Protein AF-A0A9E5NIT0-F1 (afdb_monomer)

pLDDT: mean 75.6, std 22.44, range [24.03, 98.88]

Structure (mmCIF, N/CA/C/O backbone):
data_AF-A0A9E5NIT0-F1
#
_entry.id   AF-A0A9E5NIT0-F1
#
loop_
_atom_site.group_PDB
_atom_site.id
_atom_site.type_symbol
_atom_site.label_atom_id
_atom_site.label_alt_id
_atom_site.label_comp_id
_atom_site.label_asym_id
_atom_site.label_entity_id
_atom_site.label_seq_id
_atom_site.pdbx_PDB_ins_code
_atom_site.Cartn_x
_atom_site.Cartn_y
_atom_site.Cartn_z
_atom_site.occupancy
_atom_site.B_iso_or_equiv
_atom_site.auth_seq_id
_atom_site.auth_comp_id
_atom_site.auth_asym_id
_atom_site.auth_atom_id
_atom_site.pdbx_PDB_model_num
ATOM 1 N N . MET A 1 1 ? -18.263 9.164 -45.737 1.00 51.59 1 MET A N 1
ATOM 2 C CA . MET A 1 1 ? -19.586 9.324 -45.099 1.00 51.59 1 MET A CA 1
ATOM 3 C C . MET A 1 1 ? -20.023 8.069 -44.354 1.00 51.59 1 MET A C 1
ATOM 5 O O . MET A 1 1 ? -20.450 7.111 -44.988 1.00 51.59 1 MET A O 1
ATOM 9 N N . VAL A 1 2 ? -19.955 8.102 -43.025 1.00 53.62 2 VAL A N 1
ATOM 10 C CA . VAL A 1 2 ? -20.628 7.181 -42.104 1.00 53.62 2 VAL A CA 1
ATOM 11 C C . VAL A 1 2 ? -21.309 8.027 -41.025 1.00 53.62 2 VAL A C 1
ATOM 13 O O . VAL A 1 2 ? -20.731 8.992 -40.522 1.00 53.62 2 VAL A O 1
ATOM 16 N N . GLU A 1 3 ? -22.559 7.701 -40.714 1.00 47.69 3 GLU A N 1
ATOM 17 C CA . GLU A 1 3 ? -23.322 8.330 -39.635 1.00 47.69 3 GLU A CA 1
ATOM 18 C C . GLU A 1 3 ? -23.178 7.448 -38.391 1.00 47.69 3 GLU A C 1
ATOM 20 O O . GLU A 1 3 ? -23.368 6.229 -38.470 1.00 47.69 3 GLU A O 1
ATOM 25 N N . CYS A 1 4 ? -22.759 8.050 -37.278 1.00 53.97 4 CYS A N 1
ATOM 26 C CA . CYS A 1 4 ? -22.395 7.339 -36.059 1.00 53.97 4 CYS A CA 1
ATOM 27 C C . CYS A 1 4 ? -23.190 7.903 -34.880 1.00 53.97 4 CYS A C 1
ATOM 29 O O . CYS A 1 4 ? -23.156 9.105 -34.613 1.00 53.97 4 CYS A O 1
ATOM 31 N N . LEU A 1 5 ? -23.925 7.035 -34.188 1.00 47.47 5 LEU A N 1
ATOM 32 C CA . LEU A 1 5 ? -24.765 7.418 -33.052 1.00 47.47 5 LEU A CA 1
ATOM 33 C C . LEU A 1 5 ? -23.948 7.405 -31.760 1.00 47.47 5 LEU A C 1
ATOM 35 O O . LEU A 1 5 ? -23.142 6.490 -31.576 1.00 47.47 5 LEU A O 1
ATOM 39 N N . ALA A 1 6 ? -24.177 8.394 -30.893 1.00 52.66 6 ALA A N 1
ATOM 40 C CA . ALA A 1 6 ? -23.664 8.400 -29.526 1.00 52.66 6 ALA A CA 1
ATOM 41 C C . ALA A 1 6 ? -24.499 7.472 -28.624 1.00 52.66 6 ALA A C 1
ATOM 43 O O . ALA A 1 6 ? -25.679 7.231 -28.877 1.00 52.66 6 ALA A O 1
ATOM 44 N N . SER A 1 7 ? -23.887 6.955 -27.560 1.00 44.59 7 SER A N 1
ATOM 45 C CA . SER A 1 7 ? -24.512 6.042 -26.590 1.00 44.59 7 SER A CA 1
ATOM 46 C C . SER A 1 7 ? -25.375 6.737 -25.529 1.00 44.59 7 SER A C 1
ATOM 48 O O . SER A 1 7 ? -26.199 6.075 -24.898 1.00 44.59 7 SER A O 1
ATOM 50 N N . SER A 1 8 ? -25.172 8.038 -25.301 1.00 46.41 8 SER A N 1
ATOM 51 C CA . SER A 1 8 ? -25.641 8.750 -24.105 1.00 46.41 8 SER A CA 1
ATOM 52 C C . SER A 1 8 ? -26.872 9.652 -24.303 1.00 46.41 8 SER A C 1
ATOM 54 O O . SER A 1 8 ? -27.660 9.771 -23.369 1.00 46.41 8 SER A O 1
ATOM 56 N N . GLU A 1 9 ? -27.085 10.249 -25.484 1.00 52.41 9 GLU A N 1
ATOM 57 C CA . GLU A 1 9 ? -28.207 11.170 -25.776 1.00 52.41 9 GLU A CA 1
ATOM 58 C C . GLU A 1 9 ? -28.676 11.096 -27.250 1.00 52.41 9 GLU A C 1
ATOM 60 O O . GLU A 1 9 ? -28.049 10.427 -28.071 1.00 52.41 9 GLU A O 1
ATOM 65 N N . ASP A 1 10 ? -29.752 11.821 -27.605 1.00 49.34 10 ASP A N 1
ATOM 66 C CA . ASP A 1 10 ? -30.288 12.008 -28.976 1.00 49.34 10 ASP A CA 1
ATOM 67 C C . ASP A 1 10 ? -29.330 12.827 -29.889 1.00 49.34 10 ASP A C 1
ATOM 69 O O . ASP A 1 10 ? -29.685 13.866 -30.453 1.00 49.34 10 ASP A O 1
ATOM 73 N N . ALA A 1 11 ? -28.083 12.372 -30.036 1.00 54.00 11 ALA A N 1
ATOM 74 C CA . ALA A 1 11 ? -27.021 13.054 -30.768 1.00 54.00 11 ALA A CA 1
ATOM 75 C C . ALA A 1 11 ? -26.334 12.130 -31.791 1.00 54.00 11 ALA A C 1
ATOM 77 O O . ALA A 1 11 ? -25.983 10.981 -31.510 1.00 54.00 11 ALA A O 1
ATOM 78 N N . ALA A 1 12 ? -26.115 12.655 -32.999 1.00 55.97 12 ALA A N 1
ATOM 79 C CA . ALA A 1 12 ? -25.498 11.933 -34.109 1.00 55.97 12 ALA A CA 1
ATOM 80 C C . ALA A 1 12 ? -24.253 12.672 -34.613 1.00 55.97 12 ALA A C 1
ATOM 82 O O . ALA A 1 12 ? -24.315 13.850 -34.975 1.00 55.97 12 ALA A O 1
ATOM 83 N N . ALA A 1 13 ? -23.130 11.961 -34.679 1.00 61.47 13 ALA A N 1
ATOM 84 C CA . ALA A 1 13 ? -21.923 12.415 -35.352 1.00 61.47 13 ALA A CA 1
ATOM 85 C C . ALA A 1 13 ? -21.953 12.011 -36.834 1.00 61.47 13 ALA A C 1
ATOM 87 O O . ALA A 1 13 ? -22.465 10.950 -37.206 1.00 61.47 13 ALA A O 1
ATOM 88 N N . ARG A 1 14 ? -21.345 12.830 -37.694 1.00 62.66 14 ARG A N 1
ATOM 89 C CA . ARG A 1 14 ? -21.086 12.475 -39.100 1.00 62.66 14 ARG A CA 1
ATOM 90 C C . ARG A 1 14 ? -19.597 12.521 -39.366 1.00 62.66 14 ARG A C 1
ATOM 92 O O . ARG A 1 14 ? -18.995 13.576 -39.175 1.00 62.66 14 ARG A O 1
ATOM 99 N N . LEU A 1 15 ? -19.041 11.396 -39.814 1.00 66.12 15 LEU A N 1
ATOM 100 C CA . LEU A 1 15 ? -17.620 11.217 -40.104 1.00 66.12 15 LEU A CA 1
ATOM 101 C C . LEU A 1 15 ? -17.403 10.770 -41.561 1.00 66.12 15 LEU A C 1
ATOM 103 O O . LEU A 1 15 ? -18.191 10.027 -42.151 1.00 66.12 15 LEU A O 1
ATOM 107 N N . GLU A 1 16 ? -16.306 11.203 -42.164 1.00 64.38 16 GLU A N 1
ATOM 108 C CA . GLU A 1 16 ? -15.889 10.849 -43.519 1.00 64.38 16 GLU A CA 1
ATOM 109 C C . GLU A 1 16 ? -14.646 9.955 -43.450 1.00 64.38 16 GLU A C 1
ATOM 111 O O . GLU A 1 16 ? -13.554 10.443 -43.191 1.00 64.38 16 GLU A O 1
ATOM 116 N N . PHE A 1 17 ? -14.816 8.648 -43.678 1.00 66.25 17 PHE A N 1
ATOM 117 C CA . PHE A 1 17 ? -13.718 7.679 -43.751 1.00 66.25 17 PHE A CA 1
ATOM 118 C C . PHE A 1 17 ? -13.382 7.309 -45.208 1.00 66.25 17 PHE A C 1
ATOM 120 O O . PHE A 1 17 ? -14.296 6.917 -45.948 1.00 66.25 17 PHE A O 1
ATOM 127 N N . PRO A 1 18 ? -12.102 7.356 -45.619 1.00 65.44 18 PRO A N 1
ATOM 128 C CA . PRO A 1 18 ? -11.598 6.629 -46.782 1.00 65.44 18 PRO A CA 1
ATOM 129 C C . PRO A 1 18 ? -11.686 5.108 -46.561 1.00 65.44 18 PRO A C 1
ATOM 131 O O . PRO A 1 18 ? -11.848 4.648 -45.431 1.00 65.44 18 PRO A O 1
ATOM 134 N N . ALA A 1 19 ? -11.582 4.321 -47.635 1.00 57.50 19 ALA A N 1
ATOM 135 C CA . ALA A 1 19 ? -11.645 2.859 -47.543 1.00 57.50 19 ALA A CA 1
ATOM 136 C C . ALA A 1 19 ? -10.311 2.272 -47.028 1.00 57.50 19 ALA A C 1
ATOM 138 O O . ALA A 1 19 ? -10.230 1.883 -45.864 1.00 57.50 19 ALA A O 1
ATOM 139 N N . GLY A 1 20 ? -9.246 2.355 -47.835 1.00 60.44 20 GLY A N 1
ATOM 140 C CA . GLY A 1 20 ? -7.885 1.902 -47.500 1.00 60.44 20 GLY A CA 1
ATOM 141 C C . GLY A 1 20 ? -7.095 2.813 -46.556 1.00 60.44 20 GLY A C 1
ATOM 142 O O . GLY A 1 20 ? -5.909 3.035 -46.787 1.00 60.44 20 GLY A O 1
ATOM 143 N N . GLY A 1 21 ? -7.749 3.372 -45.534 1.00 67.44 21 GLY A N 1
ATOM 144 C CA . GLY A 1 21 ? -7.145 4.320 -44.594 1.00 67.44 21 GLY A CA 1
ATOM 145 C C . GLY A 1 21 ? -6.892 5.723 -45.172 1.00 67.44 21 GLY A C 1
ATOM 146 O O . GLY A 1 21 ? -7.061 5.979 -46.366 1.00 67.44 21 GLY A O 1
ATOM 147 N N . GLY A 1 22 ? -6.520 6.659 -44.298 1.00 70.69 22 GLY A N 1
ATOM 148 C CA . GLY A 1 22 ? -6.254 8.063 -44.629 1.00 70.69 22 GLY A CA 1
ATOM 149 C C . GLY A 1 22 ? -6.842 9.052 -43.619 1.00 70.69 22 GLY A C 1
ATOM 150 O O . GLY A 1 22 ? -7.175 8.683 -42.492 1.00 70.69 22 GLY A O 1
ATOM 151 N N . GLU A 1 23 ? -6.953 10.317 -44.029 1.00 74.38 23 GLU A N 1
ATOM 152 C CA . GLU A 1 23 ? -7.521 11.400 -43.216 1.00 74.38 23 GLU A CA 1
ATOM 153 C C . GLU A 1 23 ? -9.031 11.218 -42.995 1.00 74.38 23 GLU A C 1
ATOM 155 O O . GLU A 1 23 ? -9.766 10.817 -43.899 1.00 74.38 23 GLU A O 1
ATOM 160 N N . VAL A 1 24 ? -9.487 11.536 -41.784 1.00 70.38 24 VAL A N 1
ATOM 161 C CA . VAL A 1 24 ? -10.882 11.454 -41.335 1.00 70.38 24 VAL A CA 1
ATOM 162 C C . VAL A 1 24 ? -11.330 12.835 -40.878 1.00 70.38 24 VAL A C 1
ATOM 164 O O . VAL A 1 24 ? -10.636 13.476 -40.091 1.00 70.38 24 VAL A O 1
ATOM 167 N N . HIS A 1 25 ? -12.508 13.278 -41.318 1.00 74.62 25 HIS A N 1
ATOM 168 C CA . HIS A 1 25 ? -13.101 14.555 -40.901 1.00 74.62 25 HIS A CA 1
ATOM 169 C C . HIS A 1 25 ? -14.572 14.404 -40.519 1.00 74.62 25 HIS A C 1
ATOM 171 O O . HIS A 1 25 ? -15.273 13.548 -41.058 1.00 74.62 25 HIS A O 1
ATOM 177 N N . GLY A 1 26 ? -15.068 15.260 -39.628 1.00 72.38 26 GLY A N 1
ATOM 178 C CA . GLY A 1 26 ? -16.474 15.257 -39.249 1.00 72.38 26 GLY A CA 1
ATOM 179 C C . GLY A 1 26 ? -16.854 16.234 -38.143 1.00 72.38 26 GLY A C 1
ATOM 180 O O . GLY A 1 26 ? -16.100 17.143 -37.800 1.00 72.38 26 GLY A O 1
ATOM 181 N N . SER A 1 27 ? -18.059 16.060 -37.600 1.00 69.81 27 SER A N 1
ATOM 182 C CA . SER A 1 27 ? -18.609 16.934 -36.555 1.00 69.81 27 SER A CA 1
ATOM 183 C C . SER A 1 27 ? -19.670 16.242 -35.699 1.00 69.81 27 SER A C 1
ATOM 185 O O . SER A 1 27 ? -20.330 15.306 -36.160 1.00 69.81 27 SER A O 1
ATOM 187 N N . TYR A 1 28 ? -19.840 16.736 -34.471 1.00 68.56 28 TYR A N 1
ATOM 188 C CA . TYR A 1 28 ? -20.848 16.300 -33.500 1.00 68.56 28 TYR A CA 1
ATOM 189 C C . TYR A 1 28 ? -21.443 17.519 -32.780 1.00 68.56 28 TYR A C 1
ATOM 191 O O . TYR A 1 28 ? -20.734 18.495 -32.512 1.00 68.56 28 TYR A O 1
ATOM 199 N N . GLN A 1 29 ? -22.743 17.469 -32.478 1.00 66.50 29 GLN A N 1
ATOM 200 C CA . GLN A 1 29 ? -23.460 18.497 -31.720 1.00 66.50 29 GLN A CA 1
ATOM 201 C C . GLN A 1 29 ? -24.485 17.854 -30.777 1.00 66.50 29 GLN A C 1
ATOM 203 O O . GLN A 1 29 ? -25.188 16.929 -31.182 1.00 66.50 29 GLN A O 1
ATOM 208 N N . SER A 1 30 ? -24.605 18.377 -29.555 1.00 66.75 30 SER A N 1
ATOM 209 C CA . SER A 1 30 ? -25.612 17.966 -28.564 1.00 66.75 30 SER A CA 1
ATOM 210 C C . SER A 1 30 ? -26.099 19.148 -27.714 1.00 66.75 30 SER A C 1
ATOM 212 O O . SER A 1 30 ? -25.478 20.216 -27.681 1.00 66.75 30 SER A O 1
ATOM 214 N N . SER A 1 31 ? -27.250 18.982 -27.056 1.00 71.00 31 SER A N 1
ATOM 215 C CA . SER A 1 31 ? -27.847 19.994 -26.178 1.00 71.00 31 SER A CA 1
ATOM 216 C C . SER A 1 31 ? -28.819 19.351 -25.189 1.00 71.00 31 SER A C 1
ATOM 218 O O . SER A 1 31 ? -29.867 18.869 -25.616 1.00 71.00 31 SER A O 1
ATOM 220 N N . TYR A 1 32 ? -28.541 19.443 -23.887 1.00 62.41 32 TYR A N 1
ATOM 221 C CA . TYR A 1 32 ? -29.414 18.934 -22.823 1.00 62.41 32 TYR A CA 1
ATOM 222 C C . TYR A 1 32 ? -29.697 19.984 -21.745 1.00 62.41 32 TYR A C 1
ATOM 224 O O . TYR A 1 32 ? -28.987 20.985 -21.620 1.00 62.41 32 TYR A O 1
ATOM 232 N N . THR A 1 33 ? -30.744 19.748 -20.951 1.00 67.56 33 THR A N 1
ATOM 233 C CA . THR A 1 33 ? -31.114 20.598 -19.812 1.00 67.56 33 THR A CA 1
ATOM 234 C C . THR A 1 33 ? -31.392 19.740 -18.580 1.00 67.56 33 THR A C 1
ATOM 236 O O . THR A 1 33 ? -32.306 18.917 -18.595 1.00 67.56 33 THR A O 1
ATOM 239 N N . ALA A 1 34 ? -30.637 19.971 -17.508 1.00 65.88 34 ALA A N 1
ATOM 240 C CA . ALA A 1 34 ? -30.804 19.348 -16.196 1.00 65.88 34 ALA A CA 1
ATOM 241 C C . ALA A 1 34 ? -31.409 20.332 -15.175 1.00 65.88 34 ALA A C 1
ATOM 243 O O . ALA A 1 34 ? -31.468 21.542 -15.414 1.00 65.88 34 ALA A O 1
ATOM 244 N N . GLN A 1 35 ? -31.864 19.805 -14.037 1.00 72.94 35 GLN A N 1
ATOM 245 C CA . GLN A 1 35 ? -32.253 20.580 -12.855 1.00 72.94 35 GLN A CA 1
ATOM 246 C C . GLN A 1 35 ? -31.562 19.952 -11.645 1.00 72.94 35 GLN A C 1
ATOM 248 O O . GLN A 1 35 ? -31.765 18.767 -11.389 1.00 72.94 35 GLN A O 1
ATOM 253 N N . ASP A 1 36 ? -30.748 20.740 -10.949 1.00 67.94 36 ASP A N 1
ATOM 254 C CA . ASP A 1 36 ? -29.862 20.305 -9.867 1.00 67.94 36 ASP A CA 1
ATOM 255 C C . ASP A 1 36 ? -30.103 21.156 -8.606 1.00 67.94 36 ASP A C 1
ATOM 257 O O . ASP A 1 36 ? -30.612 22.278 -8.682 1.00 67.94 36 ASP A O 1
ATOM 261 N N . MET A 1 37 ? -29.697 20.634 -7.446 1.00 66.75 37 MET A N 1
ATOM 262 C CA . MET A 1 37 ? -29.505 21.428 -6.229 1.00 66.75 37 MET A CA 1
ATOM 263 C C . MET A 1 37 ? -28.017 21.739 -6.077 1.00 66.75 37 MET A C 1
ATOM 265 O O . MET A 1 37 ? -27.202 20.818 -6.027 1.00 66.75 37 MET A O 1
ATOM 269 N N . SER A 1 38 ? -27.675 23.019 -5.961 1.00 66.94 38 SER A N 1
ATOM 270 C CA . SER A 1 38 ? -26.309 23.487 -5.706 1.00 66.94 38 SER A CA 1
ATOM 271 C C . SER A 1 38 ? -26.192 24.090 -4.304 1.00 66.94 38 SER A C 1
ATOM 273 O O . SER A 1 38 ? -27.197 24.307 -3.626 1.00 66.94 38 SER A O 1
ATOM 275 N N . LEU A 1 39 ? -24.959 24.304 -3.840 1.00 61.53 39 LEU A N 1
ATOM 276 C CA . LEU A 1 39 ? -24.643 24.872 -2.528 1.00 61.53 39 LEU A CA 1
ATOM 277 C C . LEU A 1 39 ? -23.833 26.157 -2.732 1.00 61.53 39 LEU A C 1
ATOM 279 O O . LEU A 1 39 ? -22.750 26.118 -3.316 1.00 61.53 39 LEU A O 1
ATOM 283 N N . LEU A 1 40 ? -24.371 27.287 -2.279 1.00 63.19 40 LEU A N 1
ATOM 284 C CA . LEU A 1 40 ? -23.698 28.585 -2.294 1.00 63.19 40 LEU A CA 1
ATOM 285 C C . LEU A 1 40 ? -23.039 28.832 -0.932 1.00 63.19 40 LEU A C 1
ATOM 287 O O . LEU A 1 40 ? -23.631 28.489 0.086 1.00 63.19 40 LEU A O 1
ATOM 291 N N . TYR A 1 41 ? -21.858 29.455 -0.914 1.00 59.22 41 TYR A N 1
ATOM 292 C CA . TYR A 1 41 ? -21.166 29.883 0.308 1.00 59.22 41 TYR A CA 1
ATOM 293 C C . TYR A 1 41 ? -21.091 31.414 0.386 1.00 59.22 41 TYR A C 1
ATOM 295 O O . TYR A 1 41 ? -20.763 32.068 -0.611 1.00 59.22 41 TYR A O 1
ATOM 303 N N . ASP A 1 42 ? -21.356 31.957 1.574 1.00 59.09 42 ASP A N 1
ATOM 304 C CA . ASP A 1 42 ? -21.247 33.383 1.905 1.00 59.09 42 ASP A CA 1
ATOM 305 C C . ASP A 1 42 ? -19.895 33.726 2.572 1.00 59.09 42 ASP A C 1
ATOM 307 O O . ASP A 1 42 ? -19.100 32.854 2.927 1.00 59.09 42 ASP A O 1
ATOM 311 N N . GLU A 1 43 ? -19.609 35.025 2.734 1.00 52.41 43 GLU A N 1
ATOM 312 C CA . GLU A 1 43 ? -18.318 35.546 3.234 1.00 52.41 43 GLU A CA 1
ATOM 313 C C . GLU A 1 43 ? -17.915 35.061 4.639 1.00 52.41 43 GLU A C 1
ATOM 315 O O . GLU A 1 43 ? -16.729 35.078 4.969 1.00 52.41 43 GLU A O 1
ATOM 320 N N . ASP A 1 44 ? -18.874 34.649 5.471 1.00 63.97 44 ASP A N 1
ATOM 321 C CA . ASP A 1 44 ? -18.633 34.134 6.825 1.00 63.97 44 ASP A CA 1
ATOM 322 C C . ASP A 1 44 ? -18.454 32.604 6.886 1.00 63.97 44 ASP A C 1
ATOM 324 O O . ASP A 1 44 ? -18.278 32.047 7.970 1.00 63.97 44 ASP A O 1
ATOM 328 N N . GLY A 1 45 ? -18.469 31.927 5.732 1.00 60.31 45 GLY A N 1
ATOM 329 C CA . GLY A 1 45 ? -18.367 30.472 5.619 1.00 60.31 45 GLY A CA 1
ATOM 330 C C . GLY A 1 45 ? -19.689 29.727 5.831 1.00 60.31 45 GLY A C 1
ATOM 331 O O . GLY A 1 45 ? -19.706 28.498 5.733 1.00 60.31 45 GLY A O 1
ATOM 332 N N . SER A 1 46 ? -20.799 30.429 6.088 1.00 65.56 46 SER A N 1
ATOM 333 C CA . SER A 1 46 ? -22.132 29.825 6.025 1.00 65.56 46 SER A CA 1
ATOM 334 C C . SER A 1 46 ? -22.503 29.446 4.584 1.00 65.56 46 SER A C 1
ATOM 336 O O . SER A 1 46 ? -21.869 29.887 3.621 1.00 65.56 46 SER A O 1
ATOM 338 N N . SER A 1 47 ? -23.500 28.571 4.423 1.00 74.06 47 SER A N 1
ATOM 339 C CA . SER A 1 47 ? -23.930 28.106 3.102 1.00 74.06 47 SER A CA 1
ATOM 340 C C . SER A 1 47 ? -25.430 27.825 3.010 1.00 74.06 47 SER A C 1
ATOM 342 O O . SER A 1 47 ? -26.071 27.448 3.992 1.00 74.06 47 SER A O 1
ATOM 344 N N . GLU A 1 48 ? -25.987 28.020 1.812 1.00 76.12 48 GLU A N 1
ATOM 345 C CA . GLU A 1 48 ? -27.404 27.824 1.489 1.00 76.12 48 GLU A CA 1
ATOM 346 C C . GLU A 1 48 ? -27.553 26.976 0.214 1.00 76.12 48 GLU A C 1
ATOM 348 O O . GLU A 1 48 ? -26.871 27.193 -0.792 1.00 76.12 48 GLU A O 1
ATOM 353 N N . HIS A 1 49 ? -28.451 25.988 0.256 1.00 72.81 49 HIS A N 1
ATOM 354 C CA . HIS A 1 49 ? -28.816 25.191 -0.913 1.00 72.81 49 HIS A CA 1
ATOM 355 C C . HIS A 1 49 ? -29.858 25.919 -1.765 1.00 72.81 49 HIS A C 1
ATOM 357 O O . HIS A 1 49 ? -30.882 26.346 -1.237 1.00 72.81 49 HIS A O 1
ATOM 363 N N . TYR A 1 50 ? -29.651 25.971 -3.082 1.00 69.31 50 TYR A N 1
ATOM 364 C CA . TYR A 1 50 ? -30.589 26.583 -4.030 1.00 69.31 50 TYR A CA 1
ATOM 365 C C . TYR A 1 50 ? -30.814 25.693 -5.262 1.00 69.31 50 TYR A C 1
ATOM 367 O O . TYR A 1 50 ? -29.949 24.892 -5.636 1.00 69.31 50 TYR A O 1
ATOM 375 N N . ALA A 1 51 ? -31.992 25.813 -5.880 1.00 71.50 51 ALA A N 1
ATOM 376 C CA . ALA A 1 51 ? -32.364 25.045 -7.068 1.00 71.50 51 ALA A CA 1
ATOM 377 C C . ALA A 1 51 ? -31.972 25.779 -8.361 1.00 71.50 51 ALA A C 1
ATOM 379 O O . ALA A 1 51 ? -32.307 26.948 -8.556 1.00 71.50 51 ALA A O 1
ATOM 380 N N . GLU A 1 52 ? -31.322 25.082 -9.293 1.00 70.69 52 GLU A N 1
ATOM 381 C CA . GLU A 1 52 ? -30.883 25.663 -10.566 1.00 70.69 52 GLU A CA 1
ATOM 382 C C . GLU A 1 52 ? -31.174 24.771 -11.774 1.00 70.69 52 GLU A C 1
ATOM 384 O O . GLU A 1 52 ? -31.369 23.558 -11.674 1.00 70.69 52 GLU A O 1
ATOM 389 N N . ARG A 1 53 ? -31.205 25.394 -12.953 1.00 73.25 53 ARG A N 1
ATOM 390 C CA . ARG A 1 53 ? -31.337 24.728 -14.246 1.00 73.25 53 ARG A CA 1
ATOM 391 C C . ARG A 1 53 ? -30.077 24.957 -15.057 1.00 73.25 53 ARG A C 1
ATOM 393 O O . ARG A 1 53 ? -29.726 26.089 -15.368 1.00 73.25 53 ARG A O 1
ATOM 400 N N . ARG A 1 54 ? -29.442 23.864 -15.470 1.00 68.75 54 ARG A N 1
ATOM 401 C CA . ARG A 1 54 ? -28.236 23.881 -16.302 1.00 68.75 54 ARG A CA 1
ATOM 402 C C . ARG A 1 54 ? -28.599 23.446 -17.712 1.00 68.75 54 ARG A C 1
ATOM 404 O O . ARG A 1 54 ? -29.083 22.333 -17.894 1.00 68.75 54 ARG A O 1
ATOM 411 N N . THR A 1 55 ? -28.363 24.295 -18.708 1.00 68.06 55 THR A N 1
ATOM 412 C CA . THR A 1 55 ? -28.498 23.948 -20.129 1.00 68.06 55 THR A CA 1
ATOM 413 C C . THR A 1 55 ? -27.121 23.878 -20.772 1.00 68.06 55 THR A C 1
ATOM 415 O O . THR A 1 55 ? -26.484 24.900 -21.026 1.00 68.06 55 THR A O 1
ATOM 418 N N . VAL A 1 56 ? -26.669 22.658 -21.053 1.00 62.66 56 VAL A N 1
ATOM 419 C CA . VAL A 1 56 ? -25.373 22.371 -21.673 1.00 62.66 56 VAL A CA 1
ATOM 420 C C . VAL A 1 56 ? -25.578 22.206 -23.174 1.00 62.66 56 VAL A C 1
ATOM 422 O O . VAL A 1 56 ? -26.438 21.440 -23.599 1.00 62.66 56 VAL A O 1
ATOM 425 N N . ARG A 1 57 ? -24.787 22.905 -23.993 1.00 66.19 57 ARG A N 1
ATOM 426 C CA . ARG A 1 57 ? -24.739 22.722 -25.454 1.00 66.19 57 ARG A CA 1
ATOM 427 C C . ARG A 1 57 ? -23.299 22.569 -25.904 1.00 66.19 57 ARG A C 1
ATOM 429 O O . ARG A 1 57 ? -22.441 23.337 -25.475 1.00 66.19 57 ARG A O 1
ATOM 436 N N . ILE A 1 58 ? -23.040 21.595 -26.766 1.00 64.19 58 ILE A N 1
ATOM 437 C CA . ILE A 1 58 ? -21.691 21.201 -27.183 1.00 64.19 58 ILE A CA 1
ATOM 438 C C . ILE A 1 58 ? -21.663 21.101 -28.707 1.00 64.19 58 ILE A C 1
ATOM 440 O O . ILE A 1 58 ? -22.588 20.572 -29.320 1.00 64.19 58 ILE A O 1
ATOM 444 N N . SER A 1 59 ? -20.611 21.635 -29.328 1.00 68.00 59 SER A N 1
ATOM 445 C CA . SER A 1 59 ? -20.403 21.582 -30.776 1.00 68.00 59 SER A CA 1
ATOM 446 C C . SER A 1 59 ? -18.922 21.403 -31.081 1.00 68.00 59 SER A C 1
ATOM 448 O O . SER A 1 59 ? -18.113 22.280 -30.779 1.00 68.00 59 SER A O 1
ATOM 450 N N . VAL A 1 60 ? -18.570 20.289 -31.720 1.00 66.38 60 VAL A N 1
ATOM 451 C CA . VAL A 1 60 ? -17.175 19.904 -31.975 1.00 66.38 60 VAL A CA 1
ATOM 452 C C . VAL A 1 60 ? -16.940 19.582 -33.447 1.00 66.38 60 VAL A C 1
ATOM 454 O O . VAL A 1 60 ? -17.840 19.139 -34.167 1.00 66.38 60 VAL A O 1
ATOM 457 N N . GLN A 1 61 ? -15.721 19.830 -33.907 1.00 71.19 61 GLN A N 1
ATOM 458 C CA . GLN A 1 61 ? -15.165 19.289 -35.141 1.00 71.19 61 GLN A CA 1
ATOM 459 C C . GLN A 1 61 ? -14.239 18.126 -34.786 1.00 71.19 61 GLN A C 1
ATOM 461 O O . GLN A 1 61 ? -13.628 18.098 -33.720 1.00 71.19 61 GLN A O 1
ATOM 466 N N . ILE A 1 62 ? -14.158 17.153 -35.683 1.00 70.06 62 ILE A N 1
ATOM 467 C CA . ILE A 1 62 ? -13.360 15.942 -35.515 1.00 70.06 62 ILE A CA 1
ATOM 468 C C . ILE A 1 62 ? -12.454 15.835 -36.741 1.00 70.06 62 ILE A C 1
ATOM 470 O O . ILE A 1 62 ? -12.932 15.919 -37.874 1.00 70.06 62 ILE A O 1
ATOM 474 N N . SER A 1 63 ? -11.153 15.675 -36.525 1.00 70.69 63 SER A N 1
ATOM 475 C CA . SER A 1 63 ? -10.143 15.563 -37.579 1.00 70.69 63 SER A CA 1
ATOM 476 C C . SER A 1 63 ? -9.035 14.611 -37.150 1.00 70.69 63 SER A C 1
ATOM 478 O O . SER A 1 63 ? -8.491 14.763 -36.063 1.00 70.69 63 SER A O 1
ATOM 480 N N . GLY A 1 64 ? -8.667 13.647 -37.986 1.00 70.75 64 GLY A N 1
ATOM 481 C CA . GLY A 1 64 ? -7.651 12.667 -37.614 1.00 70.75 64 GLY A CA 1
ATOM 482 C C . GLY A 1 64 ? -7.259 11.733 -38.742 1.00 70.75 64 GLY A C 1
ATOM 483 O O . GLY A 1 64 ? -7.424 12.059 -39.915 1.00 70.75 64 GLY A O 1
ATOM 484 N N . SER A 1 65 ? -6.749 10.558 -38.382 1.00 66.06 65 SER A N 1
ATOM 485 C CA . SER A 1 65 ? -6.322 9.532 -39.331 1.00 66.06 65 SER A CA 1
ATOM 486 C C . SER A 1 65 ? -6.756 8.129 -38.906 1.00 66.06 65 SER A C 1
ATOM 488 O O . SER A 1 65 ? -6.888 7.819 -37.719 1.00 66.06 65 SER A O 1
ATOM 490 N N . TYR A 1 66 ? -6.990 7.282 -39.906 1.00 74.00 66 TYR A N 1
ATOM 491 C CA . TYR A 1 66 ? -7.373 5.881 -39.765 1.00 74.00 66 TYR A CA 1
ATOM 492 C C . TYR A 1 66 ? -6.454 5.002 -40.623 1.00 74.00 66 TYR A C 1
ATOM 494 O O . TYR A 1 66 ? -6.155 5.339 -41.769 1.00 74.00 66 TYR A O 1
ATOM 502 N N . SER A 1 67 ? -6.016 3.873 -40.067 1.00 63.69 67 SER A N 1
ATOM 503 C CA . SER A 1 67 ? -5.010 2.981 -40.666 1.00 63.69 67 SER A CA 1
ATOM 504 C C . SER A 1 67 ? -5.534 1.999 -41.728 1.00 63.69 67 SER A C 1
ATOM 506 O O . SER A 1 67 ? -4.727 1.409 -42.441 1.00 63.69 67 SER A O 1
ATOM 508 N N . GLY A 1 68 ? -6.855 1.846 -41.884 1.00 59.84 68 GLY A N 1
ATOM 509 C CA . GLY A 1 68 ? -7.461 0.839 -42.770 1.00 59.84 68 GLY A CA 1
ATOM 510 C C . GLY A 1 68 ? -7.771 -0.492 -42.064 1.00 59.84 68 GLY A C 1
ATOM 511 O O . GLY A 1 68 ? -7.469 -0.680 -40.889 1.00 59.84 68 GLY A O 1
ATOM 512 N N . GLY A 1 69 ? -8.414 -1.423 -42.774 1.00 60.59 69 GLY A N 1
ATOM 513 C CA . GLY A 1 69 ? -8.585 -2.816 -42.328 1.00 60.59 69 GLY A CA 1
ATOM 514 C C . GLY A 1 69 ? -9.522 -3.086 -41.132 1.00 60.59 69 GLY A C 1
ATOM 515 O O . GLY A 1 69 ? -10.271 -2.229 -40.650 1.00 60.59 69 GLY A O 1
ATOM 516 N N . GLU A 1 70 ? -9.518 -4.342 -40.683 1.00 55.59 70 GLU A N 1
ATOM 517 C CA . GLU A 1 70 ? -10.201 -4.839 -39.477 1.00 55.59 70 GLU A CA 1
ATOM 518 C C . GLU A 1 70 ? -9.201 -4.834 -38.305 1.00 55.59 70 GLU A C 1
ATOM 520 O O . GLU A 1 70 ? -8.032 -5.149 -38.505 1.00 55.59 70 GLU A O 1
ATOM 525 N N . GLY A 1 71 ? -9.613 -4.386 -37.112 1.00 59.41 71 GLY A N 1
ATOM 526 C CA . GLY A 1 71 ? -8.684 -4.090 -36.008 1.00 59.41 71 GLY A CA 1
ATOM 527 C C . GLY A 1 71 ? -7.842 -2.813 -36.184 1.00 59.41 71 GLY A C 1
ATOM 528 O O . GLY A 1 71 ? -7.063 -2.476 -35.297 1.00 59.41 71 GLY A O 1
ATOM 529 N N . GLY A 1 72 ? -8.013 -2.079 -37.291 1.00 60.47 72 GLY A N 1
ATOM 530 C CA . GLY A 1 72 ? -7.298 -0.830 -37.560 1.00 60.47 72 GLY A CA 1
ATOM 531 C C . GLY A 1 72 ? -7.474 0.214 -36.455 1.00 60.47 72 GLY A C 1
ATOM 532 O O . GLY A 1 72 ? -8.598 0.522 -36.045 1.00 60.47 72 GLY A O 1
ATOM 533 N N . VAL A 1 73 ? -6.349 0.768 -36.005 1.00 56.56 73 VAL A N 1
ATOM 534 C CA . VAL A 1 73 ? -6.270 1.852 -35.018 1.00 56.56 73 VAL A CA 1
ATOM 535 C C . VAL A 1 73 ? -6.630 3.186 -35.677 1.00 56.56 73 VAL A C 1
ATOM 537 O O . VAL A 1 73 ? -6.279 3.435 -36.840 1.00 56.56 73 VAL A O 1
ATOM 540 N N . PHE A 1 74 ? -7.304 4.054 -34.926 1.00 69.75 74 PHE A N 1
ATOM 541 C CA . PHE A 1 74 ? -7.537 5.454 -35.280 1.00 69.75 74 PHE A CA 1
ATOM 542 C C . PHE A 1 74 ? -6.926 6.401 -34.244 1.00 69.75 74 PHE A C 1
ATOM 544 O O . PHE A 1 74 ? -6.828 6.086 -33.058 1.00 69.75 74 PHE A O 1
ATOM 551 N N . SER A 1 75 ? -6.563 7.594 -34.710 1.00 59.44 75 SER A N 1
ATOM 552 C CA . SER A 1 75 ? -6.226 8.739 -33.867 1.00 59.44 75 SER A CA 1
ATOM 553 C C . SER A 1 75 ? -7.004 9.946 -34.372 1.00 59.44 75 SER A C 1
ATOM 555 O O . SER A 1 75 ? -6.843 10.351 -35.527 1.00 59.44 75 SER A O 1
ATOM 557 N N . LEU A 1 76 ? -7.897 10.472 -33.533 1.00 62.41 76 LEU A N 1
ATOM 558 C CA . LEU A 1 76 ? -8.769 11.604 -33.823 1.00 62.41 76 LEU A CA 1
ATOM 559 C C . LEU A 1 76 ? -8.446 12.753 -32.866 1.00 62.41 76 LEU A C 1
ATOM 561 O O . LEU A 1 76 ? -8.513 12.587 -31.651 1.00 62.41 76 LEU A O 1
ATOM 565 N N . GLN A 1 77 ? -8.154 13.933 -33.406 1.00 60.09 77 GLN A N 1
ATOM 566 C CA . GLN A 1 77 ? -8.220 15.177 -32.649 1.00 60.09 77 GLN A CA 1
ATOM 567 C C . GLN A 1 77 ? -9.654 15.719 -32.709 1.00 60.09 77 GLN A C 1
ATOM 569 O O . GLN A 1 77 ? -10.289 15.748 -33.769 1.00 60.09 77 GLN A O 1
ATOM 574 N N . VAL A 1 78 ? -10.167 16.147 -31.561 1.00 59.84 78 VAL A N 1
ATOM 575 C CA . VAL A 1 78 ? -11.503 16.708 -31.377 1.00 59.84 78 VAL A CA 1
ATOM 576 C C . VAL A 1 78 ? -11.339 18.149 -30.900 1.00 59.84 78 VAL A C 1
ATOM 578 O O . VAL A 1 78 ? -11.071 18.395 -29.729 1.00 59.84 78 VAL A O 1
ATOM 581 N N . MET A 1 79 ? -11.505 19.100 -31.821 1.00 56.94 79 MET A N 1
ATOM 582 C CA . MET A 1 79 ? -11.439 20.538 -31.540 1.00 56.94 79 MET A CA 1
ATOM 583 C C . MET A 1 79 ? -12.844 21.140 -31.595 1.00 56.94 79 MET A C 1
ATOM 585 O O . MET A 1 79 ? -13.557 20.990 -32.590 1.00 56.94 79 MET A O 1
ATOM 589 N N . GLY A 1 80 ? -13.272 21.848 -30.557 1.00 61.22 80 GLY A N 1
ATOM 590 C CA . GLY A 1 80 ? -14.642 22.338 -30.449 1.00 61.22 80 GLY A CA 1
ATOM 591 C C . GLY A 1 80 ? -14.866 23.350 -29.337 1.00 61.22 80 GLY A C 1
ATOM 592 O O . GLY A 1 80 ? -13.948 24.012 -28.865 1.00 61.22 80 GLY A O 1
ATOM 593 N N . GLY A 1 81 ? -16.120 23.475 -28.912 1.00 58.53 81 GLY A N 1
ATOM 594 C CA . GLY A 1 81 ? -16.480 24.313 -27.778 1.00 58.53 81 GLY A CA 1
ATOM 595 C C . GLY A 1 81 ? -17.825 23.943 -27.168 1.00 58.53 81 GLY A C 1
ATOM 596 O O . GLY A 1 81 ? -18.721 23.409 -27.833 1.00 58.53 81 GLY A O 1
ATOM 597 N N . GLY A 1 82 ? -17.953 24.255 -25.883 1.00 61.31 82 GLY A N 1
ATOM 598 C CA . GLY A 1 82 ? -19.169 24.103 -25.099 1.00 61.31 82 GLY A CA 1
ATOM 599 C C . GLY A 1 82 ? -19.710 25.451 -24.624 1.00 61.31 82 GLY A C 1
ATOM 600 O O . GLY A 1 82 ? -18.980 26.429 -24.456 1.00 61.31 82 GLY A O 1
ATOM 601 N N . SER A 1 83 ? -21.010 25.500 -24.363 1.00 61.41 83 SER A N 1
ATOM 602 C CA . SER A 1 83 ? -21.639 26.561 -23.581 1.00 61.41 83 SER A CA 1
ATOM 603 C C . SER A 1 83 ? -22.555 25.944 -22.537 1.00 61.41 83 SER A C 1
ATOM 605 O O . SER A 1 83 ? -23.419 25.142 -22.896 1.00 61.41 83 SER A O 1
ATOM 607 N N . VAL A 1 84 ? -22.399 26.354 -21.284 1.00 59.88 84 VAL A N 1
ATOM 608 C CA . VAL A 1 84 ? -23.303 26.006 -20.187 1.00 59.88 84 VAL A CA 1
ATOM 609 C C . VAL A 1 84 ? -24.002 27.288 -19.760 1.00 59.88 84 VAL A C 1
ATOM 611 O O . VAL A 1 84 ? -23.377 28.166 -19.172 1.00 59.88 84 VAL A O 1
ATOM 614 N N . ASP A 1 85 ? -25.283 27.415 -20.087 1.00 63.03 85 ASP A N 1
ATOM 615 C CA . ASP A 1 85 ? -26.129 28.466 -19.521 1.00 63.03 85 ASP A CA 1
ATOM 616 C C . ASP A 1 85 ? -26.713 27.928 -18.199 1.00 63.03 85 ASP A C 1
ATOM 618 O O . ASP A 1 85 ? -27.249 26.815 -18.184 1.00 63.03 85 ASP A O 1
ATOM 622 N N . ILE A 1 86 ? -26.580 28.670 -17.095 1.00 60.62 86 ILE A N 1
ATOM 623 C CA . ILE A 1 86 ? -27.149 28.320 -15.786 1.00 60.62 86 ILE A CA 1
ATOM 624 C C . ILE A 1 86 ? -28.158 29.397 -15.374 1.00 60.62 86 ILE A C 1
ATOM 626 O O . ILE A 1 86 ? -27.794 30.555 -15.156 1.00 60.62 86 ILE A O 1
ATOM 630 N N . ASP A 1 87 ? -29.416 28.976 -15.249 1.00 61.16 87 ASP A N 1
ATOM 631 C CA . ASP A 1 87 ? -30.528 29.786 -14.758 1.00 61.16 87 ASP A CA 1
ATOM 632 C C . ASP A 1 87 ? -30.806 29.415 -13.287 1.00 61.16 87 ASP A C 1
ATOM 634 O O . ASP A 1 87 ? -31.057 28.242 -12.983 1.00 61.16 87 ASP A O 1
ATOM 638 N N . ASN A 1 88 ? -30.839 30.388 -12.369 1.00 60.28 88 ASN A N 1
ATOM 639 C CA . ASN A 1 88 ? -31.475 30.172 -11.063 1.00 60.28 88 ASN A CA 1
ATOM 640 C C . ASN A 1 88 ? -32.979 29.899 -11.271 1.00 60.28 88 ASN A C 1
ATOM 642 O O . ASN A 1 88 ? -33.635 30.587 -12.055 1.00 60.28 88 ASN A O 1
ATOM 646 N N . LEU A 1 89 ? -33.539 28.892 -10.592 1.00 60.25 89 LEU A N 1
ATOM 647 C CA . LEU A 1 89 ? -34.960 28.551 -10.729 1.00 60.25 89 LEU A CA 1
ATOM 648 C C . LEU A 1 89 ? -35.878 29.354 -9.805 1.00 60.25 89 LEU A C 1
ATOM 650 O O . LEU A 1 89 ? -37.081 29.406 -10.068 1.00 60.25 89 LEU A O 1
ATOM 654 N N . GLU A 1 90 ? -35.338 29.946 -8.738 1.00 53.41 90 GLU A N 1
ATOM 655 C CA . GLU A 1 90 ? -36.154 30.507 -7.655 1.00 53.41 90 GLU A CA 1
ATOM 656 C C . GLU A 1 90 ? -36.219 32.045 -7.659 1.00 53.41 90 GLU A C 1
ATOM 658 O O . GLU A 1 90 ? -37.250 32.591 -7.262 1.00 53.41 90 GLU A O 1
ATOM 663 N N . ASP A 1 91 ? -35.205 32.752 -8.185 1.00 55.94 91 ASP A N 1
ATOM 664 C CA . ASP A 1 91 ? -35.307 34.181 -8.536 1.00 55.94 91 ASP A CA 1
ATOM 665 C C . ASP A 1 91 ? -34.257 34.689 -9.553 1.00 55.94 91 ASP A C 1
ATOM 667 O O . ASP A 1 91 ? -33.249 34.045 -9.839 1.00 55.94 91 ASP A O 1
ATOM 671 N N . ASP A 1 92 ? -34.479 35.907 -10.057 1.00 55.94 92 ASP A N 1
ATOM 672 C CA . ASP A 1 92 ? -33.655 36.582 -11.071 1.00 55.94 92 ASP A CA 1
ATOM 673 C C . ASP A 1 92 ? -32.269 37.078 -10.565 1.00 55.94 92 ASP A C 1
ATOM 675 O O . ASP A 1 92 ? -31.619 37.861 -11.263 1.00 55.94 92 ASP A O 1
ATOM 679 N N . ARG A 1 93 ? -31.783 36.707 -9.361 1.00 51.75 93 ARG A N 1
ATOM 680 C CA . ARG A 1 93 ? -30.483 37.207 -8.842 1.00 51.75 93 ARG A CA 1
ATOM 681 C C . ARG A 1 93 ? -29.277 36.765 -9.677 1.00 51.75 93 ARG A C 1
ATOM 683 O O . ARG A 1 93 ? -28.268 37.472 -9.669 1.00 51.75 93 ARG A O 1
ATOM 690 N N . PHE A 1 94 ? -29.360 35.633 -10.382 1.00 57.66 94 PHE A N 1
ATOM 691 C CA . PHE A 1 94 ? -28.233 35.055 -11.122 1.00 57.66 94 PHE A CA 1
ATOM 692 C C . PHE A 1 94 ? -28.643 34.472 -12.489 1.00 57.66 94 PHE A C 1
ATOM 694 O O . PHE A 1 94 ? -29.189 33.376 -12.575 1.00 57.66 94 PHE A O 1
ATOM 701 N N . ASP A 1 95 ? -28.290 35.200 -13.552 1.00 54.91 95 ASP A N 1
ATOM 702 C CA . ASP A 1 95 ? -28.135 34.717 -14.934 1.00 54.91 95 ASP A CA 1
ATOM 703 C C . ASP A 1 95 ? -26.623 34.603 -15.194 1.00 54.91 95 ASP A C 1
ATOM 705 O O . ASP A 1 95 ? -25.907 35.614 -15.157 1.00 54.91 95 ASP A O 1
ATOM 709 N N . ARG A 1 96 ? -26.112 33.376 -15.379 1.00 57.03 96 ARG A N 1
ATOM 710 C CA . ARG A 1 96 ? -24.692 33.129 -15.678 1.00 57.03 96 ARG A CA 1
ATOM 711 C C . ARG A 1 96 ? -24.552 32.130 -16.823 1.00 57.03 96 ARG A C 1
ATOM 713 O O . ARG A 1 96 ? -24.933 30.971 -16.712 1.00 57.03 96 ARG A O 1
ATOM 720 N N . SER A 1 97 ? -23.906 32.555 -17.907 1.00 55.38 97 SER A N 1
ATOM 721 C CA . SER A 1 97 ? -23.479 31.657 -18.985 1.00 55.38 97 SER A CA 1
ATOM 722 C C . SER A 1 97 ? -21.963 31.498 -19.008 1.00 55.38 97 SER A C 1
ATOM 724 O O . SER A 1 97 ? -21.244 32.500 -19.104 1.00 55.38 97 SER A O 1
ATOM 726 N N . TYR A 1 98 ? -21.506 30.256 -19.049 1.00 57.00 98 TYR A N 1
ATOM 727 C CA . TYR A 1 98 ? -20.120 29.859 -19.242 1.00 57.00 98 TYR A CA 1
ATOM 728 C C . TYR A 1 98 ? -19.917 29.442 -20.702 1.00 57.00 98 TYR A C 1
ATOM 730 O O . TYR A 1 98 ? -20.740 28.728 -21.279 1.00 57.00 98 TYR A O 1
ATOM 738 N N . ARG A 1 99 ? -18.809 29.862 -21.313 1.00 56.72 99 ARG A N 1
ATOM 739 C CA . ARG A 1 99 ? -18.271 29.236 -22.531 1.00 56.72 99 ARG A CA 1
ATOM 740 C C . ARG A 1 99 ? -16.985 28.515 -22.167 1.00 56.72 99 ARG A C 1
ATOM 742 O O . ARG A 1 99 ? -16.197 29.103 -21.438 1.00 56.72 99 ARG A O 1
ATOM 749 N N . ALA A 1 100 ? -16.801 27.330 -22.740 1.00 55.91 100 ALA A N 1
ATOM 750 C CA . ALA A 1 100 ? -15.574 26.549 -22.735 1.00 55.91 100 ALA A CA 1
ATOM 751 C C . ALA A 1 100 ? -15.110 26.260 -24.169 1.00 55.91 100 ALA A C 1
ATOM 753 O O . ALA A 1 100 ? -15.927 26.177 -25.093 1.00 55.91 100 ALA A O 1
ATOM 754 N N . GLU A 1 101 ? -13.809 26.066 -24.342 1.00 54.31 101 GLU A N 1
ATOM 755 C CA . GLU A 1 101 ? -13.186 25.600 -25.583 1.00 54.31 101 GLU A CA 1
ATOM 756 C C . GLU A 1 101 ? -12.668 24.180 -25.336 1.00 54.31 101 GLU A C 1
ATOM 758 O O . GLU A 1 101 ? -12.160 23.899 -24.257 1.00 54.31 101 GLU A O 1
ATOM 763 N N . LEU A 1 102 ? -12.874 23.274 -26.293 1.00 57.59 102 LEU A N 1
ATOM 764 C CA . LEU A 1 102 ? -12.499 21.865 -26.183 1.00 57.59 102 LEU A CA 1
ATOM 765 C C . LEU A 1 102 ? -11.354 21.586 -27.153 1.00 57.59 102 LEU A C 1
ATOM 767 O O . LEU A 1 102 ? -11.548 21.711 -28.362 1.00 57.59 102 LEU A O 1
ATOM 771 N N . ASP A 1 103 ? -10.215 21.137 -26.641 1.00 55.31 103 ASP A N 1
ATOM 772 C CA . ASP A 1 103 ? -9.212 20.415 -27.422 1.00 55.31 103 ASP A CA 1
ATOM 773 C C . ASP A 1 103 ? -8.938 19.092 -26.707 1.00 55.31 103 ASP A C 1
ATOM 775 O O . ASP A 1 103 ? -8.693 19.066 -25.502 1.00 55.31 103 ASP A O 1
ATOM 779 N N . ALA A 1 104 ? -9.066 17.990 -27.437 1.00 58.50 104 ALA A N 1
ATOM 780 C CA . ALA A 1 104 ? -8.898 16.642 -26.919 1.00 58.50 104 ALA A CA 1
ATOM 781 C C . ALA A 1 104 ? -8.357 15.732 -28.023 1.00 58.50 104 ALA A C 1
ATOM 783 O O . ALA A 1 104 ? -8.715 15.873 -29.196 1.00 58.50 104 ALA A O 1
ATOM 784 N N . THR A 1 105 ? -7.537 14.750 -27.659 1.00 57.03 105 THR A N 1
ATOM 785 C CA . THR A 1 105 ? -7.151 13.662 -28.563 1.00 57.03 105 THR A CA 1
ATOM 786 C C . THR A 1 105 ? -7.771 12.358 -28.085 1.00 57.03 105 THR A C 1
ATOM 788 O O . THR A 1 105 ? -7.893 12.104 -26.891 1.00 57.03 105 THR A O 1
ATOM 791 N N . ALA A 1 106 ? -8.226 11.551 -29.037 1.00 62.50 106 ALA A N 1
ATOM 792 C CA . ALA A 1 106 ? -8.976 10.334 -28.787 1.00 62.50 106 ALA A CA 1
ATOM 793 C C . ALA A 1 106 ? -8.450 9.224 -29.699 1.00 62.50 106 ALA A C 1
ATOM 795 O O . ALA A 1 106 ? -8.361 9.382 -30.920 1.00 62.50 106 ALA A O 1
ATOM 796 N N . THR A 1 107 ? -8.099 8.090 -29.103 1.00 58.19 107 THR A N 1
ATOM 797 C CA . THR A 1 107 ? -7.615 6.906 -29.821 1.00 58.19 107 THR A CA 1
ATOM 798 C C . THR A 1 107 ? -8.498 5.703 -29.511 1.00 58.19 107 THR A C 1
ATOM 800 O O . THR A 1 107 ? -9.413 5.773 -28.685 1.00 58.19 107 THR A O 1
ATOM 803 N N . GLY A 1 108 ? -8.274 4.610 -30.233 1.00 65.00 108 GLY A N 1
ATOM 804 C CA . GLY A 1 108 ? -9.013 3.370 -30.053 1.00 65.00 108 GLY A CA 1
ATOM 805 C C . GLY A 1 108 ? -8.956 2.483 -31.289 1.00 65.00 108 GLY A C 1
ATOM 806 O O . GLY A 1 108 ? -8.180 2.715 -32.224 1.00 65.00 108 GLY A O 1
ATOM 807 N N . THR A 1 109 ? -9.789 1.449 -31.278 1.00 60.97 109 THR A N 1
ATOM 808 C CA . THR A 1 109 ? -9.783 0.370 -32.267 1.00 60.97 109 THR A CA 1
ATOM 809 C C . THR A 1 109 ? -11.149 0.178 -32.916 1.00 60.97 109 THR A C 1
ATOM 811 O O . THR A 1 109 ? -12.208 0.427 -32.332 1.00 60.97 109 THR A O 1
ATOM 814 N N . ARG A 1 110 ? -11.128 -0.263 -34.177 1.00 61.81 110 ARG A N 1
ATOM 815 C CA . ARG A 1 110 ? -12.324 -0.715 -34.888 1.00 61.81 110 ARG A CA 1
ATOM 816 C C . ARG A 1 110 ? -12.723 -2.112 -34.400 1.00 61.81 110 ARG A C 1
ATOM 818 O O . ARG A 1 110 ? -11.985 -3.073 -34.620 1.00 61.81 110 ARG A O 1
ATOM 825 N N . ASN A 1 111 ? -13.926 -2.235 -33.846 1.00 61.88 111 ASN A N 1
ATOM 826 C CA . ASN A 1 111 ? -14.508 -3.513 -33.436 1.00 61.88 111 ASN A CA 1
ATOM 827 C C . ASN A 1 111 ? -14.882 -4.386 -34.653 1.00 61.88 111 ASN A C 1
ATOM 829 O O . ASN A 1 111 ? -15.148 -3.885 -35.750 1.00 61.88 111 ASN A O 1
ATOM 833 N N . ALA A 1 112 ? -14.965 -5.707 -34.457 1.00 57.22 112 ALA A N 1
ATOM 834 C CA . ALA A 1 112 ? -15.245 -6.681 -35.524 1.00 57.22 112 ALA A CA 1
ATOM 835 C C . ALA A 1 112 ? -16.648 -6.550 -36.167 1.00 57.22 112 ALA A C 1
ATOM 837 O O . ALA A 1 112 ? -16.886 -7.056 -37.267 1.00 57.22 112 ALA A O 1
ATOM 838 N N . ASP A 1 113 ? -17.587 -5.858 -35.513 1.00 56.06 113 ASP A N 1
ATOM 839 C CA . ASP A 1 113 ? -18.901 -5.511 -36.072 1.00 56.06 113 ASP A CA 1
ATOM 840 C C . ASP A 1 113 ? -18.881 -4.238 -36.946 1.00 56.06 113 ASP A C 1
ATOM 842 O O . ASP A 1 113 ? -19.829 -3.981 -37.690 1.00 56.06 113 ASP A O 1
ATOM 846 N N . GLY A 1 114 ? -17.783 -3.474 -36.911 1.00 53.09 114 GLY A N 1
ATOM 847 C CA . GLY A 1 114 ? -17.605 -2.201 -37.607 1.00 53.09 114 GLY A CA 1
ATOM 848 C C . GLY A 1 114 ? -17.795 -0.951 -36.742 1.00 53.09 114 GLY A C 1
ATOM 849 O O . GLY A 1 114 ? -17.563 0.142 -37.256 1.00 53.09 114 GLY A O 1
ATOM 850 N N . SER A 1 115 ? -18.172 -1.090 -35.467 1.00 55.09 115 SER A N 1
ATOM 851 C CA . SER A 1 115 ? -18.267 0.032 -34.525 1.00 55.09 115 SER A CA 1
ATOM 852 C C . SER A 1 115 ? -16.887 0.564 -34.097 1.00 55.09 115 SER A C 1
ATOM 854 O O . SER A 1 115 ? -15.853 -0.077 -34.310 1.00 55.09 115 SER A O 1
ATOM 856 N N . ILE A 1 116 ? -16.873 1.775 -33.532 1.00 58.34 116 ILE A N 1
ATOM 857 C CA . ILE A 1 116 ? -15.670 2.536 -33.177 1.00 58.34 116 ILE A CA 1
ATOM 858 C C . ILE A 1 116 ? -15.765 2.957 -31.702 1.00 58.34 116 ILE A C 1
ATOM 860 O O . ILE A 1 116 ? -16.599 3.788 -31.333 1.00 58.34 116 ILE A O 1
ATOM 864 N N . THR A 1 117 ? -14.910 2.375 -30.855 1.00 54.38 117 THR A N 1
ATOM 865 C CA . THR A 1 117 ? -14.828 2.710 -29.424 1.00 54.38 117 THR A CA 1
ATOM 866 C C . THR A 1 117 ? -13.695 3.708 -29.194 1.00 54.38 117 THR A C 1
ATOM 868 O O . THR A 1 117 ? -12.525 3.333 -29.195 1.00 54.38 117 THR A O 1
ATOM 871 N N . LEU A 1 118 ? -14.044 4.983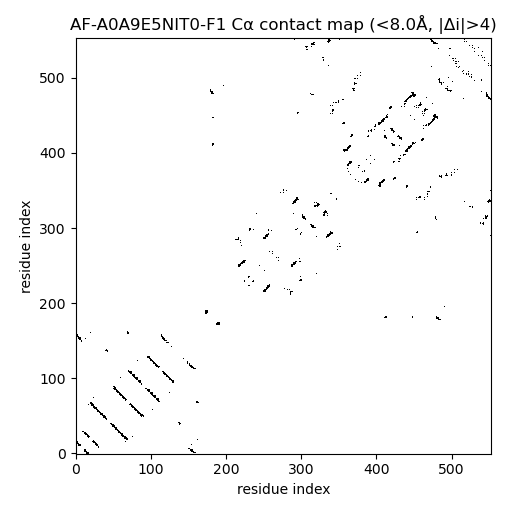 -29.017 1.00 55.47 118 LEU A N 1
ATOM 872 C CA . LEU A 1 118 ? -13.118 6.039 -28.598 1.00 55.47 118 LEU A CA 1
ATOM 873 C C . LEU A 1 118 ? -13.020 6.027 -27.070 1.00 55.47 118 LEU A C 1
ATOM 875 O O . LEU A 1 118 ? -14.042 6.162 -26.401 1.00 55.47 118 LEU A O 1
ATOM 879 N N . GLY A 1 119 ? -11.813 5.864 -26.531 1.00 50.53 119 GLY A N 1
ATOM 880 C CA . GLY A 1 119 ? -11.569 5.920 -25.087 1.00 50.53 119 GLY A CA 1
ATOM 881 C C . GLY A 1 119 ? -11.073 7.294 -24.632 1.00 50.53 119 GLY A C 1
ATOM 882 O O . GLY A 1 119 ? -10.317 7.945 -25.352 1.00 50.53 119 GLY A O 1
ATOM 883 N N . GLY A 1 120 ? -11.463 7.707 -23.421 1.00 50.78 120 GLY A N 1
ATOM 884 C CA . GLY A 1 120 ? -10.745 8.730 -22.652 1.00 50.78 120 GLY A CA 1
ATOM 885 C C . GLY A 1 120 ? -10.730 10.144 -23.241 1.00 50.78 120 GLY A C 1
ATOM 886 O O . GLY A 1 120 ? -9.686 10.792 -23.212 1.00 50.78 120 GLY A O 1
ATOM 887 N N . ILE A 1 121 ? -11.860 10.652 -23.753 1.00 47.38 121 ILE A N 1
ATOM 888 C CA . ILE A 1 121 ? -11.955 12.051 -24.216 1.00 47.38 121 ILE A CA 1
ATOM 889 C C . ILE A 1 121 ? -11.988 13.006 -23.009 1.00 47.38 121 ILE A C 1
ATOM 891 O O . ILE A 1 121 ? -13.045 13.490 -22.598 1.00 47.38 121 ILE A O 1
ATOM 895 N N . ALA A 1 122 ? -10.814 13.274 -22.436 1.00 44.75 122 ALA A N 1
ATOM 896 C CA . ALA A 1 122 ? -10.629 14.304 -21.423 1.00 44.75 122 ALA A CA 1
ATOM 897 C C . ALA A 1 122 ? -10.982 15.681 -22.011 1.00 44.75 122 ALA A C 1
ATOM 899 O O . ALA A 1 122 ? -10.531 16.041 -23.096 1.00 44.75 122 ALA A O 1
ATOM 900 N N . ALA A 1 123 ? -11.818 16.436 -21.300 1.00 46.12 123 ALA A N 1
ATOM 901 C CA . ALA A 1 123 ? -12.406 17.680 -21.777 1.00 46.12 123 ALA A CA 1
ATOM 902 C C . ALA A 1 123 ? -12.240 18.777 -20.719 1.00 46.12 123 ALA A C 1
ATOM 904 O O . ALA A 1 123 ? -12.968 18.785 -19.726 1.00 46.12 123 ALA A O 1
ATOM 905 N N . GLU A 1 124 ? -11.300 19.703 -20.916 1.00 45.72 124 GLU A N 1
ATOM 906 C CA . GLU A 1 124 ? -11.127 20.834 -19.999 1.00 45.72 124 GLU A CA 1
ATOM 907 C C . GLU A 1 124 ? -12.152 21.941 -20.299 1.00 45.72 124 GLU A C 1
ATOM 909 O O . GLU A 1 124 ? -12.192 22.501 -21.392 1.00 45.72 124 GLU A O 1
ATOM 914 N N . PHE A 1 125 ? -12.995 22.279 -19.320 1.00 46.06 125 PHE A N 1
ATOM 915 C CA . PHE A 1 125 ? -14.005 23.332 -19.460 1.00 46.06 125 PHE A CA 1
ATOM 916 C C . PHE A 1 125 ? -13.517 24.663 -18.867 1.00 46.06 125 PHE A C 1
ATOM 918 O O . PHE A 1 125 ? -13.924 25.045 -17.771 1.00 46.06 125 PHE A O 1
ATOM 925 N N . VAL A 1 126 ? -12.676 25.401 -19.602 1.00 51.09 126 VAL A N 1
ATOM 926 C CA . VAL A 1 126 ? -12.192 26.736 -19.185 1.00 51.09 126 VAL A CA 1
ATOM 927 C C . VAL A 1 126 ? -13.368 27.728 -19.075 1.00 51.09 126 VAL A C 1
ATOM 929 O O . VAL A 1 126 ? -13.996 28.010 -20.094 1.00 51.09 126 VAL A O 1
ATOM 932 N N . PRO A 1 127 ? -13.696 28.294 -17.894 1.00 49.03 127 PRO A N 1
ATOM 933 C CA . PRO A 1 127 ? -14.915 29.085 -17.713 1.00 49.03 127 PRO A CA 1
ATOM 934 C C . PRO A 1 127 ? -14.748 30.567 -18.097 1.00 49.03 127 PRO A C 1
ATOM 936 O O . PRO A 1 127 ? -14.039 31.321 -17.433 1.00 49.03 127 PRO A O 1
ATOM 939 N N . VAL A 1 128 ? -15.488 31.032 -19.112 1.00 52.09 128 VAL A N 1
ATOM 940 C CA . VAL A 1 128 ? -15.561 32.465 -19.476 1.00 52.09 128 VAL A CA 1
ATOM 941 C C . VAL A 1 128 ? -16.902 33.089 -19.060 1.00 52.09 128 VAL A C 1
ATOM 943 O O . VAL A 1 128 ? -17.925 32.848 -19.705 1.00 52.09 128 VAL A O 1
ATOM 946 N N . ALA A 1 129 ? -16.894 33.923 -18.013 1.00 48.88 129 ALA A N 1
ATOM 947 C CA . ALA A 1 129 ? -18.068 34.654 -17.520 1.00 48.88 129 ALA A CA 1
ATOM 948 C C . ALA A 1 129 ? -18.467 35.836 -18.433 1.00 48.88 129 ALA A C 1
ATOM 950 O O . ALA A 1 129 ? -17.610 36.550 -18.958 1.00 48.88 129 ALA A O 1
ATOM 951 N N . ARG A 1 130 ? -19.777 36.085 -18.613 1.00 43.78 130 ARG A N 1
ATOM 952 C CA . ARG A 1 130 ? -20.285 37.138 -19.529 1.00 43.78 130 ARG A CA 1
ATOM 953 C C . ARG A 1 130 ? -20.439 38.546 -18.945 1.00 43.78 130 ARG A C 1
ATOM 955 O O . ARG A 1 130 ? -20.508 39.485 -19.734 1.00 43.78 130 ARG A O 1
ATOM 962 N N . ASN A 1 131 ? -20.525 38.723 -17.625 1.00 45.50 131 ASN A N 1
ATOM 963 C CA . ASN A 1 131 ? -20.782 40.030 -17.004 1.00 45.50 131 ASN A CA 1
ATOM 964 C C . ASN A 1 131 ? -19.882 40.266 -15.786 1.00 45.50 131 ASN A C 1
ATOM 966 O O . ASN A 1 131 ? -19.974 39.548 -14.800 1.00 45.50 131 ASN A O 1
ATOM 970 N N . ALA A 1 132 ? -19.087 41.339 -15.811 1.00 37.19 132 ALA A N 1
ATOM 971 C CA . ALA A 1 132 ? -18.158 41.722 -14.737 1.00 37.19 132 ALA A CA 1
ATOM 972 C C . ALA A 1 132 ? -18.837 42.355 -13.493 1.00 37.19 132 ALA A C 1
ATOM 974 O O . ALA A 1 132 ? -18.219 43.147 -12.788 1.00 37.19 132 ALA A O 1
ATOM 975 N N . ASN A 1 133 ? -20.108 42.022 -13.248 1.00 44.88 133 ASN A N 1
ATOM 976 C CA . ASN A 1 133 ? -20.906 42.459 -12.098 1.00 44.88 133 ASN A CA 1
ATOM 977 C C . ASN A 1 133 ? -21.294 41.266 -11.200 1.00 44.88 133 ASN A C 1
ATOM 979 O O . ASN A 1 133 ? -22.302 41.328 -10.495 1.00 44.88 133 ASN A O 1
ATOM 983 N N . GLU A 1 134 ? -20.533 40.168 -11.239 1.00 46.09 134 GLU A N 1
ATOM 984 C CA . GLU A 1 134 ? -20.650 39.123 -10.219 1.00 46.09 134 GLU A CA 1
ATOM 985 C C . GLU A 1 134 ? -20.409 39.729 -8.827 1.00 46.09 134 GLU A C 1
ATOM 987 O O . GLU A 1 134 ? -19.593 40.642 -8.664 1.00 46.09 134 GLU A O 1
ATOM 992 N N . ILE A 1 135 ? -21.137 39.236 -7.820 1.00 47.50 135 ILE A N 1
ATOM 993 C CA . ILE A 1 135 ? -20.928 39.637 -6.426 1.00 47.50 135 ILE A CA 1
ATOM 994 C C . ILE A 1 135 ? -19.478 39.257 -6.073 1.00 47.50 135 ILE A C 1
ATOM 996 O O . ILE A 1 135 ? -19.163 38.071 -6.165 1.00 47.50 135 ILE A O 1
ATOM 1000 N N . PRO A 1 136 ? -18.585 40.202 -5.701 1.00 42.62 136 PRO A N 1
ATOM 1001 C CA . PRO A 1 136 ? -17.133 39.975 -5.785 1.00 42.62 136 PRO A CA 1
ATOM 1002 C C . PRO A 1 136 ? -16.559 38.827 -4.944 1.00 42.62 136 PRO A C 1
ATOM 1004 O O . PRO A 1 136 ? -15.404 38.456 -5.140 1.00 42.62 136 PRO A O 1
ATOM 1007 N N . ASN A 1 137 ? -17.343 38.302 -3.999 1.00 47.16 137 ASN A N 1
ATOM 1008 C CA . ASN A 1 137 ? -16.864 37.471 -2.901 1.00 47.16 137 ASN A CA 1
ATOM 1009 C C . ASN A 1 137 ? -17.486 36.057 -2.853 1.00 47.16 137 ASN A C 1
ATOM 1011 O O . ASN A 1 137 ? -17.010 35.233 -2.078 1.00 47.16 137 ASN A O 1
ATOM 1015 N N . THR A 1 138 ? -18.477 35.721 -3.696 1.00 44.47 138 THR A N 1
ATOM 1016 C CA . THR A 1 138 ? -18.994 34.336 -3.777 1.00 44.47 138 THR A CA 1
ATOM 1017 C C . THR A 1 138 ? -18.003 33.444 -4.528 1.00 44.47 138 THR A C 1
ATOM 1019 O O . THR A 1 138 ? -17.862 33.579 -5.747 1.00 44.47 138 THR A O 1
ATOM 1022 N N . ARG A 1 139 ? -17.332 32.522 -3.829 1.00 44.62 139 ARG A N 1
ATOM 1023 C CA . ARG A 1 139 ? -16.460 31.506 -4.442 1.00 44.62 139 ARG A CA 1
ATOM 1024 C C . ARG A 1 139 ? -17.194 30.178 -4.601 1.00 44.62 139 ARG A C 1
ATOM 1026 O O . ARG A 1 139 ? -17.818 29.700 -3.662 1.00 44.62 139 ARG A O 1
ATOM 1033 N N . TRP A 1 140 ? -17.017 29.544 -5.755 1.00 48.00 140 TRP A N 1
ATOM 1034 C CA . TRP A 1 140 ? -17.164 28.094 -5.869 1.00 48.00 140 TRP A CA 1
ATOM 1035 C C . TRP A 1 140 ? -15.830 27.431 -5.502 1.00 48.00 140 TRP A C 1
ATOM 1037 O O . TRP A 1 140 ? -14.775 27.961 -5.853 1.00 48.00 140 TRP A O 1
ATOM 1047 N N . LEU A 1 141 ? -15.865 26.278 -4.827 1.00 40.78 141 LEU A N 1
ATOM 1048 C CA . LEU A 1 141 ? -14.655 25.500 -4.509 1.00 40.78 141 LEU A CA 1
ATOM 1049 C C . LEU A 1 141 ? -14.015 24.861 -5.753 1.00 40.78 141 LEU A C 1
ATOM 1051 O O . LEU A 1 141 ? -12.799 24.712 -5.812 1.00 40.78 141 LEU A O 1
ATOM 1055 N N . GLN A 1 142 ? -14.826 24.532 -6.758 1.00 43.12 142 GLN A N 1
ATOM 1056 C CA . GLN A 1 142 ? -14.416 24.077 -8.088 1.00 43.12 142 GLN A CA 1
ATOM 1057 C C . GLN A 1 142 ? -15.400 24.656 -9.121 1.00 43.12 142 GLN A C 1
ATOM 1059 O O . GLN A 1 142 ? -16.554 24.909 -8.758 1.00 43.12 142 GLN A O 1
ATOM 1064 N N . PRO A 1 143 ? -15.020 24.854 -10.401 1.00 41.47 143 PRO A N 1
ATOM 1065 C CA . PRO A 1 143 ? -16.029 24.982 -11.452 1.00 41.47 143 PRO A CA 1
ATOM 1066 C C . PRO A 1 143 ? -16.956 23.755 -11.390 1.00 41.47 143 PRO A C 1
ATOM 1068 O O . PRO A 1 143 ? -16.469 22.660 -11.095 1.00 41.47 143 PRO A O 1
ATOM 1071 N N . PRO A 1 144 ? -18.273 23.894 -11.638 1.00 41.53 144 PRO A N 1
ATOM 1072 C CA . PRO A 1 144 ? -19.179 22.756 -11.569 1.00 41.53 144 PRO A CA 1
ATOM 1073 C C . PRO A 1 144 ? -18.673 21.679 -12.525 1.00 41.53 144 PRO A C 1
ATOM 1075 O O . PRO A 1 144 ? -18.502 21.940 -13.719 1.00 41.53 144 PRO A O 1
ATOM 1078 N N . SER A 1 145 ? -18.427 20.480 -11.996 1.00 40.88 145 SER A N 1
ATOM 1079 C CA . SER A 1 145 ? -17.966 19.325 -12.757 1.00 40.88 145 SER A CA 1
ATOM 1080 C C . SER A 1 145 ? -19.087 18.831 -13.669 1.00 40.88 145 SER A C 1
ATOM 1082 O O . SER A 1 145 ? -19.787 17.853 -13.400 1.00 40.88 145 SER A O 1
ATOM 1084 N N . VAL A 1 146 ? -19.249 19.536 -14.794 1.00 41.78 146 VAL A N 1
ATOM 1085 C CA . VAL A 1 146 ? -19.861 19.001 -16.008 1.00 41.78 146 VAL A CA 1
ATOM 1086 C C . VAL A 1 146 ? -19.176 17.663 -16.230 1.00 41.78 146 VAL A C 1
ATOM 1088 O O . VAL A 1 146 ? -17.969 17.632 -16.473 1.00 41.78 146 VAL A O 1
ATOM 1091 N N . ARG A 1 147 ? -19.920 16.562 -16.056 1.00 37.06 147 ARG A N 1
ATOM 1092 C CA . ARG A 1 147 ? -19.377 15.214 -16.245 1.00 37.06 147 ARG A CA 1
ATOM 1093 C C . ARG A 1 147 ? -18.629 15.199 -17.571 1.00 37.06 147 ARG A C 1
ATOM 1095 O O . ARG A 1 147 ? -19.212 15.596 -18.584 1.00 37.06 147 ARG A O 1
ATOM 1102 N N . ALA A 1 148 ? -17.369 14.756 -17.548 1.00 40.41 148 ALA A N 1
ATOM 1103 C CA . ALA A 1 148 ? -16.607 14.527 -18.769 1.00 40.41 148 ALA A CA 1
ATOM 1104 C C . ALA A 1 148 ? -17.498 13.744 -19.744 1.00 40.41 148 ALA A C 1
ATOM 1106 O O . ALA A 1 148 ? -18.193 12.818 -19.318 1.00 40.41 148 ALA A O 1
ATOM 1107 N N . LEU A 1 149 ? -17.559 14.213 -20.996 1.00 39.81 149 LEU A N 1
ATOM 1108 C CA . LEU A 1 149 ? -18.542 13.802 -22.005 1.00 39.81 149 LEU A CA 1
ATOM 1109 C C . LEU A 1 149 ? -18.739 12.281 -21.990 1.00 39.81 149 LEU A C 1
ATOM 1111 O O . LEU A 1 149 ? -17.857 11.553 -22.437 1.00 39.81 149 LEU A O 1
ATOM 1115 N N . ALA A 1 150 ? -19.884 11.833 -21.455 1.00 39.94 150 ALA A N 1
ATOM 1116 C CA . ALA A 1 150 ? -20.125 10.426 -21.140 1.00 39.94 150 ALA A CA 1
ATOM 1117 C C . ALA A 1 150 ? -19.835 9.541 -22.359 1.00 39.94 150 ALA A C 1
ATOM 1119 O O . ALA A 1 150 ? -20.422 9.777 -23.421 1.00 39.94 150 ALA A O 1
ATOM 1120 N N . ASP A 1 151 ? -18.921 8.579 -22.171 1.00 43.16 151 ASP A N 1
ATOM 1121 C CA . ASP A 1 151 ? -18.026 8.013 -23.190 1.00 43.16 151 ASP A CA 1
ATOM 1122 C C . ASP A 1 151 ? -18.610 8.008 -24.603 1.00 43.16 151 ASP A C 1
ATOM 1124 O O . ASP A 1 151 ? -19.518 7.225 -24.908 1.00 43.16 151 ASP A O 1
ATOM 1128 N N . LEU A 1 152 ? -18.070 8.883 -25.467 1.00 44.72 152 LEU A N 1
ATOM 1129 C CA . LEU A 1 152 ? -18.557 9.136 -26.828 1.00 44.72 152 LEU A CA 1
ATOM 1130 C C . LEU A 1 152 ? -18.305 7.933 -27.755 1.00 44.72 152 LEU A C 1
ATOM 1132 O O . LEU A 1 152 ? -17.467 7.942 -28.657 1.00 44.72 152 LEU A O 1
ATOM 1136 N N . THR A 1 153 ? -19.081 6.884 -27.522 1.00 47.66 153 THR A N 1
ATOM 1137 C CA . THR A 1 153 ? -19.063 5.621 -28.247 1.00 47.66 153 THR A CA 1
ATOM 1138 C C . THR A 1 153 ? -19.742 5.842 -29.591 1.00 47.66 153 THR A C 1
ATOM 1140 O O . THR A 1 153 ? -20.958 6.023 -29.642 1.00 47.66 153 THR A O 1
ATOM 1143 N N . LEU A 1 154 ? -18.976 5.854 -30.684 1.00 48.62 154 LEU A N 1
ATOM 1144 C CA . LEU A 1 154 ? -19.494 6.166 -32.015 1.00 48.62 154 LEU A CA 1
ATOM 1145 C C . LEU A 1 154 ? -19.854 4.884 -32.770 1.00 48.62 154 LEU A C 1
ATOM 1147 O O . LEU A 1 154 ? -19.031 4.249 -33.434 1.00 48.62 154 LEU A O 1
ATOM 1151 N N . THR A 1 155 ? -21.135 4.516 -32.709 1.00 46.28 155 THR A N 1
ATOM 1152 C CA . THR A 1 155 ? -21.648 3.325 -33.402 1.00 46.28 155 THR A CA 1
ATOM 1153 C C . THR A 1 155 ? -21.851 3.623 -34.889 1.00 46.28 155 THR A C 1
ATOM 1155 O O . THR A 1 155 ? -22.927 4.034 -35.325 1.00 46.28 155 THR A O 1
ATOM 1158 N N . CYS A 1 156 ? -20.780 3.462 -35.662 1.00 49.47 156 CYS A N 1
ATOM 1159 C CA . CYS A 1 156 ? -20.711 3.729 -37.096 1.00 49.47 156 CYS A CA 1
ATOM 1160 C C . CYS A 1 156 ? -21.242 2.546 -37.936 1.00 49.47 156 CYS A C 1
ATOM 1162 O O . CYS A 1 156 ? -20.836 1.405 -37.730 1.00 49.47 156 CYS A O 1
ATOM 1164 N N . THR A 1 157 ? -22.132 2.794 -38.910 1.00 44.91 157 THR A N 1
ATOM 1165 C CA . THR A 1 157 ? -22.799 1.720 -39.684 1.00 44.91 157 THR A CA 1
ATOM 1166 C C . THR A 1 157 ? -22.507 1.747 -41.193 1.00 44.91 157 THR A C 1
ATOM 1168 O O . THR A 1 157 ? -22.551 2.792 -41.836 1.00 44.91 157 THR A O 1
ATOM 1171 N N . GLY A 1 158 ? -22.259 0.572 -41.794 1.00 42.81 158 GLY A N 1
ATOM 1172 C CA . GLY A 1 158 ? -22.235 0.390 -43.260 1.00 42.81 158 GLY A CA 1
ATOM 1173 C C . GLY A 1 158 ? -20.864 0.301 -43.953 1.00 42.81 158 GLY A C 1
ATOM 1174 O O . GLY A 1 158 ? -20.802 0.422 -45.176 1.00 42.81 158 GLY A O 1
ATOM 1175 N N . TRP A 1 159 ? -19.770 0.081 -43.220 1.00 43.84 159 TRP A N 1
ATOM 1176 C CA . TRP A 1 159 ? -18.417 -0.042 -43.792 1.00 43.84 159 TRP A CA 1
ATOM 1177 C C . TRP A 1 159 ? -18.210 -1.381 -44.551 1.00 43.84 159 TRP A C 1
ATOM 1179 O O . TRP A 1 159 ? -18.625 -2.430 -44.047 1.00 43.84 159 TRP A O 1
ATOM 1189 N N . PRO A 1 160 ? -17.556 -1.403 -45.733 1.00 41.75 160 PRO A N 1
ATOM 1190 C CA . PRO A 1 160 ? -17.191 -2.643 -46.418 1.00 41.75 160 PRO A CA 1
ATOM 1191 C C . PRO A 1 160 ? -15.989 -3.340 -45.749 1.00 41.75 160 PRO A C 1
ATOM 1193 O O . PRO A 1 160 ? -15.280 -2.760 -44.925 1.00 41.75 160 PRO A O 1
ATOM 1196 N N . ARG A 1 161 ? -15.751 -4.606 -46.113 1.00 37.66 161 ARG A N 1
ATOM 1197 C CA . ARG A 1 161 ? -14.531 -5.353 -45.752 1.00 37.66 161 ARG A CA 1
ATOM 1198 C C . ARG A 1 161 ? -13.484 -5.198 -46.856 1.00 37.66 161 ARG A C 1
ATOM 1200 O O . ARG A 1 161 ? -13.834 -5.313 -48.030 1.00 37.66 161 ARG A O 1
ATOM 1207 N N . GLU A 1 162 ? -12.232 -4.970 -46.473 1.00 43.56 162 GLU A N 1
ATOM 1208 C CA . GLU A 1 162 ? -11.081 -4.862 -47.383 1.00 43.56 162 GLU A CA 1
ATOM 1209 C C . GLU A 1 162 ? -10.120 -6.059 -47.248 1.00 43.56 162 GLU A C 1
ATOM 1211 O O . GLU A 1 162 ? -10.416 -7.008 -46.525 1.00 43.56 162 GLU A O 1
ATOM 1216 N N . ALA A 1 163 ? -9.023 -6.042 -48.012 1.00 37.31 163 ALA A N 1
ATOM 1217 C CA . ALA A 1 163 ? -8.074 -7.144 -48.181 1.00 37.31 163 ALA A CA 1
ATOM 1218 C C . ALA A 1 163 ? -6.621 -6.711 -47.894 1.00 37.31 163 ALA A C 1
ATOM 1220 O O . ALA A 1 163 ? -6.316 -5.521 -47.847 1.00 37.31 163 ALA A O 1
ATOM 1221 N N . ASP A 1 164 ? -5.744 -7.695 -47.705 1.00 35.28 164 ASP A N 1
ATOM 1222 C CA . ASP A 1 164 ? -4.464 -7.569 -46.996 1.00 35.28 164 ASP A CA 1
ATOM 1223 C C . ASP A 1 164 ? -3.346 -6.824 -47.759 1.00 35.28 164 ASP A C 1
ATOM 1225 O O . ASP A 1 164 ? -3.145 -7.039 -48.958 1.00 35.28 164 ASP A O 1
ATOM 1229 N N . VAL A 1 165 ? -2.546 -6.027 -47.032 1.00 30.44 165 VAL A N 1
ATOM 1230 C CA . VAL A 1 165 ? -1.239 -5.480 -47.461 1.00 30.44 165 VAL A CA 1
ATOM 1231 C C . VAL A 1 165 ? -0.279 -5.425 -46.256 1.00 30.44 165 VAL A C 1
ATOM 1233 O O . VAL A 1 165 ? -0.688 -5.061 -45.157 1.00 30.44 165 VAL A O 1
ATOM 1236 N N . GLU A 1 166 ? 0.993 -5.789 -46.454 1.00 28.61 166 GLU A N 1
ATOM 1237 C CA . GLU A 1 166 ? 2.045 -5.836 -45.417 1.00 28.61 166 GLU A CA 1
ATOM 1238 C C . GLU A 1 166 ? 2.751 -4.477 -45.179 1.00 28.61 166 GLU A C 1
ATOM 1240 O O . GLU A 1 166 ? 2.732 -3.594 -46.038 1.00 28.61 166 GLU A O 1
ATOM 1245 N N . ALA A 1 167 ? 3.443 -4.334 -44.038 1.00 30.34 167 ALA A N 1
ATOM 1246 C CA . ALA A 1 167 ? 4.192 -3.132 -43.630 1.00 30.34 167 ALA A CA 1
ATOM 1247 C C . ALA A 1 167 ? 5.704 -3.395 -43.407 1.00 30.34 167 ALA A C 1
ATOM 1249 O O . ALA A 1 167 ? 6.134 -4.544 -43.306 1.00 30.34 167 ALA A O 1
ATOM 1250 N N . GLN A 1 168 ? 6.517 -2.330 -43.303 1.00 26.19 168 GLN A N 1
ATOM 1251 C CA . GLN A 1 168 ? 7.951 -2.384 -42.944 1.00 26.19 168 GLN A CA 1
ATOM 1252 C C . GLN A 1 168 ? 8.365 -1.235 -41.984 1.00 26.19 168 GLN A C 1
ATOM 1254 O O . GLN A 1 168 ? 7.718 -0.188 -42.013 1.00 26.19 168 GLN A O 1
ATOM 1259 N N . PRO A 1 169 ? 9.417 -1.411 -41.146 1.00 32.56 169 PRO A N 1
ATOM 1260 C CA . PRO A 1 169 ? 9.764 -0.505 -40.036 1.00 32.56 169 PRO A CA 1
ATOM 1261 C C . PRO A 1 169 ? 10.939 0.466 -40.315 1.00 32.56 169 PRO A C 1
ATOM 1263 O O . PRO A 1 169 ? 11.607 0.367 -41.345 1.00 32.56 169 PRO A O 1
ATOM 1266 N N . ALA A 1 170 ? 11.230 1.360 -39.355 1.00 24.48 170 ALA A N 1
ATOM 1267 C CA . ALA A 1 170 ? 12.433 2.210 -39.294 1.00 24.48 170 ALA A CA 1
ATOM 1268 C C . ALA A 1 170 ? 12.845 2.536 -37.830 1.00 24.48 170 ALA A C 1
ATOM 1270 O O . ALA A 1 170 ? 12.014 2.444 -36.930 1.00 24.48 170 ALA A O 1
ATOM 1271 N N . ASP A 1 171 ? 14.118 2.897 -37.607 1.00 24.03 171 ASP A N 1
ATOM 1272 C CA . ASP A 1 171 ? 14.786 2.983 -36.287 1.00 24.03 171 ASP A CA 1
ATOM 1273 C C . ASP A 1 171 ? 14.491 4.230 -35.413 1.00 24.03 171 ASP A C 1
ATOM 1275 O O . ASP A 1 171 ? 14.093 5.288 -35.904 1.00 24.03 171 ASP A O 1
ATOM 1279 N N . VAL A 1 172 ? 14.750 4.091 -34.097 1.00 26.17 172 VAL A N 1
ATOM 1280 C CA . VAL A 1 172 ? 14.461 5.051 -32.998 1.00 26.17 172 VAL A CA 1
ATOM 1281 C C . VAL A 1 172 ? 15.684 5.210 -32.051 1.00 26.17 172 VAL A C 1
ATOM 1283 O O . VAL A 1 172 ? 16.823 4.983 -32.466 1.00 26.17 172 VAL A O 1
ATOM 1286 N N . SER A 1 173 ? 15.495 5.747 -30.834 1.00 26.73 173 SER A N 1
ATOM 1287 C CA . SER A 1 173 ? 16.488 6.512 -30.073 1.00 26.73 173 SER A CA 1
ATOM 1288 C C . SER A 1 173 ? 16.072 6.778 -28.576 1.00 26.73 173 SER A C 1
ATOM 1290 O O . SER A 1 173 ? 14.914 6.541 -28.251 1.00 26.73 173 SER A O 1
ATOM 1292 N N . LEU A 1 174 ? 16.998 7.189 -27.662 1.00 29.19 174 LEU A N 1
ATOM 1293 C CA . LEU A 1 174 ? 16.813 7.811 -26.301 1.00 29.19 174 LEU A CA 1
ATOM 1294 C C . LEU A 1 174 ? 17.975 8.798 -25.855 1.00 29.19 174 LEU A C 1
ATOM 1296 O O . LEU A 1 174 ? 19.055 8.324 -25.527 1.00 29.19 174 LEU A O 1
ATOM 1300 N N . LEU A 1 175 ? 17.846 10.151 -25.830 1.00 25.98 175 LEU A N 1
ATOM 1301 C CA . LEU A 1 175 ? 18.915 11.118 -25.377 1.00 25.98 175 LEU A CA 1
ATOM 1302 C C . LEU A 1 175 ? 18.853 11.403 -23.851 1.00 25.98 175 LEU A C 1
ATOM 1304 O O . LEU A 1 175 ? 17.803 11.243 -23.241 1.00 25.98 175 LEU A O 1
ATOM 1308 N N . SER A 1 176 ? 19.962 11.858 -23.247 1.00 29.48 176 SER A N 1
ATOM 1309 C CA . SER A 1 176 ? 20.175 12.025 -21.789 1.00 29.48 176 SER A CA 1
ATOM 1310 C C . SER A 1 176 ? 19.319 13.104 -21.099 1.00 29.48 176 SER A C 1
ATOM 1312 O O . SER A 1 176 ? 19.087 14.159 -21.691 1.00 29.48 176 SER A O 1
ATOM 1314 N N . GLY A 1 177 ? 18.961 12.902 -19.818 1.00 30.56 177 GLY A N 1
ATOM 1315 C CA . GLY A 1 177 ? 18.035 13.774 -19.074 1.00 30.56 177 GLY A CA 1
ATOM 1316 C C . GLY A 1 177 ? 18.328 14.014 -17.578 1.00 30.56 177 GLY A C 1
ATOM 1317 O O . GLY A 1 177 ? 19.472 14.038 -17.135 1.00 30.56 177 GLY A O 1
ATOM 1318 N N . GLN A 1 178 ? 17.250 14.264 -16.830 1.00 31.92 178 GLN A N 1
ATOM 1319 C CA . GLN A 1 178 ? 17.147 14.465 -15.370 1.00 31.92 178 GLN A CA 1
ATOM 1320 C C . GLN A 1 178 ? 16.446 13.239 -14.732 1.00 31.92 178 GLN A C 1
ATOM 1322 O O . GLN A 1 178 ? 15.917 12.436 -15.503 1.00 31.92 178 GLN A O 1
ATOM 1327 N N . PRO A 1 179 ? 16.410 13.070 -13.386 1.00 38.59 179 PRO A N 1
ATOM 1328 C CA . PRO A 1 179 ? 15.604 12.032 -12.719 1.00 38.59 179 PRO A CA 1
ATOM 1329 C C . PRO A 1 179 ? 14.179 11.910 -13.285 1.00 38.59 179 PRO A C 1
ATOM 1331 O O . PRO A 1 179 ? 13.541 12.913 -13.603 1.00 38.59 179 PRO A O 1
ATOM 1334 N N . GLN A 1 180 ? 13.691 10.672 -13.414 1.00 49.12 180 GLN A N 1
ATOM 1335 C CA . GLN A 1 180 ? 12.388 10.346 -14.004 1.00 49.12 180 GLN A CA 1
ATOM 1336 C C . GLN A 1 180 ? 11.462 9.669 -12.977 1.00 49.12 180 GLN A C 1
ATOM 1338 O O . GLN A 1 180 ? 11.941 8.851 -12.188 1.00 49.12 180 GLN A O 1
ATOM 1343 N N . PRO A 1 181 ? 10.148 9.965 -12.993 1.00 53.09 181 PRO A N 1
ATOM 1344 C CA . PRO A 1 181 ? 9.159 9.248 -12.189 1.00 53.09 181 PRO A CA 1
ATOM 1345 C C . PRO A 1 181 ? 8.945 7.820 -12.716 1.00 53.09 181 PRO A C 1
ATOM 1347 O O . PRO A 1 181 ? 9.144 7.545 -13.901 1.00 53.09 181 PRO A O 1
ATOM 1350 N N . ASN A 1 182 ? 8.460 6.907 -11.873 1.00 47.72 182 ASN A N 1
ATOM 1351 C CA . ASN A 1 182 ? 8.154 5.520 -12.257 1.00 47.72 182 ASN A CA 1
ATOM 1352 C C . ASN A 1 182 ? 6.776 5.367 -12.951 1.00 47.72 182 ASN A C 1
ATOM 1354 O O . ASN A 1 182 ? 6.118 4.335 -12.827 1.00 47.72 182 ASN A O 1
ATOM 1358 N N . GLY A 1 183 ? 6.353 6.364 -13.736 1.00 42.66 183 GLY A N 1
ATOM 1359 C CA . GLY A 1 183 ? 5.246 6.277 -14.706 1.00 42.66 183 GLY A CA 1
ATOM 1360 C C . GLY A 1 183 ? 5.763 6.231 -16.159 1.00 42.66 183 GLY A C 1
ATOM 1361 O O . GLY A 1 183 ? 6.960 6.422 -16.359 1.00 42.66 183 GLY A O 1
ATOM 1362 N N . PRO A 1 184 ? 4.911 5.977 -17.171 1.00 32.62 184 PRO A N 1
ATOM 1363 C CA . PRO A 1 184 ? 5.328 5.851 -18.577 1.00 32.62 184 PRO A CA 1
ATOM 1364 C C . PRO A 1 184 ? 5.540 7.208 -19.311 1.00 32.62 184 PRO A C 1
ATOM 1366 O O . PRO A 1 184 ? 4.561 7.916 -19.555 1.00 32.62 184 PRO A O 1
ATOM 1369 N N . PRO A 1 185 ? 6.777 7.595 -19.704 1.00 36.59 185 PRO A N 1
ATOM 1370 C CA . PRO A 1 185 ? 7.055 8.806 -20.501 1.00 36.59 185 PRO A CA 1
ATOM 1371 C C . PRO A 1 185 ? 6.794 8.715 -22.027 1.00 36.59 185 PRO A C 1
ATOM 1373 O O . PRO A 1 185 ? 6.635 7.650 -22.617 1.00 36.59 185 PRO A O 1
ATOM 1376 N N . HIS A 1 186 ? 6.845 9.881 -22.691 1.00 36.09 186 HIS A N 1
ATOM 1377 C CA . HIS A 1 186 ? 6.881 10.052 -24.158 1.00 36.09 186 HIS A CA 1
ATOM 1378 C C . HIS A 1 186 ? 8.348 10.100 -24.720 1.00 36.09 186 HIS A C 1
ATOM 1380 O O . HIS A 1 186 ? 9.267 10.420 -23.964 1.00 36.09 186 HIS A O 1
ATOM 1386 N N . PRO A 1 187 ? 8.617 9.815 -26.024 1.00 27.30 187 PRO A N 1
ATOM 1387 C CA . PRO A 1 187 ? 9.959 9.389 -26.521 1.00 27.30 187 PRO A CA 1
ATOM 1388 C C . PRO A 1 187 ? 10.970 10.471 -27.068 1.00 27.30 187 PRO A C 1
ATOM 1390 O O . PRO A 1 187 ? 10.560 11.320 -27.862 1.00 27.30 187 PRO A O 1
ATOM 1393 N N . PRO A 1 188 ? 12.302 10.405 -26.747 1.00 37.38 188 PRO A N 1
ATOM 1394 C CA . PRO A 1 188 ? 13.425 11.268 -27.261 1.00 37.38 188 PRO A CA 1
ATOM 1395 C C . PRO A 1 188 ? 14.668 10.508 -27.886 1.00 37.38 188 PRO A C 1
ATOM 1397 O O . PRO A 1 188 ? 14.528 9.327 -28.145 1.00 37.38 188 PRO A O 1
ATOM 1400 N N . GLY A 1 189 ? 15.892 11.086 -28.141 1.00 31.84 189 GLY A N 1
ATOM 1401 C CA . GLY A 1 189 ? 17.036 10.329 -28.797 1.00 31.84 189 GLY A CA 1
ATOM 1402 C C . GLY A 1 189 ? 18.460 10.916 -29.121 1.00 31.84 189 GLY A C 1
ATOM 1403 O O . GLY A 1 189 ? 18.482 12.079 -29.507 1.00 31.84 189 GLY A O 1
ATOM 1404 N N . PHE A 1 190 ? 19.674 10.256 -29.143 1.00 29.09 190 PHE A N 1
ATOM 1405 C CA . PHE A 1 190 ? 20.348 9.032 -28.543 1.00 29.09 190 PHE A CA 1
ATOM 1406 C C . PHE A 1 190 ? 21.913 8.968 -28.755 1.00 29.09 190 PHE A C 1
ATOM 1408 O O . PHE A 1 190 ? 22.450 9.795 -29.486 1.00 29.09 190 PHE A O 1
ATOM 1415 N N . PHE A 1 191 ? 22.573 7.909 -28.216 1.00 28.47 191 PHE A N 1
ATOM 1416 C CA . PHE A 1 191 ? 23.917 7.288 -28.462 1.00 28.47 191 PHE A CA 1
ATOM 1417 C C . PHE A 1 191 ? 25.223 8.025 -28.006 1.00 28.47 191 PHE A C 1
ATOM 1419 O O . PHE A 1 191 ? 25.307 9.234 -28.186 1.00 28.47 191 PHE A O 1
ATOM 1426 N N . TYR A 1 192 ? 26.339 7.399 -27.532 1.00 26.77 192 TYR A N 1
ATOM 1427 C CA . TYR A 1 192 ? 26.655 6.124 -26.795 1.00 26.77 192 TYR A CA 1
ATOM 1428 C C . TYR A 1 192 ? 28.197 6.011 -26.450 1.00 26.77 192 TYR A C 1
ATOM 1430 O O . TYR A 1 192 ? 28.959 6.875 -26.872 1.00 26.77 192 TYR A O 1
ATOM 1438 N N . GLU A 1 193 ? 28.643 4.910 -25.791 1.00 25.80 193 GLU A N 1
ATOM 1439 C CA . GLU A 1 193 ? 30.040 4.348 -25.631 1.00 25.80 193 GLU A CA 1
ATOM 1440 C C . GLU A 1 193 ? 31.109 4.998 -24.679 1.00 25.80 193 GLU A C 1
ATOM 1442 O O . GLU A 1 193 ? 31.150 6.214 -24.541 1.00 25.80 193 GLU A O 1
ATOM 1447 N N . LEU A 1 194 ? 32.136 4.293 -24.120 1.00 25.58 194 LEU A N 1
ATOM 1448 C CA . LEU A 1 194 ? 32.206 3.050 -23.277 1.00 25.58 194 LEU A CA 1
ATOM 1449 C C . LEU A 1 194 ? 33.650 2.697 -22.739 1.00 25.58 194 LEU A C 1
ATOM 1451 O O . LEU A 1 194 ? 34.603 2.699 -23.514 1.00 25.58 194 LEU A O 1
ATOM 1455 N N . SER A 1 195 ? 33.765 2.225 -21.471 1.00 27.39 195 SER A N 1
ATOM 1456 C CA . SER A 1 195 ? 34.785 1.267 -20.895 1.00 27.39 195 SER A CA 1
ATOM 1457 C C . SER A 1 195 ? 36.307 1.640 -20.809 1.00 27.39 195 SER A C 1
ATOM 1459 O O . SER A 1 195 ? 36.685 2.665 -21.371 1.00 27.39 195 SER A O 1
ATOM 1461 N N . PRO A 1 196 ? 37.235 0.851 -20.156 1.00 36.88 196 PRO A N 1
ATOM 1462 C CA . PRO A 1 196 ? 37.114 -0.426 -19.383 1.00 36.88 196 PRO A CA 1
ATOM 1463 C C . PRO A 1 196 ? 37.889 -0.610 -18.016 1.00 36.88 196 PRO A C 1
ATOM 1465 O O . PRO A 1 196 ? 39.019 -0.159 -17.862 1.00 36.88 196 PRO A O 1
ATOM 1468 N N . LEU A 1 197 ? 37.334 -1.479 -17.138 1.00 27.30 197 LEU A N 1
ATOM 1469 C CA . LEU A 1 197 ? 37.944 -2.554 -16.281 1.00 27.30 197 LEU A CA 1
ATOM 1470 C C . LEU A 1 197 ? 39.015 -2.331 -15.162 1.00 27.30 197 LEU A C 1
ATOM 1472 O O . LEU A 1 197 ? 40.134 -1.897 -15.430 1.00 27.30 197 LEU A O 1
ATOM 1476 N N . TYR A 1 198 ? 38.758 -2.926 -13.973 1.00 25.34 198 TYR A N 1
ATOM 1477 C CA . TYR A 1 198 ? 39.740 -3.701 -13.162 1.00 25.34 198 TYR A CA 1
ATOM 1478 C C . TYR A 1 198 ? 39.068 -4.781 -12.256 1.00 25.34 198 TYR A C 1
ATOM 1480 O O . TYR A 1 198 ? 37.843 -4.848 -12.204 1.00 25.34 198 TYR A O 1
ATOM 1488 N N . GLU A 1 199 ? 39.854 -5.650 -11.596 1.00 28.39 199 GLU A N 1
ATOM 1489 C CA . GLU A 1 199 ? 39.436 -6.889 -10.881 1.00 28.39 199 GLU A CA 1
ATOM 1490 C C . GLU A 1 199 ? 39.213 -6.752 -9.338 1.00 28.39 199 GLU A C 1
ATOM 1492 O O . GLU A 1 199 ? 39.722 -5.800 -8.742 1.00 28.39 199 GLU A O 1
ATOM 1497 N N . PRO A 1 200 ? 38.478 -7.689 -8.675 1.00 31.94 200 PRO A N 1
ATOM 1498 C CA . PRO A 1 200 ? 37.988 -7.560 -7.284 1.00 31.94 200 PRO A CA 1
ATOM 1499 C C . PRO A 1 200 ? 38.811 -8.287 -6.187 1.00 31.94 200 PRO A C 1
ATOM 1501 O O . PRO A 1 200 ? 39.728 -9.056 -6.472 1.00 31.94 200 PRO A O 1
ATOM 1504 N N . SER A 1 201 ? 38.421 -8.103 -4.912 1.00 31.91 201 SER A N 1
ATOM 1505 C CA . SER A 1 201 ? 38.965 -8.794 -3.720 1.00 31.91 201 SER A CA 1
ATOM 1506 C C . SER A 1 201 ? 37.874 -9.240 -2.720 1.00 31.91 201 SER A C 1
ATOM 1508 O O . SER A 1 201 ? 36.762 -8.722 -2.755 1.00 31.91 201 SER A O 1
ATOM 1510 N N . GLU A 1 202 ? 38.190 -10.198 -1.838 1.00 32.78 202 GLU A N 1
ATOM 1511 C CA . GLU A 1 202 ? 37.236 -10.945 -0.985 1.00 32.78 202 GLU A CA 1
ATOM 1512 C C . GLU A 1 202 ? 36.554 -10.132 0.155 1.00 32.78 202 GLU A C 1
ATOM 1514 O O . GLU A 1 202 ? 37.156 -9.185 0.671 1.00 32.78 202 GLU A O 1
ATOM 1519 N N . PRO A 1 203 ? 35.326 -10.511 0.588 1.00 33.34 203 PRO A N 1
ATOM 1520 C CA . PRO A 1 203 ? 34.545 -9.803 1.615 1.00 33.34 203 PRO A CA 1
ATOM 1521 C C . PRO A 1 203 ? 34.817 -10.252 3.077 1.00 33.34 203 PRO A C 1
ATOM 1523 O O . PRO A 1 203 ? 35.294 -11.367 3.309 1.00 33.34 203 PRO A O 1
ATOM 1526 N N . PRO A 1 204 ? 34.482 -9.414 4.084 1.00 32.16 204 PRO A N 1
ATOM 1527 C CA . PRO A 1 204 ? 34.622 -9.716 5.518 1.00 32.16 204 PRO A CA 1
ATOM 1528 C C . PRO A 1 204 ? 33.431 -10.512 6.120 1.00 32.16 204 PRO A C 1
ATOM 1530 O O . PRO A 1 204 ? 32.377 -10.608 5.493 1.00 32.16 204 PRO A O 1
ATOM 1533 N N . PRO A 1 205 ? 33.573 -11.084 7.339 1.00 34.38 205 PRO A N 1
ATOM 1534 C CA . PRO A 1 205 ? 32.529 -11.876 8.011 1.00 34.38 205 PRO A CA 1
ATOM 1535 C C . PRO A 1 205 ? 31.478 -11.036 8.786 1.00 34.38 205 PRO A C 1
ATOM 1537 O O . PRO A 1 205 ? 31.775 -9.900 9.161 1.00 34.38 205 PRO A O 1
ATOM 1540 N N . PRO A 1 206 ? 30.284 -11.602 9.079 1.00 34.50 206 PRO A N 1
ATOM 1541 C CA . PRO A 1 206 ? 29.130 -10.882 9.646 1.00 34.50 206 PRO A CA 1
ATOM 1542 C C . PRO A 1 206 ? 29.169 -10.641 11.179 1.00 34.50 206 PRO A C 1
ATOM 1544 O O . PRO A 1 206 ? 29.926 -11.312 11.892 1.00 34.50 206 PRO A O 1
ATOM 1547 N N . PRO A 1 207 ? 28.342 -9.703 11.697 1.00 33.72 207 PRO A N 1
ATOM 1548 C CA . PRO A 1 207 ? 28.234 -9.347 13.122 1.00 33.72 207 PRO A CA 1
ATOM 1549 C C . PRO A 1 207 ? 27.335 -10.301 13.957 1.00 33.72 207 PRO A C 1
ATOM 1551 O O . PRO A 1 207 ? 26.670 -11.174 13.401 1.00 33.72 207 PRO A O 1
ATOM 1554 N N . PRO A 1 208 ? 27.323 -10.177 15.305 1.00 35.66 208 PRO A N 1
ATOM 1555 C CA . PRO A 1 208 ? 26.502 -10.999 16.207 1.00 35.66 208 PRO A CA 1
ATOM 1556 C C . PRO A 1 208 ? 25.108 -10.408 16.518 1.00 35.66 208 PRO A C 1
ATOM 1558 O O . PRO A 1 208 ? 24.924 -9.195 16.521 1.00 35.66 208 PRO A O 1
ATOM 1561 N N . ALA A 1 209 ? 24.159 -11.286 16.862 1.00 36.31 209 ALA A N 1
ATOM 1562 C CA . ALA A 1 209 ? 22.737 -10.983 17.087 1.00 36.31 209 ALA A CA 1
ATOM 1563 C C . ALA A 1 209 ? 22.401 -10.249 18.422 1.00 36.31 209 ALA A C 1
ATOM 1565 O O . ALA A 1 209 ? 23.156 -10.376 19.394 1.00 36.31 209 ALA A O 1
ATOM 1566 N N . PRO A 1 210 ? 21.256 -9.525 18.492 1.00 37.09 210 PRO A N 1
ATOM 1567 C CA . PRO A 1 210 ? 20.831 -8.710 19.645 1.00 37.09 210 PRO A CA 1
ATOM 1568 C C . PRO A 1 210 ? 20.215 -9.497 20.836 1.00 37.09 210 PRO A C 1
ATOM 1570 O O . PRO A 1 210 ? 19.920 -10.690 20.717 1.00 37.09 210 PRO A O 1
ATOM 1573 N N . PRO A 1 211 ? 20.035 -8.851 22.013 1.00 35.78 211 PRO A N 1
ATOM 1574 C CA . PRO A 1 211 ? 19.444 -9.449 23.222 1.00 35.78 211 PRO A CA 1
ATOM 1575 C C . PRO A 1 211 ? 17.893 -9.410 23.260 1.00 35.78 211 PRO A C 1
ATOM 1577 O O . PRO A 1 211 ? 17.286 -8.632 22.530 1.00 35.78 211 PRO A O 1
ATOM 1580 N N . PRO A 1 212 ? 17.236 -10.212 24.129 1.00 40.50 212 PRO A N 1
ATOM 1581 C CA . PRO A 1 212 ? 15.771 -10.286 24.234 1.00 40.50 212 PRO A CA 1
ATOM 1582 C C . PRO A 1 212 ? 15.129 -9.124 25.021 1.00 40.50 212 PRO A C 1
ATOM 1584 O O . PRO A 1 212 ? 15.763 -8.530 25.894 1.00 40.50 212 PRO A O 1
ATOM 1587 N N . MET A 1 213 ? 13.848 -8.857 24.732 1.00 43.19 213 MET A N 1
ATOM 1588 C CA . MET A 1 213 ? 13.064 -7.713 25.236 1.00 43.19 213 MET A CA 1
ATOM 1589 C C . MET A 1 213 ? 12.332 -7.978 26.575 1.00 43.19 213 MET A C 1
ATOM 1591 O O . MET A 1 213 ? 12.421 -9.069 27.141 1.00 43.19 213 MET A O 1
ATOM 1595 N N . GLY A 1 214 ? 11.664 -6.945 27.110 1.00 39.34 214 GLY A N 1
ATOM 1596 C CA . GLY A 1 214 ? 11.005 -6.931 28.427 1.00 39.34 214 GLY A CA 1
ATOM 1597 C C . GLY A 1 214 ? 9.506 -7.279 28.438 1.00 39.34 214 GLY A C 1
ATOM 1598 O O . GLY A 1 214 ? 8.953 -7.751 27.450 1.00 39.34 214 GLY A O 1
ATOM 1599 N N . GLU A 1 215 ? 8.857 -7.053 29.587 1.00 44.09 215 GLU A N 1
ATOM 1600 C CA . GLU A 1 215 ? 7.408 -7.249 29.780 1.00 44.09 215 GLU A CA 1
ATOM 1601 C C . GLU A 1 215 ? 6.598 -6.196 28.993 1.00 44.09 215 GLU A C 1
ATOM 1603 O O . GLU A 1 215 ? 6.962 -5.023 28.982 1.00 44.09 215 GLU A O 1
ATOM 1608 N N . CYS A 1 216 ? 5.520 -6.617 28.324 1.00 55.41 216 CYS A N 1
ATOM 1609 C CA . CYS A 1 216 ? 4.805 -5.817 27.319 1.00 55.41 216 CYS A CA 1
ATOM 1610 C C . CYS A 1 216 ? 3.651 -4.978 27.900 1.00 55.41 216 CYS A C 1
ATOM 1612 O O . CYS A 1 216 ? 3.072 -5.334 28.930 1.00 55.41 216 CYS A O 1
ATOM 1614 N N . GLY A 1 217 ? 3.277 -3.901 27.200 1.00 62.81 217 GLY A N 1
ATOM 1615 C CA . GLY A 1 217 ? 2.092 -3.098 27.511 1.00 62.81 217 GLY A CA 1
ATOM 1616 C C . GLY A 1 217 ? 0.772 -3.699 27.004 1.00 62.81 217 GLY A C 1
ATOM 1617 O O . GLY A 1 217 ? 0.658 -4.901 26.769 1.00 62.81 217 GLY A O 1
ATOM 1618 N N . SER A 1 218 ? -0.265 -2.863 26.904 1.00 79.50 218 SER A N 1
ATOM 1619 C CA . SER A 1 218 ? -1.647 -3.290 26.634 1.00 79.50 218 SER A CA 1
ATOM 1620 C C . SER A 1 218 ? -2.178 -2.784 25.296 1.00 79.50 218 SER A C 1
ATOM 1622 O O . SER A 1 218 ? -2.062 -1.590 25.020 1.00 79.50 218 SER A O 1
ATOM 1624 N N . VAL A 1 219 ? -2.878 -3.645 24.557 1.00 88.00 219 VAL A N 1
ATOM 1625 C CA . VAL A 1 219 ? -3.607 -3.274 23.334 1.00 88.00 219 VAL A CA 1
ATOM 1626 C C . VAL A 1 219 ? -5.058 -2.888 23.650 1.00 88.00 219 VAL A C 1
ATOM 1628 O O . VAL A 1 219 ? -5.682 -3.484 24.532 1.00 88.00 219 VAL A O 1
ATOM 1631 N N . GLN A 1 220 ? -5.623 -1.917 22.926 1.00 90.69 220 GLN A N 1
ATOM 1632 C CA . GLN A 1 220 ? -7.053 -1.585 22.983 1.00 90.69 220 GLN A CA 1
ATOM 1633 C C . GLN A 1 220 ? -7.671 -1.488 21.579 1.00 90.69 220 GLN A C 1
ATOM 1635 O O . GLN A 1 220 ? -7.151 -0.778 20.722 1.00 90.69 220 GLN A O 1
ATOM 1640 N N . VAL A 1 221 ? -8.823 -2.137 21.373 1.00 92.50 221 VAL A N 1
ATOM 1641 C CA . VAL A 1 221 ? -9.695 -1.916 20.203 1.00 92.50 221 VAL A CA 1
ATOM 1642 C C . VAL A 1 221 ? -10.628 -0.732 20.471 1.00 92.50 221 VAL A C 1
ATOM 1644 O O . VAL A 1 221 ? -11.236 -0.647 21.542 1.00 92.50 221 VAL A O 1
ATOM 1647 N N . VAL A 1 222 ? -10.744 0.180 19.507 1.00 94.88 222 VAL A N 1
ATOM 1648 C CA . VAL A 1 222 ? -11.608 1.365 19.549 1.00 94.88 222 VAL A CA 1
ATOM 1649 C C . VAL A 1 222 ? -12.395 1.487 18.248 1.00 94.88 222 VAL A C 1
ATOM 1651 O O . VAL A 1 222 ? -11.829 1.479 17.156 1.00 94.88 222 VAL A O 1
ATOM 1654 N N . TYR A 1 223 ? -13.706 1.673 18.391 1.00 96.44 223 TYR A N 1
ATOM 1655 C CA . TYR A 1 223 ? -14.587 2.107 17.314 1.00 96.44 223 TYR A CA 1
ATOM 1656 C C . TYR A 1 223 ? -14.852 3.609 17.487 1.00 96.44 223 TYR A C 1
ATOM 1658 O O . TYR A 1 223 ? -15.347 4.035 18.531 1.00 96.44 223 TYR A O 1
ATOM 1666 N N . LEU A 1 224 ? -14.461 4.415 16.500 1.00 95.31 224 LEU A N 1
ATOM 1667 C CA . LEU A 1 224 ? -14.472 5.884 16.569 1.00 95.31 224 LEU A CA 1
ATOM 1668 C C . LEU A 1 224 ? -15.890 6.452 16.746 1.00 95.31 224 LEU A C 1
ATOM 1670 O O . LEU A 1 224 ? -16.117 7.387 17.512 1.00 95.31 224 LEU A O 1
ATOM 1674 N N . ASP A 1 225 ? -16.871 5.814 16.120 1.00 94.69 225 ASP A N 1
ATOM 1675 C CA . ASP A 1 225 ? -18.290 6.149 16.187 1.00 94.69 225 ASP A CA 1
ATOM 1676 C C . ASP A 1 225 ? -18.965 5.770 17.514 1.00 94.69 225 ASP A C 1
ATOM 1678 O O . ASP A 1 225 ? -19.878 6.476 17.943 1.00 94.69 225 ASP A O 1
ATOM 1682 N N . ASP A 1 226 ? -18.470 4.758 18.239 1.00 94.88 226 ASP A N 1
ATOM 1683 C CA . ASP A 1 226 ? -18.885 4.518 19.634 1.00 94.88 226 ASP A CA 1
ATOM 1684 C C . ASP A 1 226 ? -18.477 5.693 20.559 1.00 94.88 226 ASP A C 1
ATOM 1686 O O . ASP A 1 226 ? -19.052 5.865 21.639 1.00 94.88 226 ASP A O 1
ATOM 1690 N N . LEU A 1 227 ? -17.494 6.507 20.143 1.00 92.69 227 LEU A N 1
ATOM 1691 C CA . LEU A 1 227 ? -17.045 7.729 20.824 1.00 92.69 227 LEU A CA 1
ATOM 1692 C C . LEU A 1 227 ? -17.639 9.017 20.222 1.00 92.69 227 LEU A C 1
ATOM 1694 O O . LEU A 1 227 ? -17.515 10.079 20.834 1.00 92.69 227 LEU A O 1
ATOM 1698 N N . GLY A 1 228 ? -18.304 8.935 19.064 1.00 91.69 228 GLY A N 1
ATOM 1699 C CA . GLY A 1 228 ? -18.808 10.092 18.319 1.00 91.69 228 GLY A CA 1
ATOM 1700 C C . GLY A 1 228 ? -17.729 10.890 17.577 1.00 91.69 228 GLY A C 1
ATOM 1701 O O . GLY A 1 228 ? -17.917 12.085 17.362 1.00 91.69 228 GLY A O 1
ATOM 1702 N N . ILE A 1 229 ? -16.608 10.253 17.223 1.00 90.50 229 ILE A N 1
ATOM 1703 C CA . ILE A 1 229 ? -15.537 10.829 16.399 1.00 90.50 229 ILE A CA 1
ATOM 1704 C C . ILE A 1 229 ? -15.874 10.584 14.921 1.00 90.50 229 ILE A C 1
ATOM 1706 O O . ILE A 1 229 ? -16.041 9.438 14.501 1.00 90.50 229 ILE A O 1
ATOM 1710 N N . GLU A 1 230 ? -15.979 11.658 14.136 1.00 85.81 230 GLU A N 1
ATOM 1711 C CA . GLU A 1 230 ? -16.173 11.589 12.682 1.00 85.81 230 GLU A CA 1
ATOM 1712 C C . GLU A 1 230 ? -14.846 11.249 11.976 1.00 85.81 230 GLU A C 1
ATOM 1714 O O . GLU A 1 230 ? -13.794 11.716 12.417 1.00 85.81 230 GLU A O 1
ATOM 1719 N N . PRO A 1 231 ? -14.853 10.493 10.861 1.00 86.88 231 PRO A N 1
ATOM 1720 C CA . PRO A 1 231 ? -13.635 10.024 10.205 1.00 86.88 231 PRO A CA 1
ATOM 1721 C C . PRO A 1 231 ? -12.937 11.136 9.408 1.00 86.88 231 PRO A C 1
ATOM 1723 O O . PRO A 1 231 ? -13.047 11.226 8.184 1.00 86.88 231 PRO A O 1
ATOM 1726 N N . ASN A 1 232 ? -12.211 11.989 10.125 1.00 90.81 232 ASN A N 1
ATOM 1727 C CA . ASN A 1 232 ? -11.363 13.047 9.594 1.00 90.81 232 ASN A CA 1
ATOM 1728 C C . ASN A 1 232 ? -10.009 13.058 10.314 1.00 90.81 232 ASN A C 1
ATOM 1730 O O . ASN A 1 232 ? -9.921 12.652 11.469 1.00 90.81 232 ASN A O 1
ATOM 1734 N N . GLU A 1 233 ? -8.978 13.526 9.612 1.00 88.62 233 GLU A N 1
ATOM 1735 C CA . GLU A 1 233 ? -7.577 13.549 10.054 1.00 88.62 233 GLU A CA 1
ATOM 1736 C C . GLU A 1 233 ? -7.428 14.165 11.458 1.00 88.62 233 GLU A C 1
ATOM 1738 O O . GLU A 1 233 ? -6.994 13.486 12.381 1.00 88.62 233 GLU A O 1
ATOM 1743 N N . VAL A 1 234 ? -7.910 15.400 11.648 1.00 88.31 234 VAL A N 1
ATOM 1744 C CA . VAL A 1 234 ? -7.678 16.209 12.861 1.00 88.31 234 VAL A CA 1
ATOM 1745 C C . VAL A 1 234 ? -8.298 15.607 14.128 1.00 88.31 234 VAL A C 1
ATOM 1747 O O . VAL A 1 234 ? -7.647 15.590 15.171 1.00 88.31 234 VAL A O 1
ATOM 1750 N N . ASP A 1 235 ? -9.543 15.117 14.076 1.00 90.44 235 ASP A N 1
ATOM 1751 C CA . ASP A 1 235 ? -10.185 14.536 15.271 1.00 90.44 235 ASP A CA 1
ATOM 1752 C C . ASP A 1 235 ? -9.644 13.134 15.615 1.00 90.44 235 ASP A C 1
ATOM 1754 O O . ASP A 1 235 ? -9.720 12.713 16.773 1.00 90.44 235 ASP A O 1
ATOM 1758 N N . ILE A 1 236 ? -9.111 12.400 14.630 1.00 92.88 236 ILE A N 1
ATOM 1759 C CA . ILE A 1 236 ? -8.497 11.079 14.835 1.00 92.88 236 ILE A CA 1
ATOM 1760 C C . ILE A 1 236 ? -7.082 11.225 15.389 1.00 92.88 236 ILE A C 1
ATOM 1762 O O . ILE A 1 236 ? -6.745 10.556 16.362 1.00 92.88 236 ILE A O 1
ATOM 1766 N N . ASP A 1 237 ? -6.284 12.114 14.808 1.00 90.31 237 ASP A N 1
ATOM 1767 C CA . ASP A 1 237 ? -4.908 12.391 15.213 1.00 90.31 237 ASP A CA 1
ATOM 1768 C C . ASP A 1 237 ? -4.848 12.859 16.677 1.00 90.31 237 ASP A C 1
ATOM 1770 O O . ASP A 1 237 ? -4.297 12.180 17.549 1.00 90.31 237 ASP A O 1
ATOM 1774 N N . ALA A 1 238 ? -5.631 13.893 17.006 1.00 90.25 238 ALA A N 1
ATOM 1775 C CA . ALA A 1 238 ? -5.783 14.375 18.376 1.00 90.25 238 ALA A CA 1
ATOM 1776 C C . ALA A 1 238 ? -6.352 13.313 19.343 1.00 90.25 238 ALA A C 1
ATOM 1778 O O . ALA A 1 238 ? -6.108 13.376 20.554 1.00 90.25 238 ALA A O 1
ATOM 1779 N N . PHE A 1 239 ? -7.110 12.320 18.862 1.00 93.69 239 PHE A N 1
ATOM 1780 C CA . PHE A 1 239 ? -7.527 11.182 19.688 1.00 93.69 239 PHE A CA 1
ATOM 1781 C C . PHE A 1 239 ? -6.368 10.209 19.962 1.00 93.69 239 PHE A C 1
ATOM 1783 O O . PHE A 1 239 ? -6.243 9.726 21.092 1.00 93.69 239 PHE A O 1
ATOM 1790 N N . ILE A 1 240 ? -5.521 9.943 18.965 1.00 91.88 240 ILE A N 1
ATOM 1791 C CA . ILE A 1 240 ? -4.353 9.060 19.061 1.00 91.88 240 ILE A CA 1
ATOM 1792 C C . ILE A 1 240 ? -3.313 9.652 20.020 1.00 91.88 240 ILE A C 1
ATOM 1794 O O . ILE A 1 240 ? -2.972 8.974 20.995 1.00 91.88 240 ILE A O 1
ATOM 1798 N N . GLU A 1 241 ? -2.926 10.924 19.841 1.00 90.50 241 GLU A N 1
ATOM 1799 C CA . GLU A 1 241 ? -2.072 11.686 20.773 1.00 90.50 241 GLU A CA 1
ATOM 1800 C C . GLU A 1 241 ? -2.533 11.489 22.230 1.00 90.50 241 GLU A C 1
ATOM 1802 O O . GLU A 1 241 ? -1.784 11.070 23.117 1.00 90.50 241 GLU A O 1
ATOM 1807 N N . ASN A 1 242 ? -3.813 11.788 22.492 1.00 91.31 242 ASN A N 1
ATOM 1808 C CA . ASN A 1 242 ? -4.369 11.772 23.840 1.00 91.31 242 ASN A CA 1
ATOM 1809 C C . ASN A 1 242 ? -4.458 10.348 24.403 1.00 91.31 242 ASN A C 1
ATOM 1811 O O . ASN A 1 242 ? -4.258 10.154 25.606 1.00 91.31 242 ASN A O 1
ATOM 1815 N N . ALA A 1 243 ? -4.736 9.344 23.569 1.00 90.62 243 ALA A N 1
ATOM 1816 C CA . ALA A 1 243 ? -4.723 7.948 23.987 1.00 90.62 243 ALA A CA 1
ATOM 1817 C C . ALA A 1 243 ? -3.312 7.516 24.417 1.00 90.62 243 ALA A C 1
ATOM 1819 O O . ALA A 1 243 ? -3.152 6.968 25.510 1.00 90.62 243 ALA A O 1
ATOM 1820 N N . LEU A 1 244 ? -2.294 7.814 23.609 1.00 87.31 244 LEU A N 1
ATOM 1821 C CA . LEU A 1 244 ? -0.898 7.460 23.866 1.00 87.31 244 LEU A CA 1
ATOM 1822 C C . LEU A 1 244 ? -0.338 8.202 25.087 1.00 87.31 244 LEU A C 1
ATOM 1824 O O . LEU A 1 244 ? 0.160 7.565 26.019 1.00 87.31 244 LEU A O 1
ATOM 1828 N N . ALA A 1 245 ? -0.534 9.519 25.173 1.00 87.62 245 ALA A N 1
ATOM 1829 C CA . ALA A 1 245 ? -0.091 10.340 26.301 1.00 87.62 245 ALA A CA 1
ATOM 1830 C C . ALA A 1 245 ? -0.708 9.921 27.655 1.00 87.62 245 ALA A C 1
ATOM 1832 O O . ALA A 1 245 ? -0.081 10.078 28.706 1.00 87.62 245 ALA A O 1
ATOM 1833 N N . ILE A 1 246 ? -1.928 9.365 27.656 1.00 88.19 246 ILE A N 1
ATOM 1834 C CA . ILE A 1 246 ? -2.596 8.838 28.862 1.00 88.19 246 ILE A CA 1
ATOM 1835 C C . ILE A 1 246 ? -2.111 7.424 29.228 1.00 88.19 246 ILE A C 1
ATOM 1837 O O . ILE A 1 246 ? -2.169 7.041 30.403 1.00 88.19 246 ILE A O 1
ATOM 1841 N N . ARG A 1 247 ? -1.674 6.627 28.247 1.00 84.88 247 ARG A N 1
ATOM 1842 C CA . ARG A 1 247 ? -1.376 5.193 28.407 1.00 84.88 247 ARG A CA 1
ATOM 1843 C C . ARG A 1 247 ? 0.109 4.878 28.582 1.00 84.88 247 ARG A C 1
ATOM 1845 O O . ARG A 1 247 ? 0.421 3.927 29.298 1.00 84.88 247 ARG A O 1
ATOM 1852 N N . GLY A 1 248 ? 0.995 5.691 28.013 1.00 81.62 248 GLY A N 1
ATOM 1853 C CA . GLY A 1 248 ? 2.443 5.478 27.999 1.00 81.62 248 GLY A CA 1
ATOM 1854 C C . GLY A 1 248 ? 2.945 4.795 26.716 1.00 81.62 248 GLY A C 1
ATOM 1855 O O . GLY A 1 248 ? 2.139 4.316 25.920 1.00 81.62 248 GLY A O 1
ATOM 1856 N N . PRO A 1 249 ? 4.276 4.744 26.518 1.00 74.00 249 PRO A N 1
ATOM 1857 C CA . PRO A 1 249 ? 4.897 4.397 25.235 1.00 74.00 249 PRO A CA 1
ATOM 1858 C C . PRO A 1 249 ? 4.753 2.923 24.831 1.00 74.00 249 PRO A C 1
ATOM 1860 O O . PRO A 1 249 ? 4.905 2.606 23.661 1.00 74.00 249 PRO A O 1
ATOM 1863 N N . ASP A 1 250 ? 4.441 2.018 25.764 1.00 80.75 250 ASP A N 1
ATOM 1864 C CA . ASP A 1 250 ? 4.281 0.579 25.492 1.00 80.75 250 ASP A CA 1
ATOM 1865 C C . ASP A 1 250 ? 2.852 0.198 25.029 1.00 80.75 250 ASP A C 1
ATOM 1867 O O . ASP A 1 250 ? 2.474 -0.975 25.056 1.00 80.75 250 ASP A O 1
ATOM 1871 N N . TYR A 1 251 ? 2.011 1.181 24.693 1.00 86.00 251 TYR A N 1
ATOM 1872 C CA . TYR A 1 251 ? 0.598 0.996 24.345 1.00 86.00 251 TYR A CA 1
ATOM 1873 C C . TYR A 1 251 ? 0.392 0.770 22.845 1.00 86.00 251 TYR A C 1
ATOM 1875 O O . TYR A 1 251 ? 1.029 1.424 22.022 1.00 86.00 251 TYR A O 1
ATOM 1883 N N . SER A 1 252 ? -0.560 -0.097 22.492 1.00 91.12 252 SER A N 1
ATOM 1884 C CA . SER A 1 252 ? -0.968 -0.302 21.096 1.00 91.12 252 SER A CA 1
ATOM 1885 C C . SER A 1 252 ? -2.466 -0.067 20.907 1.00 91.12 252 SER A C 1
ATOM 1887 O O . SER A 1 252 ? -3.287 -0.384 21.774 1.00 91.12 252 SER A O 1
ATOM 1889 N N . LEU A 1 253 ? -2.838 0.483 19.755 1.00 93.12 253 LEU A N 1
ATOM 1890 C CA . LEU A 1 253 ? -4.180 0.986 19.486 1.00 93.12 253 LEU A CA 1
ATOM 1891 C C . LEU A 1 253 ? -4.708 0.419 18.167 1.00 93.12 253 LEU A C 1
ATOM 1893 O O . LEU A 1 253 ? -4.054 0.533 17.137 1.00 93.12 253 LEU A O 1
ATOM 1897 N N . ILE A 1 254 ? -5.892 -0.194 18.197 1.00 94.81 254 ILE A N 1
ATOM 1898 C CA . ILE A 1 254 ? -6.582 -0.714 17.012 1.00 94.81 254 ILE A CA 1
ATOM 1899 C C . ILE A 1 254 ? -7.805 0.172 16.751 1.00 94.81 254 ILE A C 1
ATOM 1901 O O . ILE A 1 254 ? -8.652 0.316 17.633 1.00 94.81 254 ILE A O 1
ATOM 1905 N N . LEU A 1 255 ? -7.892 0.761 15.557 1.00 95.62 255 LEU A N 1
ATOM 1906 C CA . LEU A 1 255 ? -8.870 1.786 15.179 1.00 95.62 255 LEU A CA 1
ATOM 1907 C C . LEU A 1 255 ? -9.775 1.316 14.040 1.00 95.62 255 LEU A C 1
ATOM 1909 O O . LEU A 1 255 ? -9.295 0.822 13.020 1.00 95.62 255 LEU A O 1
ATOM 1913 N N . SER A 1 256 ? -11.085 1.523 14.178 1.00 96.56 256 SER A N 1
ATOM 1914 C CA . SER A 1 256 ? -12.053 1.328 13.093 1.00 96.56 256 SER A CA 1
ATOM 1915 C C . SER A 1 256 ? -13.341 2.137 13.324 1.00 96.56 256 SER A C 1
ATOM 1917 O O . SER A 1 256 ? -13.447 2.901 14.281 1.00 96.56 256 SER A O 1
ATOM 1919 N N . HIS A 1 257 ? -14.344 1.958 12.463 1.00 95.69 257 HIS A N 1
ATOM 1920 C CA . HIS A 1 257 ? -15.648 2.625 12.516 1.00 95.69 257 HIS A CA 1
ATOM 1921 C C . HIS A 1 257 ? -16.744 1.565 12.339 1.00 95.69 257 HIS A C 1
ATOM 1923 O O . HIS A 1 257 ? -16.924 1.003 11.253 1.00 95.69 257 HIS A O 1
ATOM 1929 N N . ARG A 1 258 ? -17.466 1.265 13.424 1.00 95.31 258 ARG A N 1
ATOM 1930 C CA . ARG A 1 258 ? -18.413 0.145 13.538 1.00 95.31 258 ARG A CA 1
ATOM 1931 C C . ARG A 1 258 ? -19.494 0.209 12.460 1.00 95.31 258 ARG A C 1
ATOM 1933 O O . ARG A 1 258 ? -19.686 -0.756 11.725 1.00 95.31 258 ARG A O 1
ATOM 1940 N N . GLN A 1 259 ? -20.176 1.344 12.339 1.00 94.25 259 GLN A N 1
ATOM 1941 C CA . GLN A 1 259 ? -21.259 1.567 11.386 1.00 94.25 259 GLN A CA 1
ATOM 1942 C C . GLN A 1 259 ? -20.795 1.365 9.939 1.00 94.25 259 GLN A C 1
ATOM 1944 O O . GLN A 1 259 ? -21.482 0.675 9.193 1.00 94.25 259 GLN A O 1
ATOM 1949 N N . ARG A 1 260 ? -19.623 1.880 9.543 1.00 93.69 260 ARG A N 1
ATOM 1950 C CA . ARG A 1 260 ? -19.112 1.715 8.168 1.00 93.69 260 ARG A CA 1
ATOM 1951 C C . ARG A 1 260 ? -18.820 0.260 7.826 1.00 93.69 260 ARG A C 1
ATOM 1953 O O . ARG A 1 260 ? -19.181 -0.188 6.739 1.00 93.69 260 ARG A O 1
ATOM 1960 N N . LEU A 1 261 ? -18.233 -0.501 8.751 1.00 93.94 261 LEU A N 1
ATOM 1961 C CA . LEU A 1 261 ? -18.041 -1.939 8.551 1.00 93.94 261 LEU A CA 1
ATOM 1962 C C . LEU A 1 261 ? -19.382 -2.698 8.525 1.00 93.94 261 LEU A C 1
ATOM 1964 O O . LEU A 1 261 ? -19.565 -3.557 7.668 1.00 93.94 261 LEU A O 1
ATOM 1968 N N . VAL A 1 262 ? -20.354 -2.353 9.378 1.00 95.81 262 VAL A N 1
ATOM 1969 C CA . VAL A 1 262 ? -21.710 -2.947 9.344 1.00 95.81 262 VAL A CA 1
ATOM 1970 C C . VAL A 1 262 ? -22.447 -2.626 8.035 1.00 95.81 262 VAL A C 1
ATOM 1972 O O . VAL A 1 262 ? -23.123 -3.496 7.488 1.00 95.81 262 VAL A O 1
ATOM 1975 N N . GLU A 1 263 ? -22.307 -1.413 7.495 1.00 93.25 263 GLU A N 1
ATOM 1976 C CA . GLU A 1 263 ? -22.909 -1.000 6.218 1.00 93.25 263 GLU A CA 1
ATOM 1977 C C . GLU A 1 263 ? -22.262 -1.690 5.006 1.00 93.25 263 GLU A C 1
ATOM 1979 O O . GLU A 1 263 ? -22.962 -2.018 4.046 1.00 93.25 263 GLU A O 1
ATOM 1984 N N . ARG A 1 264 ? -20.947 -1.952 5.055 1.00 91.31 264 ARG A N 1
ATOM 1985 C CA . ARG A 1 264 ? -20.188 -2.642 3.994 1.00 91.31 264 ARG A CA 1
ATOM 1986 C C . ARG A 1 264 ? -20.353 -4.163 4.014 1.00 91.31 264 ARG A C 1
ATOM 1988 O O . ARG A 1 264 ? -20.522 -4.771 2.960 1.00 91.31 264 ARG A O 1
ATOM 1995 N N . LEU A 1 265 ? -20.267 -4.775 5.195 1.00 93.81 265 LEU A N 1
ATOM 1996 C CA . LEU A 1 265 ? -20.124 -6.228 5.386 1.00 93.81 265 LEU A CA 1
ATOM 1997 C C . LEU A 1 265 ? -21.414 -6.901 5.885 1.00 93.81 265 LEU A C 1
ATOM 1999 O O . LEU A 1 265 ? -21.528 -8.127 5.862 1.00 93.81 265 LEU A O 1
ATOM 2003 N N . GLY A 1 266 ? -22.386 -6.111 6.349 1.00 96.00 266 GLY A N 1
ATOM 2004 C CA . GLY A 1 266 ? -23.546 -6.595 7.089 1.00 96.00 266 GLY A CA 1
ATOM 2005 C C . GLY A 1 266 ? -23.223 -6.932 8.549 1.00 96.00 266 GLY A C 1
ATOM 2006 O O . GLY A 1 266 ? -22.068 -7.061 8.950 1.00 96.00 266 GLY A O 1
ATOM 2007 N N . GLN A 1 267 ? -24.274 -7.101 9.356 1.00 96.69 267 GLN A N 1
ATOM 2008 C CA . GLN A 1 267 ? -24.157 -7.373 10.794 1.00 96.69 267 GLN A CA 1
ATOM 2009 C C . GLN A 1 267 ? -23.361 -8.655 11.096 1.00 96.69 267 GLN A C 1
ATOM 2011 O O . GLN A 1 267 ? -22.480 -8.635 11.947 1.00 96.69 267 GLN A O 1
ATOM 2016 N N . GLU A 1 268 ? -23.647 -9.754 10.388 1.00 96.88 268 GLU A N 1
ATOM 2017 C CA . GLU A 1 268 ? -22.980 -11.049 10.607 1.00 96.88 268 GLU A CA 1
ATOM 2018 C C . GLU A 1 268 ? -21.482 -10.984 10.251 1.00 96.88 268 GLU A C 1
ATOM 2020 O O . GLU A 1 268 ? -20.655 -11.504 10.995 1.00 96.88 268 GLU A O 1
ATOM 2025 N N . GLY A 1 269 ? -21.124 -10.277 9.170 1.00 96.62 269 GLY A N 1
ATOM 2026 C CA . GLY A 1 269 ? -19.728 -10.048 8.789 1.00 96.62 269 GLY A CA 1
ATOM 2027 C C . GLY A 1 269 ? -18.990 -9.149 9.783 1.00 96.62 269 GLY A C 1
ATOM 2028 O O . GLY A 1 269 ? -17.860 -9.447 10.155 1.00 96.62 269 GLY A O 1
ATOM 2029 N N . PHE A 1 270 ? -19.633 -8.088 10.281 1.00 97.19 270 PHE A N 1
ATOM 2030 C CA . PHE A 1 270 ? -19.050 -7.265 11.343 1.00 97.19 270 PHE A CA 1
ATOM 2031 C C . PHE A 1 270 ? -18.796 -8.067 12.633 1.00 97.19 270 PHE A C 1
ATOM 2033 O O . PHE A 1 270 ? -17.741 -7.911 13.241 1.00 97.19 270 PHE A O 1
ATOM 2040 N N . GLU A 1 271 ? -19.728 -8.931 13.050 1.00 97.56 271 GLU A N 1
ATOM 2041 C CA . GLU A 1 271 ? -19.574 -9.753 14.262 1.00 97.56 271 GLU A CA 1
ATOM 2042 C C . GLU A 1 271 ? -18.408 -10.757 14.156 1.00 97.56 271 GLU A C 1
ATOM 2044 O O . GLU A 1 271 ? -17.738 -11.019 15.157 1.00 97.56 271 GLU A O 1
ATOM 2049 N N . GLU A 1 272 ? -18.116 -11.270 12.955 1.00 97.62 272 GLU A N 1
ATOM 2050 C CA . GLU A 1 272 ? -16.919 -12.081 12.682 1.00 97.62 272 GLU A CA 1
ATOM 2051 C C . GLU A 1 272 ? -15.626 -11.250 12.789 1.00 97.62 272 GLU A C 1
ATOM 2053 O O . GLU A 1 272 ? -14.660 -11.686 13.419 1.00 97.62 272 GLU A O 1
ATOM 2058 N N . ILE A 1 273 ? -15.617 -10.027 12.246 1.00 96.94 273 ILE A N 1
ATOM 2059 C CA . ILE A 1 273 ? -14.453 -9.131 12.312 1.00 96.94 273 ILE A CA 1
ATOM 2060 C C . ILE A 1 273 ? -14.183 -8.628 13.738 1.00 96.94 273 ILE A C 1
ATOM 2062 O O . ILE A 1 273 ? -13.035 -8.689 14.173 1.00 96.94 273 ILE A O 1
ATOM 2066 N N . ASP A 1 274 ? -15.195 -8.199 14.501 1.00 96.50 274 ASP A N 1
ATOM 2067 C CA . ASP A 1 274 ? -15.015 -7.756 15.896 1.00 96.50 274 ASP A CA 1
ATOM 2068 C C . ASP A 1 274 ? -14.390 -8.87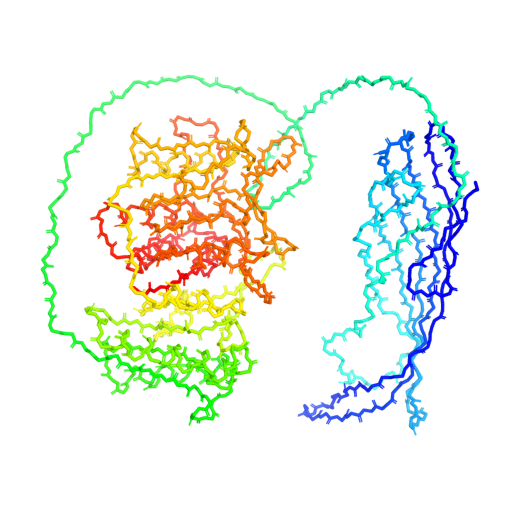6 16.743 1.00 96.50 274 ASP A C 1
ATOM 2070 O O . ASP A 1 274 ? -13.416 -8.643 17.457 1.00 96.50 274 ASP A O 1
ATOM 2074 N N . ALA A 1 275 ? -14.859 -10.122 16.591 1.00 95.69 275 ALA A N 1
ATOM 2075 C CA . ALA A 1 275 ? -14.287 -11.275 17.286 1.00 95.69 275 ALA A CA 1
ATOM 2076 C C . ALA A 1 275 ? -12.789 -11.481 16.979 1.00 95.69 275 ALA A C 1
ATOM 2078 O O . ALA A 1 275 ? -12.000 -11.692 17.905 1.00 95.69 275 ALA A O 1
ATOM 2079 N N . LEU A 1 276 ? -12.386 -11.365 15.707 1.00 95.06 276 LEU A N 1
ATOM 2080 C CA . LEU A 1 276 ? -10.982 -11.472 15.291 1.00 95.06 276 LEU A CA 1
ATOM 2081 C C . LEU A 1 276 ? -10.128 -10.284 15.774 1.00 95.06 276 LEU A C 1
ATOM 2083 O O . LEU A 1 276 ? -8.959 -10.473 16.113 1.00 95.06 276 LEU A O 1
ATOM 2087 N N . LEU A 1 277 ? -10.693 -9.073 15.857 1.00 93.12 277 LEU A N 1
ATOM 2088 C CA . LEU A 1 277 ? -10.009 -7.896 16.410 1.00 93.12 277 LEU A CA 1
ATOM 2089 C C . LEU A 1 277 ? -9.779 -8.020 17.922 1.00 93.12 277 LEU A C 1
ATOM 2091 O O . LEU A 1 277 ? -8.692 -7.684 18.398 1.00 93.12 277 LEU A O 1
ATOM 2095 N N . GLN A 1 278 ? -10.748 -8.557 18.676 1.00 90.25 278 GLN A N 1
ATOM 2096 C CA . GLN A 1 278 ? -10.536 -8.873 20.093 1.00 90.25 278 GLN A CA 1
ATOM 2097 C C . GLN A 1 278 ? -9.457 -9.959 20.266 1.00 90.25 278 GLN A C 1
ATOM 2099 O O . GLN A 1 278 ? -8.597 -9.823 21.134 1.00 90.25 278 GLN A O 1
ATOM 2104 N N . GLU A 1 279 ? -9.454 -11.016 19.440 1.00 88.62 279 GLU A N 1
ATOM 2105 C CA . GLU A 1 279 ? -8.419 -12.064 19.490 1.00 88.62 279 GLU A CA 1
ATOM 2106 C C . GLU A 1 279 ? -7.018 -11.506 19.183 1.00 88.62 279 GLU A C 1
ATOM 2108 O O . GLU A 1 279 ? -6.075 -11.778 19.930 1.00 88.62 279 GLU A O 1
ATOM 2113 N N . LEU A 1 280 ? -6.883 -10.651 18.163 1.00 85.12 280 LEU A N 1
ATOM 2114 C CA . LEU A 1 280 ? -5.628 -9.958 17.856 1.00 85.12 280 LEU A CA 1
ATOM 2115 C C . LEU A 1 280 ? -5.142 -9.106 19.042 1.00 85.12 280 LEU A C 1
ATOM 2117 O O . LEU A 1 280 ? -3.968 -9.179 19.402 1.00 85.12 280 LEU A O 1
ATOM 2121 N N . GLY A 1 281 ? -6.046 -8.377 19.706 1.00 80.00 281 GLY A N 1
ATOM 2122 C CA . GLY A 1 281 ? -5.744 -7.598 20.912 1.00 80.00 281 GLY A CA 1
ATOM 2123 C C . GLY A 1 281 ? -5.304 -8.425 22.132 1.00 80.00 281 GLY A C 1
ATOM 2124 O O . GLY A 1 281 ? -4.695 -7.869 23.045 1.00 80.00 281 GLY A O 1
ATOM 2125 N N . TYR A 1 282 ? -5.562 -9.739 22.156 1.00 74.56 282 TYR A N 1
ATOM 2126 C CA . TYR A 1 282 ? -5.065 -10.653 23.195 1.00 74.56 282 TYR A CA 1
ATOM 2127 C C . TYR A 1 282 ? -3.752 -11.365 22.834 1.00 74.56 282 TYR A C 1
ATOM 2129 O O . TYR A 1 282 ? -3.072 -11.845 23.740 1.00 74.56 282 TYR A O 1
ATOM 2137 N N . ILE A 1 283 ? -3.418 -11.479 21.543 1.00 66.31 283 ILE A N 1
ATOM 2138 C CA . ILE A 1 283 ? -2.276 -12.268 21.036 1.00 66.31 283 ILE A CA 1
ATOM 2139 C C . ILE A 1 283 ? -1.103 -11.378 20.576 1.00 66.31 283 ILE A C 1
ATOM 2141 O O . ILE A 1 283 ? 0.011 -11.867 20.410 1.00 66.31 283 ILE A O 1
ATOM 2145 N N . ALA A 1 284 ? -1.320 -10.073 20.396 1.00 63.00 284 ALA A N 1
ATOM 2146 C CA . ALA A 1 284 ? -0.284 -9.110 20.027 1.00 63.00 284 ALA A CA 1
ATOM 2147 C C . ALA A 1 284 ? 0.811 -8.965 21.111 1.00 63.00 284 ALA A C 1
ATOM 2149 O O . ALA A 1 284 ? 0.699 -8.178 22.050 1.00 63.00 284 ALA A O 1
ATOM 2150 N N . GLU A 1 285 ? 1.892 -9.730 20.960 1.00 56.88 285 GLU A N 1
ATOM 2151 C CA . GLU A 1 285 ? 3.066 -9.700 21.833 1.00 56.88 285 GLU A CA 1
ATOM 2152 C C . GLU A 1 285 ? 4.127 -8.677 21.356 1.00 56.88 285 GLU A C 1
ATOM 2154 O O . GLU A 1 285 ? 4.574 -8.706 20.212 1.00 56.88 285 GLU A O 1
ATOM 2159 N N . THR A 1 286 ? 4.628 -7.865 22.298 1.00 62.47 286 THR A N 1
ATOM 2160 C CA . THR A 1 286 ? 5.964 -7.212 22.336 1.00 62.47 286 THR A CA 1
ATOM 2161 C C . THR A 1 286 ? 6.268 -5.836 21.703 1.00 62.47 286 THR A C 1
ATOM 2163 O O . THR A 1 286 ? 7.326 -5.323 22.059 1.00 62.47 286 THR A O 1
ATOM 2166 N N . CYS A 1 287 ? 5.404 -5.162 20.925 1.00 70.06 287 CYS A N 1
ATOM 2167 C CA . CYS A 1 287 ? 5.674 -3.773 20.464 1.00 70.06 287 CYS A CA 1
ATOM 2168 C C . CYS A 1 287 ? 4.447 -2.832 20.526 1.00 70.06 287 CYS A C 1
ATOM 2170 O O . CYS A 1 287 ? 3.325 -3.298 20.296 1.00 70.06 287 CYS A O 1
ATOM 2172 N N . PRO A 1 288 ? 4.638 -1.514 20.764 1.00 86.31 288 PRO A N 1
ATOM 2173 C CA . PRO A 1 288 ? 3.610 -0.505 20.501 1.00 86.31 288 PRO A CA 1
ATOM 2174 C C . PRO A 1 288 ? 3.359 -0.371 18.992 1.00 86.31 288 PRO A C 1
ATOM 2176 O O . PRO A 1 288 ? 4.265 -0.585 18.186 1.00 86.31 288 PRO A O 1
ATOM 2179 N N . PHE A 1 289 ? 2.124 -0.042 18.611 1.00 92.06 289 PHE A N 1
ATOM 2180 C CA . PHE A 1 289 ? 1.722 0.220 17.222 1.00 92.06 289 PHE A CA 1
ATOM 2181 C C . PHE A 1 289 ? 0.365 0.935 17.163 1.00 92.06 289 PHE A C 1
ATOM 2183 O O . PHE A 1 289 ? -0.456 0.803 18.079 1.00 92.06 289 PHE A O 1
ATOM 2190 N N . VAL A 1 290 ? 0.083 1.593 16.039 1.00 95.12 290 VAL A N 1
ATOM 2191 C CA . VAL A 1 290 ? -1.273 1.993 15.637 1.00 95.12 290 VAL A CA 1
ATOM 2192 C C . VAL A 1 290 ? -1.707 1.113 14.464 1.00 95.12 290 VAL A C 1
ATOM 2194 O O . VAL A 1 290 ? -1.019 1.035 13.452 1.00 95.12 290 VAL A O 1
ATOM 2197 N N . LEU A 1 291 ? -2.836 0.417 14.601 1.00 96.44 291 LEU A N 1
ATOM 2198 C CA . LEU A 1 291 ? -3.413 -0.438 13.563 1.00 96.44 291 LEU A CA 1
ATOM 2199 C C . LEU A 1 291 ? -4.773 0.107 13.123 1.00 96.44 291 LEU A C 1
ATOM 2201 O O . LEU A 1 291 ? -5.763 0.002 13.846 1.00 96.44 291 LEU A O 1
ATOM 2205 N N . ILE A 1 292 ? -4.829 0.635 11.909 1.00 97.94 292 ILE A N 1
ATOM 2206 C CA . ILE A 1 292 ? -6.056 1.086 11.257 1.00 97.94 292 ILE A CA 1
ATOM 2207 C C . ILE A 1 292 ? -6.718 -0.107 10.558 1.00 97.94 292 ILE A C 1
ATOM 2209 O O . ILE A 1 292 ? -6.059 -0.849 9.832 1.00 97.94 292 ILE A O 1
ATOM 2213 N N . VAL A 1 293 ? -8.025 -0.297 10.737 1.00 97.88 293 VAL A N 1
ATOM 2214 C CA . VAL A 1 293 ? -8.793 -1.371 10.085 1.00 97.88 293 VAL A CA 1
ATOM 2215 C C . VAL A 1 293 ? -9.946 -0.763 9.293 1.00 97.88 293 VAL A C 1
ATOM 2217 O O . VAL A 1 293 ? -10.983 -0.406 9.855 1.00 97.88 293 VAL A O 1
ATOM 2220 N N . GLY A 1 294 ? -9.744 -0.645 7.981 1.00 96.31 294 GLY A N 1
ATOM 2221 C CA . GLY A 1 294 ? -10.673 -0.058 7.019 1.00 96.31 294 GLY A CA 1
ATOM 2222 C C . GLY A 1 294 ? -10.000 0.808 5.947 1.00 96.31 294 GLY A C 1
ATOM 2223 O O . GLY A 1 294 ? -8.848 1.241 6.071 1.00 96.31 294 GLY A O 1
ATOM 2224 N N . ASP A 1 295 ? -10.750 1.055 4.876 1.00 95.31 295 ASP A N 1
ATOM 2225 C CA . ASP A 1 295 ? -10.381 1.940 3.765 1.00 95.31 295 ASP A CA 1
ATOM 2226 C C . ASP A 1 295 ? -10.242 3.434 4.183 1.00 95.31 295 ASP A C 1
ATOM 2228 O O . ASP A 1 295 ? -10.618 3.809 5.300 1.00 95.31 295 ASP A O 1
ATOM 2232 N N . PRO A 1 296 ? -9.751 4.330 3.293 1.00 92.25 296 PRO A N 1
ATOM 2233 C CA . PRO A 1 296 ? -9.587 5.772 3.558 1.00 92.25 296 PRO A CA 1
ATOM 2234 C C . PRO A 1 296 ? -10.858 6.595 3.859 1.00 92.25 296 PRO A C 1
ATOM 2236 O O . PRO A 1 296 ? -10.794 7.817 3.936 1.00 92.25 296 PRO A O 1
ATOM 2239 N N . ASP A 1 297 ? -12.024 5.972 4.005 1.00 88.38 297 ASP A N 1
ATOM 2240 C CA . ASP A 1 297 ? -13.249 6.598 4.519 1.00 88.38 297 ASP A CA 1
ATOM 2241 C C . ASP A 1 297 ? -13.615 6.119 5.938 1.00 88.38 297 ASP A C 1
ATOM 2243 O O . ASP A 1 297 ? -14.501 6.697 6.563 1.00 88.38 297 ASP A O 1
ATOM 2247 N N . VAL A 1 298 ? -12.957 5.072 6.448 1.00 89.81 298 VAL A N 1
ATOM 2248 C CA . VAL A 1 298 ? -13.050 4.609 7.845 1.00 89.81 298 VAL A CA 1
ATOM 2249 C C . VAL A 1 298 ? -12.078 5.391 8.728 1.00 89.81 298 VAL A C 1
ATOM 2251 O O . VAL A 1 298 ? -12.463 5.870 9.790 1.00 89.81 298 VAL A O 1
ATOM 2254 N N . VAL A 1 299 ? -10.847 5.557 8.245 1.00 92.56 299 VAL A N 1
ATOM 2255 C CA . VAL A 1 299 ? -9.832 6.503 8.733 1.00 92.56 299 VAL A CA 1
ATOM 2256 C C . VAL A 1 299 ? -9.125 7.024 7.481 1.00 92.56 299 VAL A C 1
ATOM 2258 O O . VAL A 1 299 ? -8.584 6.192 6.746 1.00 92.56 299 VAL A O 1
ATOM 2261 N N . PRO A 1 300 ? -9.130 8.331 7.173 1.00 94.00 300 PRO A N 1
ATOM 2262 C CA . PRO A 1 300 ? -8.479 8.845 5.969 1.00 94.00 300 PRO A CA 1
ATOM 2263 C C . PRO A 1 300 ? -6.965 8.645 6.011 1.00 94.00 300 PRO A C 1
ATOM 2265 O O . PRO A 1 300 ? -6.392 8.475 7.083 1.00 94.00 300 PRO A O 1
ATOM 2268 N N . PHE A 1 301 ? -6.314 8.671 4.851 1.00 96.62 301 PHE A N 1
ATOM 2269 C CA . PHE A 1 301 ? -4.891 9.010 4.809 1.00 96.62 301 PHE A CA 1
ATOM 2270 C C . PHE A 1 301 ? -4.747 10.508 5.093 1.00 96.62 301 PHE A C 1
ATOM 2272 O O . PHE A 1 301 ? -5.540 11.295 4.567 1.00 96.62 301 PHE A O 1
ATOM 2279 N N . ALA A 1 302 ? -3.733 10.893 5.863 1.00 95.75 302 ALA A N 1
ATOM 2280 C CA . ALA A 1 302 ? -3.343 12.289 6.001 1.00 95.75 302 ALA A CA 1
ATOM 2281 C C . ALA A 1 302 ? -2.797 12.831 4.669 1.00 95.75 302 ALA A C 1
ATOM 2283 O O . ALA A 1 302 ? -2.235 12.070 3.869 1.00 95.75 302 ALA A O 1
ATOM 2284 N N . ILE A 1 303 ? -2.960 14.134 4.414 1.00 94.44 303 ILE A N 1
ATOM 2285 C CA . ILE A 1 303 ? -2.504 14.775 3.167 1.00 94.44 303 ILE A CA 1
ATOM 2286 C C . ILE A 1 303 ? -1.363 15.754 3.454 1.00 94.44 303 ILE A C 1
ATOM 2288 O O . ILE A 1 303 ? -1.585 16.921 3.782 1.00 94.44 303 ILE A O 1
ATOM 2292 N N . LEU A 1 304 ? -0.128 15.294 3.255 1.00 92.94 304 LEU A N 1
ATOM 2293 C CA . LEU A 1 304 ? 1.058 16.138 3.394 1.00 92.94 304 LEU A CA 1
ATOM 2294 C C . LEU A 1 304 ? 1.293 17.004 2.147 1.00 92.94 304 LEU A C 1
ATOM 2296 O O . LEU A 1 304 ? 0.840 16.714 1.035 1.00 92.94 304 LEU A O 1
ATOM 2300 N N . ALA A 1 305 ? 2.043 18.091 2.326 1.00 91.69 305 ALA A N 1
ATOM 2301 C CA . ALA A 1 305 ? 2.456 18.946 1.222 1.00 91.69 305 ALA A CA 1
ATOM 2302 C C . ALA A 1 305 ? 3.447 18.196 0.315 1.00 91.69 305 ALA A C 1
ATOM 2304 O O . ALA A 1 305 ? 4.583 17.951 0.710 1.00 91.69 305 ALA A O 1
ATOM 2305 N N . ASN A 1 306 ? 3.034 17.856 -0.910 1.00 90.31 306 ASN A N 1
ATOM 2306 C CA . ASN A 1 306 ? 3.915 17.220 -1.893 1.00 90.31 306 ASN A CA 1
ATOM 2307 C C . ASN A 1 306 ? 5.115 18.150 -2.211 1.00 90.31 306 ASN A C 1
ATOM 2309 O O . ASN A 1 306 ? 4.903 19.246 -2.738 1.00 90.31 306 ASN A O 1
ATOM 2313 N N . PRO A 1 307 ? 6.369 17.743 -1.928 1.00 91.06 307 PRO A N 1
ATOM 2314 C CA . PRO A 1 307 ? 7.554 18.565 -2.184 1.00 91.06 307 PRO A CA 1
ATOM 2315 C C . PRO A 1 307 ? 8.008 18.546 -3.659 1.00 91.06 307 PRO A C 1
ATOM 2317 O O . PRO A 1 307 ? 8.948 19.257 -4.021 1.00 91.06 307 PRO A O 1
ATOM 2320 N N . THR A 1 308 ? 7.381 17.735 -4.518 1.00 89.38 308 THR A N 1
ATOM 2321 C CA . THR A 1 308 ? 7.692 17.616 -5.953 1.00 89.38 308 THR A CA 1
ATOM 2322 C C . THR A 1 308 ? 6.632 18.268 -6.843 1.00 89.38 308 THR A C 1
ATOM 2324 O O . THR A 1 308 ? 5.439 18.214 -6.563 1.00 89.38 308 THR A O 1
ATOM 2327 N N . ASP A 1 309 ? 7.076 18.870 -7.950 1.00 84.38 309 ASP A N 1
ATOM 2328 C CA . ASP A 1 309 ? 6.223 19.518 -8.961 1.00 84.38 309 ASP A CA 1
ATOM 2329 C C . ASP A 1 309 ? 5.753 18.494 -10.017 1.00 84.38 309 ASP A C 1
ATOM 2331 O O . ASP A 1 309 ? 6.044 18.614 -11.206 1.00 84.38 309 ASP A O 1
ATOM 2335 N N . ASP A 1 310 ? 5.107 17.416 -9.557 1.00 84.88 310 ASP A N 1
ATOM 2336 C CA . ASP A 1 310 ? 4.605 16.311 -10.393 1.00 84.88 310 ASP A CA 1
ATOM 2337 C C . ASP A 1 310 ? 3.068 16.222 -10.465 1.00 84.88 310 ASP A C 1
ATOM 2339 O O . ASP A 1 310 ? 2.527 15.370 -11.169 1.00 84.88 310 ASP A O 1
ATOM 2343 N N . GLY A 1 311 ? 2.363 17.134 -9.785 1.00 81.50 311 GLY A N 1
ATOM 2344 C CA . GLY A 1 311 ? 0.897 17.243 -9.795 1.00 81.50 311 GLY A CA 1
ATOM 2345 C C . GLY A 1 311 ? 0.158 16.190 -8.960 1.00 81.50 311 GLY A C 1
ATOM 2346 O O . GLY A 1 311 ? -1.071 16.147 -8.986 1.00 81.50 311 GLY A O 1
ATOM 2347 N N . ASP A 1 312 ? 0.889 15.350 -8.231 1.00 88.62 312 ASP A N 1
ATOM 2348 C CA . ASP A 1 312 ? 0.365 14.226 -7.456 1.00 88.62 312 ASP A CA 1
ATOM 2349 C C . ASP A 1 312 ? 0.001 14.620 -6.008 1.00 88.62 312 ASP A C 1
ATOM 2351 O O . ASP A 1 312 ? 0.453 15.649 -5.496 1.00 88.62 312 ASP A O 1
ATOM 2355 N N . VAL A 1 313 ? -0.797 13.795 -5.322 1.00 89.38 313 VAL A N 1
ATOM 2356 C CA . VAL A 1 313 ? -1.236 14.042 -3.934 1.00 89.38 313 VAL A CA 1
ATOM 2357 C C . VAL A 1 313 ? -0.530 13.082 -2.979 1.00 89.38 313 VAL A C 1
ATOM 2359 O O . VAL A 1 313 ? -0.605 11.866 -3.142 1.00 89.38 313 VAL A O 1
ATOM 2362 N N . LEU A 1 314 ? 0.149 13.630 -1.968 1.00 92.56 314 LEU A N 1
ATOM 2363 C CA . LEU A 1 314 ? 0.931 12.855 -1.006 1.00 92.56 314 LEU A CA 1
ATOM 2364 C C . LEU A 1 314 ? 0.055 12.375 0.160 1.00 92.56 314 LEU A C 1
ATOM 2366 O O . LEU A 1 314 ? -0.063 13.040 1.187 1.00 92.56 314 LEU A O 1
ATOM 2370 N N . PHE A 1 315 ? -0.563 11.212 -0.031 1.00 97.12 315 PHE A N 1
ATOM 2371 C CA . PHE A 1 315 ? -1.305 10.491 1.005 1.00 97.12 315 PHE A CA 1
ATOM 2372 C C . PHE A 1 315 ? -0.356 9.658 1.877 1.00 97.12 315 PHE A C 1
ATOM 2374 O O . PHE A 1 315 ? 0.447 8.900 1.330 1.00 97.12 315 PHE A O 1
ATOM 2381 N N . THR A 1 316 ? -0.482 9.730 3.203 1.00 97.88 316 THR A N 1
ATOM 2382 C CA . THR A 1 316 ? 0.267 8.877 4.146 1.00 97.88 316 THR A CA 1
ATOM 2383 C C . THR A 1 316 ? -0.581 8.458 5.354 1.00 97.88 316 THR A C 1
ATOM 2385 O O . THR A 1 316 ? -1.640 9.027 5.608 1.00 97.88 316 THR A O 1
ATOM 2388 N N . ASP A 1 317 ? -0.108 7.458 6.096 1.00 98.06 317 ASP A N 1
ATOM 2389 C CA . ASP A 1 317 ? -0.583 7.110 7.443 1.00 98.06 317 ASP A CA 1
ATOM 2390 C C . ASP A 1 317 ? 0.376 7.607 8.553 1.00 98.06 317 ASP A C 1
ATOM 2392 O O . ASP A 1 317 ? 0.065 7.454 9.730 1.00 98.06 317 ASP A O 1
ATOM 2396 N N . ASP A 1 318 ? 1.521 8.212 8.201 1.00 97.56 318 ASP A N 1
ATOM 2397 C CA . ASP A 1 318 ? 2.618 8.541 9.135 1.00 97.56 318 ASP A CA 1
ATOM 2398 C C . ASP A 1 318 ? 2.236 9.497 10.265 1.00 97.56 318 ASP A C 1
ATOM 2400 O O . ASP A 1 318 ? 2.703 9.319 11.386 1.00 97.56 318 ASP A O 1
ATOM 2404 N N . VAL A 1 319 ? 1.370 10.478 9.986 1.00 95.81 319 VAL A N 1
ATOM 2405 C CA . VAL A 1 319 ? 0.902 11.466 10.976 1.00 95.81 319 VAL A CA 1
ATOM 2406 C C . VAL A 1 319 ? 0.340 10.763 12.216 1.00 95.81 319 VAL A C 1
ATOM 2408 O O . VAL A 1 319 ? 0.682 11.115 13.333 1.00 95.81 319 VAL A O 1
ATOM 2411 N N . TYR A 1 320 ? -0.387 9.655 12.031 1.00 96.31 320 TYR A N 1
ATOM 2412 C CA . TYR A 1 320 ? -0.959 8.861 13.123 1.00 96.31 320 TYR A CA 1
ATOM 2413 C C . TYR A 1 320 ? 0.071 8.094 13.980 1.00 96.31 320 TYR A C 1
ATOM 2415 O O . TYR A 1 320 ? -0.319 7.362 14.894 1.00 96.31 320 TYR A O 1
ATOM 2423 N N . GLY A 1 321 ? 1.365 8.196 13.669 1.00 94.12 321 GLY A N 1
ATOM 2424 C CA . GLY A 1 321 ? 2.475 7.656 14.456 1.00 94.12 321 GLY A CA 1
ATOM 2425 C C . GLY A 1 321 ? 3.467 8.717 14.943 1.00 94.12 321 GLY A C 1
ATOM 2426 O O . GLY A 1 321 ? 4.248 8.414 15.843 1.00 94.12 321 GLY A O 1
ATOM 2427 N N . ASP A 1 322 ? 3.432 9.931 14.394 1.00 94.69 322 ASP A N 1
ATOM 2428 C CA . ASP A 1 322 ? 4.252 11.089 14.775 1.00 94.69 322 ASP A CA 1
ATOM 2429 C C . ASP A 1 322 ? 3.647 11.774 16.015 1.00 94.69 322 ASP A C 1
ATOM 2431 O O . ASP A 1 322 ? 2.553 12.332 15.960 1.00 94.69 322 ASP A O 1
ATOM 2435 N N . ASN A 1 323 ? 4.328 11.682 17.163 1.00 88.62 323 ASN A N 1
ATOM 2436 C CA . ASN A 1 323 ? 3.825 12.171 18.452 1.00 88.62 323 ASN A CA 1
ATOM 2437 C C . ASN A 1 323 ? 4.608 13.376 19.002 1.00 88.62 323 ASN A C 1
ATOM 2439 O O . ASN A 1 323 ? 4.201 13.937 20.027 1.00 88.62 323 ASN A O 1
ATOM 2443 N N . ASP A 1 324 ? 5.726 13.764 18.380 1.00 89.44 324 ASP A N 1
ATOM 2444 C CA . ASP A 1 324 ? 6.502 14.955 18.758 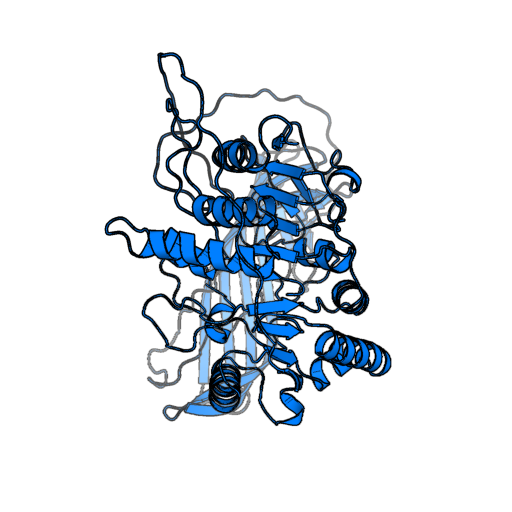1.00 89.44 324 ASP A CA 1
ATOM 2445 C C . ASP A 1 324 ? 6.443 16.100 17.725 1.00 89.44 324 ASP A C 1
ATOM 2447 O O . ASP A 1 324 ? 6.719 17.254 18.083 1.00 89.44 324 ASP A O 1
ATOM 2451 N N . HIS A 1 325 ? 5.924 15.808 16.525 1.00 89.62 325 HIS A N 1
ATOM 2452 C CA . HIS A 1 325 ? 5.686 16.711 15.400 1.00 89.62 325 HIS A CA 1
ATOM 2453 C C . HIS A 1 325 ? 6.967 17.380 14.884 1.00 89.62 325 HIS A C 1
ATOM 2455 O O . HIS A 1 325 ? 7.058 18.616 14.803 1.00 89.62 325 HIS A O 1
ATOM 2461 N N . ASP A 1 326 ? 7.970 16.561 14.555 1.00 92.25 326 ASP A N 1
ATOM 2462 C CA . ASP A 1 326 ? 9.233 17.014 13.973 1.00 92.25 326 ASP A CA 1
ATOM 2463 C C . ASP A 1 326 ? 9.091 17.599 12.547 1.00 92.25 326 ASP A C 1
ATOM 2465 O O . ASP A 1 326 ? 8.031 17.587 11.916 1.00 92.25 326 ASP A O 1
ATOM 2469 N N . GLU A 1 327 ? 10.176 18.184 12.022 1.00 90.62 327 GLU A N 1
ATOM 2470 C CA . GLU A 1 327 ? 10.175 18.800 10.682 1.00 90.62 327 GLU A CA 1
ATOM 2471 C C . GLU A 1 327 ? 10.157 17.770 9.527 1.00 90.62 327 GLU A C 1
ATOM 2473 O O . GLU A 1 327 ? 10.071 18.174 8.364 1.00 90.62 327 GLU A O 1
ATOM 2478 N N . LEU A 1 328 ? 10.242 16.467 9.827 1.00 92.69 328 LEU A N 1
ATOM 2479 C CA . LEU A 1 328 ? 10.195 15.363 8.867 1.00 92.69 328 LEU A CA 1
ATOM 2480 C C . LEU A 1 328 ? 8.896 14.548 8.933 1.00 92.69 328 LEU A C 1
ATOM 2482 O O . LEU A 1 328 ? 8.698 13.748 8.028 1.00 92.69 328 LEU A O 1
ATOM 2486 N N . THR A 1 329 ? 8.030 14.712 9.941 1.00 95.19 329 THR A N 1
ATOM 2487 C CA . THR A 1 329 ? 6.836 13.868 10.167 1.00 95.19 329 THR A CA 1
ATOM 2488 C C . THR A 1 329 ? 7.203 12.373 10.166 1.00 95.19 329 THR A C 1
ATOM 2490 O O . THR A 1 329 ? 6.578 11.540 9.500 1.00 95.19 329 THR A O 1
ATOM 2493 N N . LEU A 1 330 ? 8.295 12.028 10.857 1.00 96.19 330 LEU A N 1
ATOM 2494 C CA . LEU A 1 330 ? 8.741 10.643 11.012 1.00 96.19 330 LEU A CA 1
ATOM 2495 C C . LEU A 1 330 ? 7.956 9.982 12.163 1.00 96.19 330 LEU A C 1
ATOM 2497 O O . LEU A 1 330 ? 8.028 10.468 13.287 1.00 96.19 330 LEU A O 1
ATOM 2501 N N . PRO A 1 331 ? 7.229 8.871 11.942 1.00 95.06 331 PRO A N 1
ATOM 2502 C CA . PRO A 1 331 ? 6.435 8.273 13.010 1.00 95.06 331 PRO A CA 1
ATOM 2503 C C . PRO A 1 331 ? 7.306 7.682 14.134 1.00 95.06 331 PRO A C 1
ATOM 2505 O O . PRO A 1 331 ? 8.081 6.756 13.897 1.00 95.06 331 PRO A O 1
ATOM 2508 N N . ASP A 1 332 ? 7.109 8.146 15.375 1.00 91.88 332 ASP A N 1
ATOM 2509 C CA . ASP A 1 332 ? 7.634 7.521 16.603 1.00 91.88 332 ASP A CA 1
ATOM 2510 C C . ASP A 1 332 ? 7.121 6.084 16.774 1.00 91.88 332 ASP A C 1
ATOM 2512 O O . ASP A 1 332 ? 7.814 5.197 17.281 1.00 91.88 332 ASP A O 1
ATOM 2516 N N . ILE A 1 333 ? 5.849 5.874 16.420 1.00 92.44 333 ILE A N 1
ATOM 2517 C CA . ILE A 1 333 ? 5.112 4.640 16.677 1.00 92.44 333 ILE A CA 1
ATOM 2518 C C . ILE A 1 333 ? 4.736 3.981 15.349 1.00 92.44 333 ILE A C 1
ATOM 2520 O O . ILE A 1 333 ? 4.140 4.633 14.492 1.00 92.44 333 ILE A O 1
ATOM 2524 N N . PRO A 1 334 ? 5.019 2.676 15.166 1.00 94.25 334 PRO A N 1
ATOM 2525 C CA . PRO A 1 334 ? 4.734 1.998 13.911 1.00 94.25 334 PRO A CA 1
ATOM 2526 C C . PRO A 1 334 ? 3.243 2.011 13.555 1.00 94.25 334 PRO A C 1
ATOM 2528 O O . PRO A 1 334 ? 2.417 1.468 14.297 1.00 94.25 334 PRO A O 1
ATOM 2531 N N . VAL A 1 335 ? 2.907 2.580 12.394 1.00 96.81 335 VAL A N 1
ATOM 2532 C CA . VAL A 1 335 ? 1.539 2.597 11.856 1.00 96.81 335 VAL A CA 1
ATOM 2533 C C . VAL A 1 335 ? 1.367 1.498 10.809 1.00 96.81 335 VAL A C 1
ATOM 2535 O O . VAL A 1 335 ? 2.178 1.346 9.896 1.00 96.81 335 VAL A O 1
ATOM 2538 N N . ALA A 1 336 ? 0.288 0.732 10.933 1.00 97.31 336 ALA A N 1
ATOM 2539 C CA . ALA A 1 336 ? -0.119 -0.302 9.992 1.00 97.31 336 ALA A CA 1
ATOM 2540 C C . ALA A 1 336 ? -1.595 -0.138 9.618 1.00 97.31 336 ALA A C 1
ATOM 2542 O O . ALA A 1 336 ? -2.416 0.245 10.453 1.00 97.31 336 ALA A O 1
ATOM 2543 N N . ARG A 1 337 ? -1.962 -0.491 8.382 1.00 98.44 337 ARG A N 1
ATOM 2544 C CA . ARG A 1 337 ? -3.356 -0.467 7.923 1.00 98.44 337 ARG A CA 1
ATOM 2545 C C . ARG A 1 337 ? -3.783 -1.808 7.333 1.00 98.44 337 ARG A C 1
ATOM 2547 O O . ARG A 1 337 ? -3.130 -2.359 6.457 1.00 98.44 337 ARG A O 1
ATOM 2554 N N . ILE A 1 338 ? -4.940 -2.318 7.733 1.00 98.38 338 ILE A N 1
ATOM 2555 C CA . ILE A 1 338 ? -5.648 -3.375 7.004 1.00 98.38 338 ILE A CA 1
ATOM 2556 C C . ILE A 1 338 ? -6.808 -2.688 6.267 1.00 98.38 338 ILE A C 1
ATOM 2558 O O . ILE A 1 338 ? -7.847 -2.455 6.889 1.00 98.38 338 ILE A O 1
ATOM 2562 N N . PRO A 1 339 ? -6.650 -2.302 4.982 1.00 97.88 339 PRO A N 1
ATOM 2563 C CA . PRO A 1 339 ? -7.767 -1.787 4.190 1.00 97.88 339 PRO A CA 1
ATOM 2564 C C . PRO A 1 339 ? -8.820 -2.888 4.034 1.00 97.88 339 PRO A C 1
ATOM 2566 O O . PRO A 1 339 ? -8.466 -4.063 3.955 1.00 97.88 339 PRO A O 1
ATOM 2569 N N . ASP A 1 340 ? -10.106 -2.543 3.988 1.00 96.19 340 ASP A N 1
ATOM 2570 C CA . ASP A 1 340 ? -11.159 -3.557 3.869 1.00 96.19 340 ASP A CA 1
ATOM 2571 C C . ASP A 1 340 ? -11.446 -3.941 2.412 1.00 96.19 340 ASP A C 1
ATOM 2573 O O . ASP A 1 340 ? -11.882 -5.064 2.145 1.00 96.19 340 ASP A O 1
ATOM 2577 N N . GLY A 1 341 ? -11.193 -3.039 1.455 1.00 95.69 341 GLY A N 1
ATOM 2578 C CA . GLY A 1 341 ? -11.398 -3.280 0.025 1.00 95.69 341 GLY A CA 1
ATOM 2579 C C . GLY A 1 341 ? -12.822 -3.730 -0.319 1.00 95.69 341 GLY A C 1
ATOM 2580 O O . GLY A 1 341 ? -13.020 -4.459 -1.296 1.00 95.69 341 GLY A O 1
ATOM 2581 N N . ARG A 1 342 ? -13.803 -3.380 0.528 1.00 95.06 342 ARG A N 1
ATOM 2582 C CA . ARG A 1 342 ? -15.198 -3.849 0.495 1.00 95.06 342 ARG A CA 1
ATOM 2583 C C . ARG A 1 342 ? -15.331 -5.380 0.516 1.00 95.06 342 ARG A C 1
ATOM 2585 O O . ARG A 1 342 ? -16.261 -5.932 -0.072 1.00 95.06 342 ARG A O 1
ATOM 2592 N N . SER A 1 343 ? -14.401 -6.075 1.175 1.00 96.81 343 SER A N 1
ATOM 2593 C CA . SER A 1 343 ? -14.274 -7.533 1.141 1.00 96.81 343 SER A CA 1
ATOM 2594 C C . SER A 1 343 ? -14.140 -8.148 2.537 1.00 96.81 343 SER A C 1
ATOM 2596 O O . SER A 1 343 ? -13.083 -8.094 3.167 1.00 96.81 343 SER A O 1
ATOM 2598 N N . LEU A 1 344 ? -15.198 -8.834 2.987 1.00 97.19 344 LEU A N 1
ATOM 2599 C CA . LEU A 1 344 ? -15.157 -9.646 4.210 1.00 97.19 344 LEU A CA 1
ATOM 2600 C C . LEU A 1 344 ? -14.072 -10.734 4.124 1.00 97.19 344 LEU A C 1
ATOM 2602 O O . LEU A 1 344 ? -13.366 -10.969 5.095 1.00 97.19 344 LEU A O 1
ATOM 2606 N N . GLU A 1 345 ? -13.894 -11.348 2.949 1.00 97.25 345 GLU A N 1
ATOM 2607 C CA . GLU A 1 345 ? -12.862 -12.366 2.711 1.00 97.25 345 GLU A CA 1
ATOM 2608 C C . GLU A 1 345 ? -11.447 -11.814 2.942 1.00 97.25 345 GLU A C 1
ATOM 2610 O O . GLU A 1 345 ? -10.618 -12.512 3.519 1.00 97.25 345 GLU A O 1
ATOM 2615 N N . LEU A 1 346 ? -11.180 -10.555 2.565 1.00 97.88 346 LEU A N 1
ATOM 2616 C CA . LEU A 1 346 ? -9.889 -9.914 2.828 1.00 97.88 346 LEU A CA 1
ATOM 2617 C C . LEU A 1 346 ? -9.681 -9.694 4.324 1.00 97.88 346 LEU A C 1
ATOM 2619 O O . LEU A 1 346 ? -8.653 -10.112 4.854 1.00 97.88 346 LEU A O 1
ATOM 2623 N N . LEU A 1 347 ? -10.646 -9.074 5.009 1.00 97.94 347 LEU A N 1
ATOM 2624 C CA . LEU A 1 347 ? -10.523 -8.812 6.444 1.00 97.94 347 LEU A CA 1
ATOM 2625 C C . LEU A 1 347 ? -10.386 -10.112 7.249 1.00 97.94 347 LEU A C 1
ATOM 2627 O O . LEU A 1 347 ? -9.529 -10.189 8.127 1.00 97.94 347 LEU A O 1
ATOM 2631 N N . VAL A 1 348 ? -11.153 -11.155 6.917 1.00 97.31 348 VAL A N 1
ATOM 2632 C CA . VAL A 1 348 ? -11.025 -12.478 7.547 1.00 97.31 348 VAL A CA 1
ATOM 2633 C C . VAL A 1 348 ? -9.663 -13.104 7.237 1.00 97.31 348 VAL A C 1
ATOM 2635 O O . VAL A 1 348 ? -9.029 -13.614 8.159 1.00 97.31 348 VAL A O 1
ATOM 2638 N N . ALA A 1 349 ? -9.164 -13.041 5.997 1.00 96.44 349 ALA A N 1
ATOM 2639 C CA . ALA A 1 349 ? -7.848 -13.581 5.637 1.00 96.44 349 ALA A CA 1
ATOM 2640 C C . ALA A 1 349 ? -6.691 -12.861 6.351 1.00 96.44 349 ALA A C 1
ATOM 2642 O O . ALA A 1 349 ? -5.767 -13.517 6.833 1.00 96.44 349 ALA A O 1
ATOM 2643 N N . GLN A 1 350 ? -6.759 -11.531 6.464 1.00 96.62 350 GLN A N 1
ATOM 2644 C CA . GLN A 1 350 ? -5.753 -10.720 7.152 1.00 96.62 350 GLN A CA 1
ATOM 2645 C C . GLN A 1 350 ? -5.811 -10.883 8.674 1.00 96.62 350 GLN A C 1
ATOM 2647 O O . GLN A 1 350 ? -4.771 -11.032 9.318 1.00 96.62 350 GLN A O 1
ATOM 2652 N N . LEU A 1 351 ? -7.005 -10.896 9.276 1.00 94.94 351 LEU A N 1
ATOM 2653 C CA . LEU A 1 351 ? -7.168 -10.985 10.730 1.00 94.94 351 LEU A CA 1
ATOM 2654 C C . LEU A 1 351 ? -7.062 -12.421 11.275 1.00 94.94 351 LEU A C 1
ATOM 2656 O O . LEU A 1 351 ? -6.600 -12.596 12.404 1.00 94.94 351 LEU A O 1
ATOM 2660 N N . SER A 1 352 ? -7.316 -13.454 10.469 1.00 93.00 352 SER A N 1
ATOM 2661 C CA . SER A 1 352 ? -7.040 -14.857 10.832 1.00 93.00 352 SER A CA 1
ATOM 2662 C C . SER A 1 352 ? -5.534 -15.159 10.978 1.00 93.00 352 SER A C 1
ATOM 2664 O O . SER A 1 352 ? -4.697 -14.443 10.423 1.00 93.00 352 SER A O 1
ATOM 2666 N N . PRO A 1 353 ? -5.133 -16.222 11.705 1.00 88.25 353 PRO A N 1
ATOM 2667 C CA . PRO A 1 353 ? -3.730 -16.635 11.801 1.00 88.25 353 PRO A CA 1
ATOM 2668 C C . PRO A 1 353 ? -3.101 -16.990 10.437 1.00 88.25 353 PRO A C 1
ATOM 2670 O O . PRO A 1 353 ? -3.497 -17.955 9.785 1.00 88.25 353 PRO A O 1
ATOM 2673 N N . SER A 1 354 ? -2.084 -16.227 10.029 1.00 84.88 354 SER A N 1
ATOM 2674 C CA . SER A 1 354 ? -1.360 -16.370 8.757 1.00 84.88 354 SER A CA 1
ATOM 2675 C C . SER A 1 354 ? -0.075 -17.199 8.898 1.00 84.88 354 SER A C 1
ATOM 2677 O O . SER A 1 354 ? 0.624 -17.086 9.905 1.00 84.88 354 SER A O 1
ATOM 2679 N N . HIS A 1 355 ? 0.306 -17.954 7.862 1.00 88.00 355 HIS A N 1
ATOM 2680 C CA . HIS A 1 355 ? 1.591 -18.665 7.790 1.00 88.00 355 HIS A CA 1
ATOM 2681 C C . HIS A 1 355 ? 2.476 -18.095 6.674 1.00 88.00 355 HIS A C 1
ATOM 2683 O O . HIS A 1 355 ? 2.160 -18.256 5.498 1.00 88.00 355 HIS A O 1
ATOM 2689 N N . VAL A 1 356 ? 3.599 -17.481 7.058 1.00 90.88 356 VAL A N 1
ATOM 2690 C CA . VAL A 1 356 ? 4.647 -17.021 6.134 1.00 90.88 356 VAL A CA 1
ATOM 2691 C C . VAL A 1 356 ? 5.501 -18.214 5.679 1.00 90.88 356 VAL A C 1
ATOM 2693 O O . VAL A 1 356 ? 5.947 -18.977 6.543 1.00 90.88 356 VAL A O 1
ATOM 2696 N N . PRO A 1 357 ? 5.791 -18.380 4.373 1.00 93.38 357 PRO A N 1
ATOM 2697 C CA . PRO A 1 357 ? 6.697 -19.416 3.890 1.00 93.38 357 PRO A CA 1
ATOM 2698 C C . PRO A 1 357 ? 8.099 -19.249 4.488 1.00 93.38 357 PRO A C 1
ATOM 2700 O O . PRO A 1 357 ? 8.632 -18.146 4.550 1.00 93.38 357 PRO A O 1
ATOM 2703 N N . GLU A 1 358 ? 8.736 -20.341 4.914 1.00 90.19 358 GLU A N 1
ATOM 2704 C CA . GLU A 1 358 ? 10.020 -20.277 5.640 1.00 90.19 358 GLU A CA 1
ATOM 2705 C C . GLU A 1 358 ? 11.170 -19.659 4.811 1.00 90.19 358 GLU A C 1
ATOM 2707 O O . GLU A 1 358 ? 12.123 -19.102 5.365 1.00 90.19 358 GLU A O 1
ATOM 2712 N N . GLN A 1 359 ? 11.089 -19.771 3.482 1.00 90.12 359 GLN A N 1
ATOM 2713 C CA . GLN A 1 359 ? 12.163 -19.480 2.532 1.00 90.12 359 GLN A CA 1
ATOM 2714 C C . GLN A 1 359 ? 11.628 -19.107 1.138 1.00 90.12 359 GLN A C 1
ATOM 2716 O O . GLN A 1 359 ? 10.447 -19.276 0.839 1.00 90.12 359 GLN A O 1
ATOM 2721 N N . GLY A 1 360 ? 12.541 -18.690 0.260 1.00 93.00 360 GLY A N 1
ATOM 2722 C CA . GLY A 1 360 ? 12.257 -18.327 -1.129 1.00 93.00 360 GLY A CA 1
ATOM 2723 C C . GLY A 1 360 ? 12.091 -16.821 -1.310 1.00 93.00 360 GLY A C 1
ATOM 2724 O O . GLY A 1 360 ? 11.605 -16.125 -0.424 1.00 93.00 360 GLY A O 1
ATOM 2725 N N . ASN A 1 361 ? 12.516 -16.326 -2.467 1.00 95.00 361 ASN A N 1
ATOM 2726 C CA . ASN A 1 361 ? 12.318 -14.946 -2.887 1.00 95.00 361 ASN A CA 1
ATOM 2727 C C . ASN A 1 361 ? 11.916 -14.913 -4.360 1.00 95.00 361 ASN A C 1
ATOM 2729 O O . ASN A 1 361 ? 12.316 -15.790 -5.136 1.00 95.00 361 ASN A O 1
ATOM 2733 N N . PHE A 1 362 ? 11.147 -13.891 -4.712 1.00 96.12 362 PHE A N 1
ATOM 2734 C CA . PHE A 1 362 ? 10.747 -13.562 -6.069 1.00 96.12 362 PHE A CA 1
ATOM 2735 C C . PHE A 1 362 ? 11.054 -12.089 -6.324 1.00 96.12 362 PHE A C 1
ATOM 2737 O O . PHE A 1 362 ? 10.857 -11.234 -5.460 1.00 96.12 362 PHE A O 1
ATOM 2744 N N . THR A 1 363 ? 11.567 -11.768 -7.505 1.00 97.25 363 THR A N 1
ATOM 2745 C CA . THR A 1 363 ? 11.745 -10.385 -7.938 1.00 97.25 363 THR A CA 1
ATOM 2746 C C . THR A 1 363 ? 11.357 -10.245 -9.399 1.00 97.25 363 THR A C 1
ATOM 2748 O O . THR A 1 363 ? 11.913 -10.943 -10.248 1.00 97.25 363 THR A O 1
ATOM 2751 N N . LEU A 1 364 ? 10.436 -9.327 -9.694 1.00 97.50 364 LEU A N 1
ATOM 2752 C CA . LEU A 1 364 ? 10.033 -8.970 -11.053 1.00 97.50 364 LEU A CA 1
ATOM 2753 C C . LEU A 1 364 ? 10.222 -7.466 -11.262 1.00 97.50 364 LEU A C 1
ATOM 2755 O O . LEU A 1 364 ? 9.537 -6.644 -10.655 1.00 97.50 364 LEU A O 1
ATOM 2759 N N . ALA A 1 365 ? 11.168 -7.110 -12.126 1.00 95.19 365 ALA A N 1
ATOM 2760 C CA . ALA A 1 365 ? 11.580 -5.730 -12.358 1.00 95.19 365 ALA A CA 1
ATOM 2761 C C . ALA A 1 365 ? 11.513 -5.353 -13.845 1.00 95.19 365 ALA A C 1
ATOM 2763 O O . ALA A 1 365 ? 11.563 -6.214 -14.725 1.00 95.19 365 ALA A O 1
ATOM 2764 N N . ASN A 1 366 ? 11.423 -4.060 -14.151 1.00 91.88 366 ASN A N 1
ATOM 2765 C CA . ASN A 1 366 ? 11.552 -3.557 -15.516 1.00 91.88 366 ASN A CA 1
ATOM 2766 C C . ASN A 1 366 ? 13.033 -3.342 -15.893 1.00 91.88 366 ASN A C 1
ATOM 2768 O O . ASN A 1 366 ? 13.858 -3.001 -15.044 1.00 91.88 366 ASN A O 1
ATOM 2772 N N . SER A 1 367 ? 13.379 -3.525 -17.172 1.00 87.12 367 SER A N 1
ATOM 2773 C CA . SER A 1 367 ? 14.770 -3.473 -17.663 1.00 87.12 367 SER A CA 1
ATOM 2774 C C . SER A 1 367 ? 15.494 -2.139 -17.409 1.00 87.12 367 SER A C 1
ATOM 2776 O O . SER A 1 367 ? 16.726 -2.111 -17.427 1.00 87.12 367 SER A O 1
ATOM 2778 N N . LYS A 1 368 ? 14.769 -1.032 -17.222 1.00 86.44 368 LYS A N 1
ATOM 2779 C CA . LYS A 1 368 ? 15.342 0.308 -17.027 1.00 86.44 368 LYS A CA 1
ATOM 2780 C C . LYS A 1 368 ? 15.584 0.629 -15.549 1.00 86.44 368 LYS A C 1
ATOM 2782 O O . LYS A 1 368 ? 16.261 1.607 -15.244 1.00 86.44 368 LYS A O 1
ATOM 2787 N N . ARG A 1 369 ? 15.094 -0.203 -14.622 1.00 85.94 369 ARG A N 1
ATOM 2788 C CA . ARG A 1 369 ? 15.293 -0.078 -13.168 1.00 85.94 369 ARG A CA 1
ATOM 2789 C C . ARG A 1 369 ? 16.327 -1.078 -12.647 1.00 85.94 369 ARG A C 1
ATOM 2791 O O . ARG A 1 369 ? 16.072 -1.858 -11.734 1.00 85.94 369 ARG A O 1
ATOM 2798 N N . LEU A 1 370 ? 17.535 -1.026 -13.216 1.00 85.25 370 LEU A N 1
ATOM 2799 C CA . LEU A 1 370 ? 18.641 -1.936 -12.875 1.00 85.25 370 LEU A CA 1
ATOM 2800 C C . LEU A 1 370 ? 19.095 -1.860 -11.403 1.00 85.25 370 LEU A C 1
ATOM 2802 O O . LEU A 1 370 ? 19.667 -2.826 -10.899 1.00 85.25 370 LEU A O 1
ATOM 2806 N N . HIS A 1 371 ? 18.764 -0.787 -10.671 1.00 86.62 371 HIS A N 1
ATOM 2807 C CA . HIS A 1 371 ? 18.965 -0.721 -9.218 1.00 86.62 371 HIS A CA 1
ATOM 2808 C C . HIS A 1 371 ? 18.276 -1.894 -8.481 1.00 86.62 371 HIS A C 1
ATOM 2810 O O . HIS A 1 371 ? 18.780 -2.349 -7.454 1.00 86.62 371 HIS A O 1
ATOM 2816 N N . ALA A 1 372 ? 17.168 -2.432 -9.014 1.00 90.25 372 ALA A N 1
ATOM 2817 C CA . ALA A 1 372 ? 16.456 -3.568 -8.431 1.00 90.25 372 ALA A CA 1
ATOM 2818 C C . ALA A 1 372 ? 17.276 -4.865 -8.477 1.00 90.25 372 ALA A C 1
ATOM 2820 O O . ALA A 1 372 ? 17.172 -5.681 -7.560 1.00 90.25 372 ALA A O 1
ATOM 2821 N N . GLU A 1 373 ? 18.156 -5.034 -9.477 1.00 88.69 373 GLU A N 1
ATOM 2822 C CA . GLU A 1 373 ? 19.160 -6.098 -9.426 1.00 88.69 373 GLU A CA 1
ATOM 2823 C C . GLU A 1 373 ? 20.133 -5.865 -8.271 1.00 88.69 373 GLU A C 1
ATOM 2825 O O . GLU A 1 373 ? 20.466 -6.820 -7.581 1.00 88.69 373 GLU A O 1
ATOM 2830 N N . GLY A 1 374 ? 20.556 -4.621 -8.035 1.00 85.94 374 GLY A N 1
ATOM 2831 C CA . GLY A 1 374 ? 21.415 -4.243 -6.912 1.00 85.94 374 GLY A CA 1
ATOM 2832 C C . GLY A 1 374 ? 20.842 -4.653 -5.562 1.00 85.94 374 GLY A C 1
ATOM 2833 O O . GLY A 1 374 ? 21.448 -5.466 -4.861 1.00 85.94 374 GLY A O 1
ATOM 2834 N N . VAL A 1 375 ? 19.643 -4.150 -5.256 1.00 89.12 375 VAL A N 1
ATOM 2835 C CA . VAL A 1 375 ? 18.890 -4.457 -4.030 1.00 89.12 375 VAL A CA 1
ATOM 2836 C C . VAL A 1 375 ? 18.721 -5.971 -3.863 1.00 89.12 375 VAL A C 1
ATOM 2838 O O . VAL A 1 375 ? 19.169 -6.541 -2.868 1.00 89.12 375 VAL A O 1
ATOM 2841 N N . ALA A 1 376 ? 18.166 -6.658 -4.867 1.00 89.81 376 ALA A N 1
ATOM 2842 C CA . ALA A 1 376 ? 17.907 -8.093 -4.773 1.00 89.81 376 ALA A CA 1
ATOM 2843 C C . ALA A 1 376 ? 19.200 -8.937 -4.712 1.00 89.81 376 ALA A C 1
ATOM 2845 O O . ALA A 1 376 ? 19.214 -9.998 -4.094 1.00 89.81 376 ALA A O 1
ATOM 2846 N N . ARG A 1 377 ? 20.304 -8.495 -5.331 1.00 88.44 377 ARG A N 1
ATOM 2847 C CA . ARG A 1 377 ? 21.621 -9.163 -5.287 1.00 88.44 377 ARG A CA 1
ATOM 2848 C C . ARG A 1 377 ? 22.294 -9.024 -3.929 1.00 88.44 377 ARG A C 1
ATOM 2850 O O . ARG A 1 377 ? 22.953 -9.969 -3.509 1.00 88.44 377 ARG A O 1
ATOM 2857 N N . GLU A 1 378 ? 22.187 -7.868 -3.285 1.00 84.50 378 GLU A N 1
ATOM 2858 C CA . GLU A 1 378 ? 22.782 -7.647 -1.963 1.00 84.50 378 GLU A CA 1
ATOM 2859 C C . GLU A 1 378 ? 22.010 -8.393 -0.881 1.00 84.50 378 GLU A C 1
ATOM 2861 O O . GLU A 1 378 ? 22.621 -9.118 -0.102 1.00 84.50 378 GLU A O 1
ATOM 2866 N N . VAL A 1 379 ? 20.680 -8.298 -0.902 1.00 86.56 379 VAL A N 1
ATOM 2867 C CA . VAL A 1 379 ? 19.824 -8.889 0.129 1.00 86.56 379 VAL A CA 1
ATOM 2868 C C . VAL A 1 379 ? 19.599 -10.393 -0.087 1.00 86.56 379 VAL A C 1
ATOM 2870 O O . VAL A 1 379 ? 19.824 -11.199 0.813 1.00 86.56 379 VAL A O 1
ATOM 2873 N N . PHE A 1 380 ? 19.180 -10.816 -1.286 1.00 89.62 380 PHE A N 1
ATOM 2874 C CA . PHE A 1 380 ? 18.864 -12.226 -1.579 1.00 89.62 380 PHE A CA 1
ATOM 2875 C C . PHE A 1 380 ? 20.045 -13.008 -2.191 1.00 89.62 380 PHE A C 1
ATOM 2877 O O . PHE A 1 380 ? 19.948 -14.214 -2.444 1.00 89.62 380 PHE A O 1
ATOM 2884 N N . GLY A 1 381 ? 21.175 -12.341 -2.432 1.00 86.06 381 GLY A N 1
ATOM 2885 C CA . GLY A 1 381 ? 22.421 -12.965 -2.864 1.00 86.06 381 GLY A CA 1
ATOM 2886 C C . GLY A 1 381 ? 22.452 -13.443 -4.323 1.00 86.06 381 GLY A C 1
ATOM 2887 O O . GLY A 1 381 ? 21.749 -12.973 -5.226 1.00 86.06 381 GLY A O 1
ATOM 2888 N N . SER A 1 382 ? 23.332 -14.414 -4.574 1.00 81.56 382 SER A N 1
ATOM 2889 C CA . SER A 1 382 ? 23.574 -14.998 -5.902 1.00 81.56 382 SER A CA 1
ATOM 2890 C C . SER A 1 382 ? 22.544 -16.047 -6.335 1.00 81.56 382 SER A C 1
ATOM 2892 O O . SER A 1 382 ? 22.492 -16.376 -7.515 1.00 81.56 382 SER A O 1
ATOM 2894 N N . MET A 1 383 ? 21.729 -16.556 -5.405 1.00 81.25 383 MET A N 1
ATOM 2895 C CA . MET A 1 383 ? 20.719 -17.603 -5.639 1.00 81.25 383 MET A CA 1
ATOM 2896 C C . MET A 1 383 ? 19.290 -17.047 -5.786 1.00 81.25 383 MET A C 1
ATOM 2898 O O . MET A 1 383 ? 18.330 -17.813 -5.737 1.00 81.25 383 MET A O 1
ATOM 2902 N N . ARG A 1 384 ? 19.147 -15.725 -5.927 1.00 90.19 384 ARG A N 1
ATOM 2903 C CA . ARG A 1 384 ? 17.857 -15.029 -6.021 1.00 90.19 384 ARG A CA 1
ATOM 2904 C C . ARG A 1 384 ? 17.069 -15.370 -7.290 1.00 90.19 384 ARG A C 1
ATOM 2906 O O . ARG A 1 384 ? 17.659 -15.585 -8.350 1.00 90.19 384 ARG A O 1
ATOM 2913 N N . THR A 1 385 ? 15.744 -15.300 -7.207 1.00 92.19 385 THR A N 1
ATOM 2914 C CA . THR A 1 385 ? 14.866 -15.334 -8.385 1.00 92.19 385 THR A CA 1
ATOM 2915 C C . THR A 1 385 ? 14.683 -13.909 -8.902 1.00 92.19 385 THR A C 1
ATOM 2917 O O . THR A 1 385 ? 13.888 -13.160 -8.349 1.00 92.19 385 THR A O 1
ATOM 2920 N N . LEU A 1 386 ? 15.407 -13.521 -9.954 1.00 92.81 386 LEU A N 1
ATOM 2921 C CA . LEU A 1 386 ? 15.224 -12.227 -10.621 1.00 92.81 386 LEU A CA 1
ATOM 2922 C C . LEU A 1 386 ? 14.725 -12.437 -12.052 1.00 92.81 386 LEU A C 1
ATOM 2924 O O . LEU A 1 386 ? 15.409 -13.051 -12.872 1.00 92.81 386 LEU A O 1
ATOM 2928 N N . LEU A 1 387 ? 13.541 -11.904 -12.336 1.00 95.19 387 LEU A N 1
ATOM 2929 C CA . LEU A 1 387 ? 12.901 -11.878 -13.643 1.00 95.19 387 LEU A CA 1
ATOM 2930 C C . LEU A 1 387 ? 12.808 -10.433 -14.142 1.00 95.19 387 LEU A C 1
ATOM 2932 O O . LEU A 1 387 ? 12.461 -9.520 -13.392 1.00 95.19 387 LEU A O 1
ATOM 2936 N N . TRP A 1 388 ? 13.086 -10.234 -15.429 1.00 94.38 388 TRP A N 1
ATOM 2937 C CA . TRP A 1 388 ? 12.882 -8.953 -16.105 1.00 94.38 388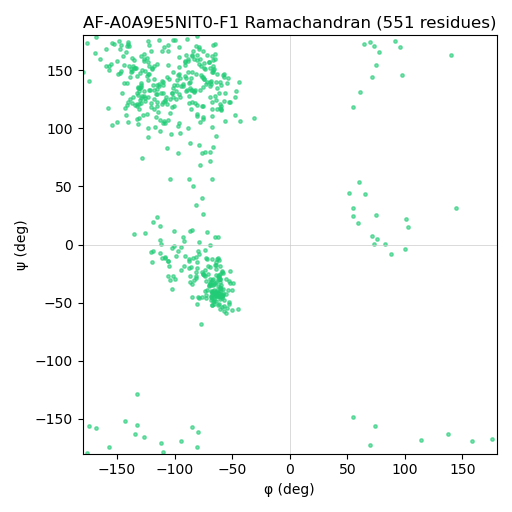 TRP A CA 1
ATOM 2938 C C . TRP A 1 388 ? 11.594 -8.996 -16.925 1.00 94.38 388 TRP A C 1
ATOM 2940 O O . TRP A 1 388 ? 11.347 -9.977 -17.637 1.00 94.38 388 TRP A O 1
ATOM 2950 N N . SER A 1 389 ? 10.780 -7.944 -16.829 1.00 91.00 389 SER A N 1
ATOM 2951 C CA . SER A 1 389 ? 9.631 -7.746 -17.711 1.00 91.00 389 SER A CA 1
ATOM 2952 C C . SER A 1 389 ? 10.114 -7.551 -19.149 1.00 91.00 389 SER A C 1
ATOM 2954 O O . SER A 1 389 ? 10.946 -6.687 -19.415 1.00 91.00 389 SER A O 1
ATOM 2956 N N . LEU A 1 390 ? 9.591 -8.399 -20.037 1.00 83.81 390 LEU A N 1
ATOM 2957 C CA . LEU A 1 390 ? 10.221 -8.927 -21.249 1.00 83.81 390 LEU A CA 1
ATOM 2958 C C . LEU A 1 390 ? 11.589 -9.615 -20.985 1.00 83.81 390 LEU A C 1
ATOM 2960 O O . LEU A 1 390 ? 12.539 -8.987 -20.529 1.00 83.81 390 LEU A O 1
ATOM 2964 N N . PRO A 1 391 ? 11.731 -10.929 -21.277 1.00 88.38 391 PRO A N 1
ATOM 2965 C CA . PRO A 1 391 ? 10.738 -11.830 -21.870 1.00 88.38 391 PRO A CA 1
ATOM 2966 C C . PRO A 1 391 ? 9.602 -12.229 -20.913 1.00 88.38 391 PRO A C 1
ATOM 2968 O O . PRO A 1 391 ? 8.614 -12.793 -21.376 1.00 88.38 391 PRO A O 1
ATOM 2971 N N . THR A 1 392 ? 9.715 -11.941 -19.613 1.00 92.00 392 THR A N 1
ATOM 2972 C CA . THR A 1 392 ? 8.658 -12.242 -18.633 1.00 92.00 392 THR A CA 1
ATOM 2973 C C . THR A 1 392 ? 7.453 -11.340 -18.866 1.00 92.00 392 THR A C 1
ATOM 2975 O O . THR A 1 392 ? 7.603 -10.149 -19.133 1.00 92.00 392 THR A O 1
ATOM 2978 N N . ARG A 1 393 ? 6.257 -11.901 -18.746 1.00 92.19 393 ARG A N 1
ATOM 2979 C CA . ARG A 1 393 ? 4.979 -11.189 -18.759 1.00 92.19 393 ARG A CA 1
ATOM 2980 C C . ARG A 1 393 ? 4.005 -11.918 -17.839 1.00 92.19 393 ARG A C 1
ATOM 2982 O O . ARG A 1 393 ? 4.305 -13.034 -17.412 1.00 92.19 393 ARG A O 1
ATOM 2989 N N . HIS A 1 394 ? 2.841 -11.331 -17.594 1.00 94.62 394 HIS A N 1
ATOM 2990 C CA . HIS A 1 394 ? 1.857 -11.916 -16.688 1.00 94.62 394 HIS A CA 1
ATOM 2991 C C . HIS A 1 394 ? 1.398 -13.321 -17.142 1.00 94.62 394 HIS A C 1
ATOM 2993 O O . HIS A 1 394 ? 1.290 -14.221 -16.317 1.00 94.62 394 HIS A O 1
ATOM 2999 N N . GLU A 1 395 ? 1.295 -13.577 -18.459 1.00 92.38 395 GLU A N 1
ATOM 3000 C CA . GLU A 1 395 ? 0.890 -14.877 -19.025 1.00 92.38 395 GLU A CA 1
ATOM 3001 C C . GLU A 1 395 ? 1.850 -16.044 -18.690 1.00 92.38 395 GLU A C 1
ATOM 3003 O O . GLU A 1 395 ? 1.534 -17.201 -18.979 1.00 92.38 395 GLU A O 1
ATOM 3008 N N . VAL A 1 396 ? 3.039 -15.757 -18.141 1.00 92.44 396 VAL A N 1
ATOM 3009 C CA . VAL A 1 396 ? 4.070 -16.743 -17.766 1.00 92.44 396 VAL A CA 1
ATOM 3010 C C . VAL A 1 396 ? 4.525 -16.634 -16.304 1.00 92.44 396 VAL A C 1
ATOM 3012 O O . VAL A 1 396 ? 5.506 -17.277 -15.934 1.00 92.44 396 VAL A O 1
ATOM 3015 N N . VAL A 1 397 ? 3.837 -15.839 -15.478 1.00 92.75 397 VAL A N 1
ATOM 3016 C CA . VAL A 1 397 ? 4.051 -15.791 -14.024 1.00 92.75 397 VAL A CA 1
ATOM 3017 C C . VAL A 1 397 ? 3.016 -16.708 -13.375 1.00 92.75 397 VAL A C 1
ATOM 3019 O O . VAL A 1 397 ? 1.835 -16.385 -13.297 1.00 92.75 397 VAL A O 1
ATOM 3022 N N . GLU A 1 398 ? 3.438 -17.889 -12.928 1.00 90.56 398 GLU A N 1
ATOM 3023 C CA . GLU A 1 398 ? 2.555 -18.795 -12.191 1.00 90.56 398 GLU A CA 1
ATOM 3024 C C . GLU A 1 398 ? 2.370 -18.275 -10.750 1.00 90.56 398 GLU A C 1
ATOM 3026 O O . GLU A 1 398 ? 3.373 -17.968 -10.101 1.00 90.56 398 GLU A O 1
ATOM 3031 N N . PRO A 1 399 ? 1.147 -18.252 -10.179 1.00 88.25 399 PRO A N 1
ATOM 3032 C CA . PRO A 1 399 ? 0.914 -17.801 -8.796 1.00 88.25 399 PRO A CA 1
ATOM 3033 C C . PRO A 1 399 ? 1.799 -18.502 -7.746 1.00 88.25 399 PRO A C 1
ATOM 3035 O O . PRO A 1 399 ? 2.256 -17.902 -6.778 1.00 88.25 399 PRO A O 1
ATOM 3038 N N . ALA A 1 400 ? 2.160 -19.768 -7.984 1.00 88.50 400 ALA A N 1
ATOM 3039 C CA . ALA A 1 400 ? 3.082 -20.522 -7.132 1.00 88.50 400 ALA A CA 1
ATOM 3040 C C . ALA A 1 400 ? 4.520 -19.952 -7.073 1.00 88.50 400 ALA A C 1
ATOM 3042 O O . ALA A 1 400 ? 5.283 -20.344 -6.192 1.00 88.50 400 ALA A O 1
ATOM 3043 N N . GLN A 1 401 ? 4.905 -19.051 -7.985 1.00 91.94 401 GLN A N 1
ATOM 3044 C CA . GLN A 1 401 ? 6.203 -18.364 -7.970 1.00 91.94 401 GLN A CA 1
ATOM 3045 C C . GLN A 1 401 ? 6.234 -17.171 -7.007 1.00 91.94 401 GLN A C 1
ATOM 3047 O O . GLN A 1 401 ? 7.313 -16.861 -6.509 1.00 91.94 401 GLN A O 1
ATOM 3052 N N . VAL A 1 402 ? 5.081 -16.544 -6.739 1.00 93.44 402 VAL A N 1
ATOM 3053 C CA . VAL A 1 402 ? 4.928 -15.413 -5.800 1.00 93.44 402 VAL A CA 1
ATOM 3054 C C . VAL A 1 402 ? 4.367 -15.836 -4.436 1.00 93.44 402 VAL A C 1
ATOM 3056 O O . VAL A 1 402 ? 4.268 -15.039 -3.517 1.00 93.44 402 VAL A O 1
ATOM 3059 N N . SER A 1 403 ? 4.060 -17.120 -4.235 1.00 93.12 403 SER A N 1
ATOM 3060 C CA . SER A 1 403 ? 3.747 -17.675 -2.910 1.00 93.12 403 SER A CA 1
ATOM 3061 C C . SER A 1 403 ? 5.023 -18.058 -2.130 1.00 93.12 403 SER A C 1
ATOM 3063 O O . SER A 1 403 ? 5.146 -19.177 -1.618 1.00 93.12 403 SER A O 1
ATOM 3065 N N . VAL A 1 404 ? 5.987 -17.136 -2.046 1.00 94.81 404 VAL A N 1
ATOM 3066 C CA . VAL A 1 404 ? 7.291 -17.311 -1.371 1.00 94.81 404 VAL A CA 1
ATOM 3067 C C . VAL A 1 404 ? 7.401 -16.435 -0.112 1.00 94.81 404 VAL A C 1
ATOM 3069 O O . VAL A 1 404 ? 6.400 -15.906 0.363 1.00 94.81 404 VAL A O 1
ATOM 3072 N N . ARG A 1 405 ? 8.586 -16.339 0.514 1.00 95.19 405 ARG A N 1
ATOM 3073 C CA . ARG A 1 405 ? 8.767 -15.567 1.757 1.00 95.19 405 ARG A CA 1
ATOM 3074 C C . ARG A 1 405 ? 8.820 -14.056 1.517 1.00 95.19 405 ARG A C 1
ATOM 3076 O O . ARG A 1 405 ? 8.197 -13.316 2.273 1.00 95.19 405 ARG A O 1
ATOM 3083 N N . HIS A 1 406 ? 9.573 -13.611 0.510 1.00 96.44 406 HIS A N 1
ATOM 3084 C CA . HIS A 1 406 ? 9.714 -12.196 0.146 1.00 96.44 406 HIS A CA 1
ATOM 3085 C C . HIS A 1 406 ? 9.471 -12.007 -1.360 1.00 96.44 406 HIS A C 1
ATOM 3087 O O . HIS A 1 406 ? 10.178 -12.607 -2.175 1.00 96.44 406 HIS A O 1
ATOM 3093 N N . ASP A 1 407 ? 8.530 -11.140 -1.719 1.00 97.81 407 ASP A N 1
ATOM 3094 C CA . ASP A 1 407 ? 8.227 -10.759 -3.099 1.00 97.81 407 ASP A CA 1
ATOM 3095 C C . ASP A 1 407 ? 8.619 -9.294 -3.324 1.00 97.81 407 ASP A C 1
ATOM 3097 O O . ASP A 1 407 ? 8.250 -8.429 -2.533 1.00 97.81 407 ASP A O 1
ATOM 3101 N N . TYR A 1 408 ? 9.362 -8.997 -4.391 1.00 98.25 408 TYR A N 1
ATOM 3102 C CA . TYR A 1 408 ? 9.813 -7.638 -4.709 1.00 98.25 408 TYR A CA 1
ATOM 3103 C C . TYR A 1 408 ? 9.480 -7.255 -6.156 1.00 98.25 408 TYR A C 1
ATOM 3105 O O . TYR A 1 408 ? 9.913 -7.902 -7.110 1.00 98.25 408 TYR A O 1
ATOM 3113 N N . PHE A 1 409 ? 8.726 -6.175 -6.334 1.00 98.38 409 PHE A N 1
ATOM 3114 C CA . PHE A 1 409 ? 8.312 -5.674 -7.639 1.00 98.38 409 PHE A CA 1
ATOM 3115 C C . PHE A 1 409 ? 8.920 -4.296 -7.907 1.00 98.38 409 PHE A C 1
ATOM 3117 O O . PHE A 1 409 ? 8.788 -3.385 -7.094 1.00 98.38 409 PHE A O 1
ATOM 3124 N N . MET A 1 410 ? 9.554 -4.131 -9.071 1.00 96.56 410 MET A N 1
ATOM 3125 C CA . MET A 1 410 ? 10.067 -2.837 -9.539 1.00 96.56 410 MET A CA 1
ATOM 3126 C C . MET A 1 410 ? 9.565 -2.555 -10.956 1.00 96.56 410 MET A C 1
ATOM 3128 O O . MET A 1 410 ? 10.279 -2.707 -11.951 1.00 96.56 410 MET A O 1
ATOM 3132 N N . LEU A 1 411 ? 8.284 -2.212 -11.036 1.00 97.00 411 LEU A N 1
ATOM 3133 C CA . LEU A 1 411 ? 7.509 -2.051 -12.265 1.00 97.00 411 LEU A CA 1
ATOM 3134 C C . LEU A 1 411 ? 6.907 -0.639 -12.336 1.00 97.00 411 LEU A C 1
ATOM 3136 O O . LEU A 1 411 ? 7.025 0.144 -11.399 1.00 97.00 411 LEU A O 1
ATOM 3140 N N . HIS A 1 412 ? 6.253 -0.310 -13.447 1.00 95.69 412 HIS A N 1
ATOM 3141 C CA . HIS A 1 412 ? 5.350 0.837 -13.510 1.00 95.69 412 HIS A CA 1
ATOM 3142 C C . HIS A 1 412 ? 3.979 0.477 -12.932 1.00 95.69 412 HIS A C 1
ATOM 3144 O O . HIS A 1 412 ? 3.503 -0.642 -13.129 1.00 95.69 412 HIS A O 1
ATOM 3150 N N . GLY A 1 413 ? 3.325 1.454 -12.309 1.00 95.06 413 GLY A N 1
ATOM 3151 C CA . GLY A 1 413 ? 1.930 1.397 -11.867 1.00 95.06 413 GLY A CA 1
ATOM 3152 C C . GLY A 1 413 ? 1.224 2.731 -12.132 1.00 95.06 413 GLY A C 1
ATOM 3153 O O . GLY A 1 413 ? 1.866 3.703 -12.542 1.00 95.06 413 GLY A O 1
ATOM 3154 N N . ALA A 1 414 ? -0.097 2.774 -11.951 1.00 86.81 414 ALA A N 1
ATOM 3155 C CA . ALA A 1 414 ? -0.926 3.921 -12.307 1.00 86.81 414 ALA A CA 1
ATOM 3156 C C . ALA A 1 414 ? -2.120 4.095 -11.357 1.00 86.81 414 ALA A C 1
ATOM 3158 O O . ALA A 1 414 ? -2.708 3.122 -10.901 1.00 86.81 414 ALA A O 1
ATOM 3159 N N . SER A 1 415 ? -2.531 5.341 -11.119 1.00 85.88 415 SER A N 1
ATOM 3160 C CA . SER A 1 415 ? -3.733 5.675 -10.339 1.00 85.88 415 SER A CA 1
ATOM 3161 C C . SER A 1 415 ? -5.046 5.401 -11.082 1.00 85.88 415 SER A C 1
ATOM 3163 O O . SER A 1 415 ? -6.087 5.250 -10.449 1.00 85.88 415 SER A O 1
ATOM 3165 N N . TRP A 1 416 ? -5.012 5.334 -12.418 1.00 83.88 416 TRP A N 1
ATOM 3166 C CA . TRP A 1 416 ? -6.185 5.070 -13.264 1.00 83.88 416 TRP A CA 1
ATOM 3167 C C . TRP A 1 416 ? -6.462 3.575 -13.502 1.00 83.88 416 TRP A C 1
ATOM 3169 O O . TRP A 1 416 ? -7.552 3.233 -13.956 1.00 83.88 416 TRP A O 1
ATOM 3179 N N . ASP A 1 417 ? -5.504 2.697 -13.193 1.00 89.88 417 ASP A N 1
ATOM 3180 C CA . ASP A 1 417 ? -5.646 1.237 -13.212 1.00 89.88 417 ASP A CA 1
ATOM 3181 C C . ASP A 1 417 ? -4.633 0.633 -12.230 1.00 89.88 417 ASP A C 1
ATOM 3183 O O . ASP A 1 417 ? -3.439 0.548 -12.522 1.00 89.88 417 ASP A O 1
ATOM 3187 N N . THR A 1 418 ? -5.115 0.225 -11.053 1.00 94.75 418 THR A N 1
ATOM 3188 C CA . THR A 1 418 ? -4.303 -0.455 -10.030 1.00 94.75 418 THR A CA 1
ATOM 3189 C C . THR A 1 418 ? -4.376 -1.982 -10.151 1.00 94.75 418 THR A C 1
ATOM 3191 O O . THR A 1 418 ? -3.822 -2.698 -9.311 1.00 94.75 418 THR A O 1
ATOM 3194 N N . SER A 1 419 ? -5.022 -2.498 -11.207 1.00 96.88 419 SER A N 1
ATOM 3195 C CA . SER A 1 419 ? -5.169 -3.931 -11.479 1.00 96.88 419 SER A CA 1
ATOM 3196 C C . SER A 1 419 ? -4.006 -4.524 -12.285 1.00 96.88 419 SER A C 1
ATOM 3198 O O . SER A 1 419 ? -3.868 -5.751 -12.347 1.00 96.88 419 SER A O 1
ATOM 3200 N N . VAL A 1 420 ? -3.153 -3.666 -12.861 1.00 96.19 420 VAL A N 1
ATOM 3201 C CA . VAL A 1 420 ? -2.033 -4.013 -13.748 1.00 96.19 420 VAL A CA 1
ATOM 3202 C C . VAL A 1 420 ? -0.748 -3.277 -13.346 1.00 96.19 420 VAL A C 1
ATOM 3204 O O . VAL A 1 420 ? -0.774 -2.113 -12.955 1.00 96.19 420 VAL A O 1
ATOM 3207 N N . TRP A 1 421 ? 0.398 -3.946 -13.505 1.00 98.00 421 TRP A N 1
ATOM 3208 C CA . TRP A 1 421 ? 1.732 -3.336 -13.505 1.00 98.00 421 TRP A CA 1
ATOM 3209 C C . TRP A 1 421 ? 2.486 -3.636 -14.810 1.00 98.00 421 TRP A C 1
ATOM 3211 O O . TRP A 1 421 ? 2.357 -4.720 -15.391 1.00 98.00 421 TRP A O 1
ATOM 3221 N N . TRP A 1 422 ? 3.322 -2.692 -15.258 1.00 97.31 422 TRP A N 1
ATOM 3222 C CA . TRP A 1 422 ? 3.985 -2.738 -16.572 1.00 97.31 422 TRP A CA 1
ATOM 3223 C C . TRP A 1 422 ? 5.519 -2.747 -16.503 1.00 97.31 422 TRP A C 1
ATOM 3225 O O . TRP A 1 422 ? 6.140 -2.185 -15.600 1.00 97.31 422 TRP A O 1
ATOM 3235 N N . GLY A 1 423 ? 6.146 -3.372 -17.502 1.00 94.81 423 GLY A N 1
ATOM 3236 C CA . GLY A 1 423 ? 7.573 -3.221 -17.794 1.00 94.81 423 GLY A CA 1
ATOM 3237 C C . GLY A 1 423 ? 7.884 -1.944 -18.576 1.00 94.81 423 GLY A C 1
ATOM 3238 O O . GLY A 1 423 ? 6.995 -1.144 -18.844 1.00 94.81 423 GLY A O 1
ATOM 3239 N N . GLU A 1 424 ? 9.142 -1.785 -18.987 1.00 89.56 424 GLU A N 1
ATOM 3240 C CA . GLU A 1 424 ? 9.624 -0.624 -19.742 1.00 89.56 424 GLU A CA 1
ATOM 3241 C C . GLU A 1 424 ? 10.639 -1.064 -20.800 1.00 89.56 424 GLU A C 1
ATOM 3243 O O . GLU A 1 424 ? 11.750 -1.494 -20.473 1.00 89.56 424 GLU A O 1
ATOM 3248 N N . GLU A 1 425 ? 10.264 -0.949 -22.071 1.00 84.50 425 GLU A N 1
ATOM 3249 C CA . GLU A 1 425 ? 11.137 -1.135 -23.232 1.00 84.50 425 GLU A CA 1
ATOM 3250 C C . GLU A 1 425 ? 10.947 0.024 -24.228 1.00 84.50 425 GLU A C 1
ATOM 3252 O O . GLU A 1 425 ? 11.024 1.183 -23.838 1.00 84.50 425 GLU A O 1
ATOM 3257 N N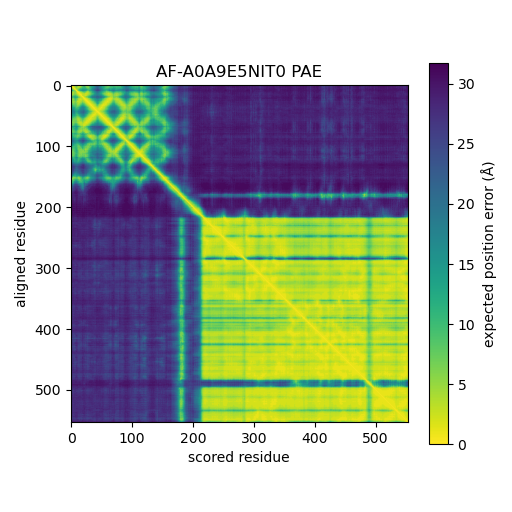 . SER A 1 426 ? 10.700 -0.259 -25.511 1.00 78.19 426 SER A N 1
ATOM 3258 C CA . SER A 1 426 ? 10.120 0.710 -26.459 1.00 78.19 426 SER A CA 1
ATOM 3259 C C . SER A 1 426 ? 8.599 0.860 -26.293 1.00 78.19 426 SER A C 1
ATOM 3261 O O . SER A 1 426 ? 7.990 1.735 -26.901 1.00 78.19 426 SER A O 1
ATOM 3263 N N . GLU A 1 427 ? 8.004 0.003 -25.462 1.00 84.25 427 GLU A N 1
ATOM 3264 C CA . GLU A 1 427 ? 6.594 -0.065 -25.092 1.00 84.25 427 GLU A CA 1
ATOM 3265 C C . GLU A 1 427 ? 6.496 -0.394 -23.589 1.00 84.25 427 GLU A C 1
ATOM 3267 O O . GLU A 1 427 ? 7.500 -0.743 -22.958 1.00 84.25 427 GLU A O 1
ATOM 3272 N N . TYR A 1 428 ? 5.282 -0.351 -23.036 1.00 88.38 428 TYR A N 1
ATOM 3273 C CA . TYR A 1 428 ? 4.978 -0.711 -21.646 1.00 88.38 428 TYR A CA 1
ATOM 3274 C C . TYR A 1 428 ? 4.255 -2.071 -21.601 1.00 88.38 428 TYR A C 1
ATOM 3276 O O . TYR A 1 428 ? 3.023 -2.118 -21.611 1.00 88.38 428 TYR A O 1
ATOM 3284 N N . PRO A 1 429 ? 4.980 -3.209 -21.632 1.00 92.56 429 PRO A N 1
ATOM 3285 C CA . PRO A 1 429 ? 4.378 -4.541 -21.629 1.00 92.56 429 PRO A CA 1
ATOM 3286 C C . PRO A 1 429 ? 3.702 -4.843 -20.287 1.00 92.56 429 PRO A C 1
ATOM 3288 O O . PRO A 1 429 ? 4.282 -4.585 -19.234 1.00 92.56 429 PRO A O 1
ATOM 3291 N N . VAL A 1 430 ? 2.519 -5.462 -20.317 1.00 95.75 430 VAL A N 1
ATOM 3292 C CA . VAL A 1 430 ? 1.855 -5.994 -19.114 1.00 95.75 430 VAL A CA 1
ATOM 3293 C C . VAL A 1 430 ? 2.756 -7.046 -18.461 1.00 95.75 430 VAL A C 1
ATOM 3295 O O . VAL A 1 430 ? 3.067 -8.077 -19.061 1.00 95.75 430 VAL A O 1
ATOM 3298 N N . ALA A 1 431 ? 3.209 -6.760 -17.242 1.00 96.25 431 ALA A N 1
ATOM 3299 C CA . ALA A 1 431 ? 4.191 -7.563 -16.521 1.00 96.25 431 ALA A CA 1
ATOM 3300 C C . ALA A 1 431 ? 3.543 -8.449 -15.452 1.00 96.25 431 ALA A C 1
ATOM 3302 O O . ALA A 1 431 ? 3.980 -9.581 -15.257 1.00 96.25 431 ALA A O 1
ATOM 3303 N N . PHE A 1 432 ? 2.522 -7.923 -14.773 1.00 98.12 432 PHE A N 1
ATOM 3304 C CA . PHE A 1 432 ? 1.838 -8.550 -13.644 1.00 98.12 432 PHE A CA 1
ATOM 3305 C C . PHE A 1 432 ? 0.425 -7.962 -13.499 1.00 98.12 432 PHE A C 1
ATOM 3307 O O . PHE A 1 432 ? 0.222 -6.795 -13.840 1.00 98.12 432 PHE A O 1
ATOM 3314 N N . THR A 1 433 ? -0.539 -8.735 -12.999 1.00 97.88 433 THR A N 1
ATOM 3315 C CA . THR A 1 433 ? -1.922 -8.290 -12.768 1.00 97.88 433 THR A CA 1
ATOM 3316 C C . THR A 1 433 ? -2.493 -8.851 -11.459 1.00 97.88 433 THR A C 1
ATOM 3318 O O . THR A 1 433 ? -1.904 -9.715 -10.808 1.00 97.88 433 THR A O 1
ATOM 3321 N N . VAL A 1 434 ? -3.702 -8.415 -11.094 1.00 97.12 434 VAL A N 1
ATOM 3322 C CA . VAL A 1 434 ? -4.520 -9.007 -10.013 1.00 97.12 434 VAL A CA 1
ATOM 3323 C C . VAL A 1 434 ? -4.727 -10.523 -10.117 1.00 97.12 434 VAL A C 1
ATOM 3325 O O . VAL A 1 434 ? -5.024 -11.153 -9.103 1.00 97.12 434 VAL A O 1
ATOM 3328 N N . ALA A 1 435 ? -4.598 -11.124 -11.306 1.00 95.88 435 ALA A N 1
ATOM 3329 C CA . ALA A 1 435 ? -4.795 -12.561 -11.499 1.00 95.88 435 ALA A CA 1
ATOM 3330 C C . ALA A 1 435 ? -3.618 -13.408 -10.984 1.00 95.88 435 ALA A C 1
ATOM 3332 O O . ALA A 1 435 ? -3.816 -14.567 -10.621 1.00 95.88 435 ALA A O 1
ATOM 3333 N N . GLU A 1 436 ? -2.412 -12.835 -10.925 1.00 96.88 436 GLU A N 1
ATOM 3334 C CA . GLU A 1 436 ? -1.203 -13.515 -10.453 1.00 96.88 436 GLU A CA 1
ATOM 3335 C C . GLU A 1 436 ? -0.882 -13.210 -8.971 1.00 96.88 436 GLU A C 1
ATOM 3337 O O . GLU A 1 436 ? 0.022 -13.815 -8.399 1.00 96.88 436 GLU A O 1
ATOM 3342 N N . ALA A 1 437 ? -1.632 -12.306 -8.328 1.00 97.06 437 ALA A N 1
ATOM 3343 C CA . ALA A 1 437 ? -1.402 -11.797 -6.971 1.00 97.06 437 ALA A CA 1
ATOM 3344 C C . ALA A 1 437 ? -1.836 -12.763 -5.836 1.00 97.06 437 ALA A C 1
ATOM 3346 O O . ALA A 1 437 ? -2.779 -12.484 -5.092 1.00 97.06 437 ALA A O 1
ATOM 3347 N N . ASP A 1 438 ? -1.135 -13.894 -5.686 1.00 95.31 438 ASP A N 1
ATOM 3348 C CA . ASP A 1 438 ? -1.342 -14.889 -4.615 1.00 95.31 438 ASP A CA 1
ATOM 3349 C C . ASP A 1 438 ? -0.059 -15.128 -3.799 1.00 95.31 438 ASP A C 1
ATOM 3351 O O . ASP A 1 438 ? 0.769 -15.968 -4.151 1.00 95.31 438 ASP A O 1
ATOM 3355 N N . SER A 1 439 ? 0.111 -14.394 -2.694 1.00 95.62 439 SER A N 1
ATOM 3356 C CA . SER A 1 439 ? 1.270 -14.538 -1.799 1.00 95.62 439 SER A CA 1
ATOM 3357 C C . SER A 1 439 ? 0.854 -14.859 -0.365 1.00 95.62 439 SER A C 1
ATOM 3359 O O . SER A 1 439 ? -0.261 -14.588 0.080 1.00 95.62 439 SER A O 1
ATOM 3361 N N . ARG A 1 440 ? 1.792 -15.455 0.373 1.00 96.00 440 ARG A N 1
ATOM 3362 C CA . ARG A 1 440 ? 1.757 -15.646 1.834 1.00 96.00 440 ARG A CA 1
ATOM 3363 C C . ARG A 1 440 ? 2.926 -14.947 2.531 1.00 96.00 440 ARG A C 1
ATOM 3365 O O . ARG A 1 440 ? 3.015 -14.961 3.757 1.00 96.00 440 ARG A O 1
ATOM 3372 N N . GLY A 1 441 ? 3.841 -14.385 1.747 1.00 96.31 441 GLY A N 1
ATOM 3373 C CA . GLY A 1 441 ? 5.044 -13.719 2.204 1.00 96.31 441 GLY A CA 1
ATOM 3374 C C . GLY A 1 441 ? 4.813 -12.260 2.562 1.00 96.31 441 GLY A C 1
ATOM 3375 O O . GLY A 1 441 ? 3.699 -11.829 2.868 1.00 96.31 441 GLY A O 1
ATOM 3376 N N . VAL A 1 442 ? 5.905 -11.509 2.517 1.00 97.94 442 VAL A N 1
ATOM 3377 C CA . VAL A 1 442 ? 5.915 -10.049 2.569 1.00 97.94 442 VAL A CA 1
ATOM 3378 C C . VAL A 1 442 ? 6.169 -9.525 1.163 1.00 97.94 442 VAL A C 1
ATOM 3380 O O . VAL A 1 442 ? 7.169 -9.894 0.544 1.00 97.94 442 VAL A O 1
ATOM 3383 N N . VAL A 1 443 ? 5.277 -8.665 0.677 1.00 98.56 443 VAL A N 1
ATOM 3384 C CA . VAL A 1 443 ? 5.364 -8.059 -0.655 1.00 98.56 443 VAL A CA 1
ATOM 3385 C C . VAL A 1 443 ? 5.877 -6.625 -0.536 1.00 98.56 443 VAL A C 1
ATOM 3387 O O . VAL A 1 443 ? 5.334 -5.842 0.238 1.00 98.56 443 VAL A O 1
ATOM 3390 N N . LEU A 1 444 ? 6.885 -6.266 -1.329 1.00 98.75 444 LEU A N 1
ATOM 3391 C CA . LEU A 1 444 ? 7.319 -4.889 -1.569 1.00 98.75 444 LEU A CA 1
ATOM 3392 C C . LEU A 1 444 ? 7.088 -4.533 -3.043 1.00 98.75 444 LEU A C 1
ATOM 3394 O O . LEU A 1 444 ? 7.492 -5.289 -3.927 1.00 98.75 444 LEU A O 1
ATOM 3398 N N . SER A 1 445 ? 6.514 -3.364 -3.322 1.00 98.50 445 SER A N 1
ATOM 3399 C CA . SER A 1 445 ? 6.392 -2.832 -4.681 1.00 98.50 445 SER A CA 1
ATOM 3400 C C . SER A 1 445 ? 6.827 -1.371 -4.770 1.00 98.50 445 SER A C 1
ATOM 3402 O O . SER A 1 445 ? 6.226 -0.492 -4.156 1.00 98.50 445 SER A O 1
ATOM 3404 N N . GLY A 1 446 ? 7.850 -1.119 -5.588 1.00 97.06 446 GLY A N 1
ATOM 3405 C CA . GLY A 1 446 ? 8.333 0.217 -5.950 1.00 97.06 446 GLY A CA 1
ATOM 3406 C C . GLY A 1 446 ? 7.579 0.866 -7.113 1.00 97.06 446 GLY A C 1
ATOM 3407 O O . GLY A 1 446 ? 8.068 1.829 -7.698 1.00 97.06 446 GLY A O 1
ATOM 3408 N N . ALA A 1 447 ? 6.432 0.312 -7.516 1.00 97.50 447 ALA A N 1
ATOM 3409 C CA . ALA A 1 447 ? 5.605 0.898 -8.563 1.00 97.50 447 ALA A CA 1
ATOM 3410 C C . ALA A 1 447 ? 4.835 2.129 -8.051 1.00 97.50 447 ALA A C 1
ATOM 3412 O O . ALA A 1 447 ? 4.341 2.140 -6.920 1.00 97.50 447 ALA A O 1
ATOM 3413 N N . CYS A 1 448 ? 4.663 3.144 -8.908 1.00 96.94 448 CYS A N 1
ATOM 3414 C CA . CYS A 1 448 ? 3.759 4.259 -8.617 1.00 96.94 448 CYS A CA 1
ATOM 3415 C C . CYS A 1 448 ? 2.356 3.734 -8.292 1.00 96.94 448 CYS A C 1
ATOM 3417 O O . CYS A 1 448 ? 1.856 2.845 -8.984 1.00 96.94 448 CYS A O 1
ATOM 3419 N N . TYR A 1 449 ? 1.707 4.320 -7.285 1.00 97.69 449 TYR A N 1
ATOM 3420 C CA . TYR A 1 449 ? 0.344 3.977 -6.869 1.00 97.69 449 TYR A CA 1
ATOM 3421 C C . TYR A 1 449 ? 0.156 2.504 -6.440 1.00 97.69 449 TYR A C 1
ATOM 3423 O O . TYR A 1 449 ? -0.974 2.021 -6.371 1.00 97.69 449 TYR A O 1
ATOM 3431 N N . ALA A 1 450 ? 1.235 1.778 -6.111 1.00 97.88 450 ALA A N 1
ATOM 3432 C CA . ALA A 1 450 ? 1.182 0.379 -5.674 1.00 97.88 450 ALA A CA 1
ATOM 3433 C C . ALA A 1 450 ? 0.311 0.130 -4.428 1.00 97.88 450 ALA A C 1
ATOM 3435 O O . ALA A 1 450 ? -0.175 -0.985 -4.262 1.00 97.88 450 ALA A O 1
ATOM 3436 N N . SER A 1 451 ? 0.101 1.148 -3.589 1.00 97.94 451 SER A N 1
ATOM 3437 C CA . SER A 1 451 ? -0.775 1.137 -2.408 1.00 97.94 451 SER A CA 1
ATOM 3438 C C . SER A 1 451 ? -1.998 2.059 -2.559 1.00 97.94 451 SER A C 1
ATOM 3440 O O . SER A 1 451 ? -2.660 2.381 -1.574 1.00 97.94 451 SER A O 1
ATOM 3442 N N . TYR A 1 452 ? -2.330 2.501 -3.776 1.00 95.56 452 TYR A N 1
ATOM 3443 C CA . TYR A 1 452 ? -3.518 3.318 -4.030 1.00 95.56 452 TYR A CA 1
ATOM 3444 C C . TYR A 1 452 ? -4.779 2.436 -4.045 1.00 95.56 452 TYR A C 1
ATOM 3446 O O . TYR A 1 452 ? -5.023 1.679 -4.984 1.00 95.56 452 TYR A O 1
ATOM 3454 N N . THR A 1 453 ? -5.583 2.513 -2.983 1.00 94.44 453 THR A N 1
ATOM 3455 C CA . THR A 1 453 ? -6.744 1.627 -2.749 1.00 94.44 453 THR A CA 1
ATOM 3456 C C . THR A 1 453 ? -8.100 2.337 -2.816 1.00 94.44 453 THR A C 1
ATOM 3458 O O . THR A 1 453 ? -9.135 1.715 -2.569 1.00 94.44 453 THR A O 1
ATOM 3461 N N . PHE A 1 454 ? -8.126 3.633 -3.147 1.00 89.50 454 PHE A N 1
ATOM 3462 C CA . PHE A 1 454 ? -9.322 4.479 -3.080 1.00 89.50 454 PHE A CA 1
ATOM 3463 C C . PHE A 1 454 ? -10.496 3.928 -3.900 1.00 89.50 454 PHE A C 1
ATOM 3465 O O . PHE A 1 454 ? -10.541 4.021 -5.123 1.00 89.50 454 PHE A O 1
ATOM 3472 N N . GLY A 1 455 ? -11.496 3.393 -3.196 1.00 86.94 455 GLY A N 1
ATOM 3473 C CA . GLY A 1 455 ? -12.715 2.860 -3.798 1.00 86.94 455 GLY A CA 1
ATOM 3474 C C . GLY A 1 455 ? -12.546 1.543 -4.564 1.00 86.94 455 GLY A C 1
ATOM 3475 O O . GLY A 1 455 ? -13.521 1.112 -5.185 1.00 86.94 455 GLY A O 1
ATOM 3476 N N . CYS A 1 456 ? -11.367 0.923 -4.499 1.00 93.12 456 CYS A N 1
ATOM 3477 C CA . CYS A 1 456 ? -11.017 -0.329 -5.164 1.00 93.12 456 CYS A CA 1
ATOM 3478 C C . CYS A 1 456 ? -11.518 -1.572 -4.403 1.00 93.12 456 CYS A C 1
ATOM 3480 O O . CYS A 1 456 ? -12.113 -1.489 -3.327 1.00 93.12 456 CYS A O 1
ATOM 3482 N N . THR A 1 457 ? -11.246 -2.747 -4.969 1.00 96.69 457 THR A N 1
ATOM 3483 C CA . THR A 1 457 ? -11.530 -4.073 -4.412 1.00 96.69 457 THR A CA 1
ATOM 3484 C C . THR A 1 457 ? -10.386 -5.061 -4.721 1.00 96.69 457 THR A C 1
ATOM 3486 O O . THR A 1 457 ? -9.526 -4.793 -5.561 1.00 96.69 457 THR A O 1
ATOM 3489 N N . PRO A 1 458 ? -10.386 -6.273 -4.137 1.00 97.69 458 PRO A N 1
ATOM 3490 C CA . PRO A 1 458 ? -9.482 -7.359 -4.537 1.00 97.69 458 PRO A CA 1
ATOM 3491 C C . PRO A 1 458 ? -9.673 -7.922 -5.965 1.00 97.69 458 PRO A C 1
ATOM 3493 O O . PRO A 1 458 ? -9.098 -8.965 -6.289 1.00 97.69 458 PRO A O 1
ATOM 3496 N N . LEU A 1 459 ? -10.531 -7.327 -6.802 1.00 96.31 459 LEU A N 1
ATOM 3497 C CA . LEU A 1 459 ? -10.732 -7.716 -8.207 1.00 96.31 459 LEU A CA 1
ATOM 3498 C C . LEU A 1 459 ? -10.091 -6.736 -9.200 1.00 96.31 459 LEU A C 1
ATOM 3500 O O . LEU A 1 459 ? -9.885 -7.107 -10.350 1.00 96.31 459 LEU A O 1
ATOM 3504 N N . ASP A 1 460 ? -9.788 -5.518 -8.760 1.00 95.06 460 ASP A N 1
ATOM 3505 C CA . ASP A 1 460 ? -9.306 -4.400 -9.576 1.00 95.06 460 ASP A CA 1
ATOM 3506 C C . ASP A 1 460 ? -8.116 -3.654 -8.938 1.00 95.06 460 ASP A C 1
ATOM 3508 O O . ASP A 1 460 ? -7.687 -2.631 -9.459 1.00 95.06 460 ASP A O 1
ATOM 3512 N N . SER A 1 461 ? -7.534 -4.183 -7.853 1.00 98.00 461 SER A N 1
ATOM 3513 C CA . SER A 1 461 ? -6.330 -3.636 -7.215 1.00 98.00 461 SER A CA 1
ATOM 3514 C C . SER A 1 461 ? -5.368 -4.732 -6.739 1.00 98.00 461 SER A C 1
ATOM 3516 O O . SER A 1 461 ? -5.734 -5.596 -5.937 1.00 98.00 461 SER A O 1
ATOM 3518 N N . ILE A 1 462 ? -4.121 -4.694 -7.223 1.00 98.69 462 ILE A N 1
ATOM 3519 C CA . ILE A 1 462 ? -3.050 -5.654 -6.897 1.00 98.69 462 ILE A CA 1
ATOM 3520 C C . ILE A 1 462 ? -2.745 -5.761 -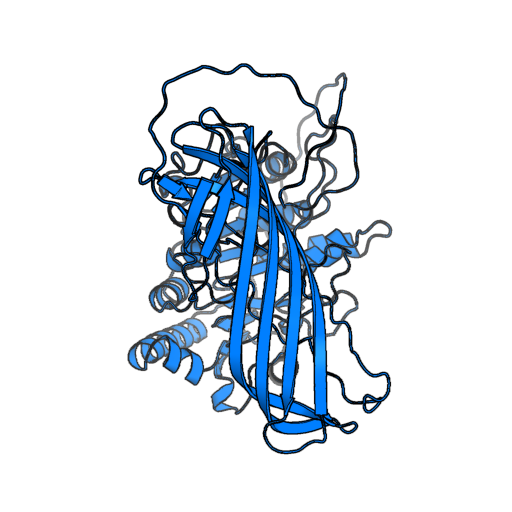5.384 1.00 98.69 462 ILE A C 1
ATOM 3522 O O . ILE A 1 462 ? -2.715 -6.896 -4.897 1.00 98.69 462 ILE A O 1
ATOM 3526 N N . PRO A 1 463 ? -2.563 -4.674 -4.596 1.00 98.44 463 PRO A N 1
ATOM 3527 C CA . PRO A 1 463 ? -2.356 -4.793 -3.145 1.00 98.44 463 PRO A CA 1
ATOM 3528 C C . PRO A 1 463 ? -3.529 -5.492 -2.448 1.00 98.44 463 PRO A C 1
ATOM 3530 O O . PRO A 1 463 ? -3.322 -6.388 -1.631 1.00 98.44 463 PRO A O 1
ATOM 3533 N N . LEU A 1 464 ? -4.770 -5.147 -2.808 1.00 98.69 464 LEU A N 1
ATOM 3534 C CA . LEU A 1 464 ? -5.968 -5.764 -2.231 1.00 98.69 464 LEU A CA 1
ATOM 3535 C C . LEU A 1 464 ? -6.110 -7.236 -2.650 1.00 98.69 464 LEU A C 1
ATOM 3537 O O . LEU A 1 464 ? -6.587 -8.052 -1.862 1.00 98.69 464 LEU A O 1
ATOM 3541 N N . ALA A 1 465 ? -5.663 -7.608 -3.852 1.00 98.56 465 ALA A N 1
ATOM 3542 C CA . ALA A 1 465 ? -5.604 -9.001 -4.285 1.00 98.56 465 ALA A CA 1
ATOM 3543 C C . ALA A 1 465 ? -4.589 -9.814 -3.457 1.00 98.56 465 ALA A C 1
ATOM 3545 O O . ALA A 1 465 ? -4.965 -10.864 -2.931 1.00 98.56 465 ALA A O 1
ATOM 3546 N N . PHE A 1 466 ? -3.370 -9.298 -3.238 1.00 98.38 466 PHE A N 1
ATOM 3547 C CA . PHE A 1 466 ? -2.375 -9.925 -2.356 1.00 98.38 466 PHE A CA 1
ATOM 3548 C C . PHE A 1 466 ? -2.871 -10.047 -0.905 1.00 98.38 466 PHE A C 1
ATOM 3550 O O . PHE A 1 466 ? -2.755 -11.120 -0.304 1.00 98.38 466 PHE A O 1
ATOM 3557 N N . LEU A 1 467 ? -3.476 -8.994 -0.348 1.00 98.44 467 LEU A N 1
ATOM 3558 C CA . LEU A 1 467 ? -4.016 -9.005 1.017 1.00 98.44 467 LEU A CA 1
ATOM 3559 C C . LEU A 1 467 ? -5.193 -9.981 1.163 1.00 98.44 467 LEU A C 1
ATOM 3561 O O . LEU A 1 467 ? -5.214 -10.749 2.125 1.00 98.44 467 LEU A O 1
ATOM 3565 N N . ARG A 1 468 ? -6.127 -10.021 0.194 1.00 97.88 468 ARG A N 1
ATOM 3566 C CA . ARG A 1 468 ? -7.204 -11.029 0.160 1.00 97.88 468 ARG A CA 1
ATOM 3567 C C . ARG A 1 468 ? -6.641 -12.434 0.036 1.00 97.88 468 ARG A C 1
ATOM 3569 O O . ARG A 1 468 ? -7.175 -13.339 0.667 1.00 97.88 468 ARG A O 1
ATOM 3576 N N . SER A 1 469 ? -5.604 -12.630 -0.783 1.00 96.00 469 SER A N 1
ATOM 3577 C CA . SER A 1 469 ? -4.986 -13.945 -0.919 1.00 96.00 469 SER A CA 1
ATOM 3578 C C . SER A 1 469 ? -4.526 -14.421 0.461 1.00 96.00 469 SER A C 1
ATOM 3580 O O . SER A 1 469 ? -5.043 -15.428 0.948 1.00 96.00 469 SER A O 1
ATOM 3582 N N . GLY A 1 470 ? -3.671 -13.647 1.133 1.00 96.44 470 GLY A N 1
ATOM 3583 C CA . GLY A 1 470 ? -3.214 -13.887 2.502 1.00 96.44 470 GLY A CA 1
ATOM 3584 C C . GLY A 1 470 ? -1.754 -13.501 2.750 1.00 96.44 470 GLY A C 1
ATOM 3585 O O . GLY A 1 470 ? -1.099 -14.158 3.562 1.00 96.44 470 GLY A O 1
ATOM 3586 N N . ALA A 1 471 ? -1.232 -12.486 2.051 1.00 97.38 471 ALA A N 1
ATOM 3587 C CA . ALA A 1 471 ? 0.104 -11.950 2.302 1.00 97.38 471 ALA A CA 1
ATOM 3588 C C . ALA A 1 471 ? 0.202 -11.409 3.739 1.00 97.38 471 ALA A C 1
ATOM 3590 O O . ALA A 1 471 ? -0.735 -10.780 4.231 1.00 97.38 471 ALA A O 1
ATOM 3591 N N . ARG A 1 472 ? 1.332 -11.636 4.418 1.00 96.56 472 ARG A N 1
ATOM 3592 C CA . ARG A 1 472 ? 1.575 -11.175 5.800 1.00 96.56 472 ARG A CA 1
ATOM 3593 C C . ARG A 1 472 ? 1.649 -9.654 5.899 1.00 96.56 472 ARG A C 1
ATOM 3595 O O . ARG A 1 472 ? 1.256 -9.100 6.926 1.00 96.56 472 ARG A O 1
ATOM 3602 N N . ALA A 1 473 ? 2.189 -9.030 4.856 1.00 97.50 473 ALA A N 1
ATOM 3603 C CA . ALA A 1 473 ? 2.241 -7.592 4.662 1.00 97.50 473 ALA A CA 1
ATOM 3604 C C . ALA A 1 473 ? 2.396 -7.258 3.169 1.00 97.50 473 ALA A C 1
ATOM 3606 O O . ALA A 1 473 ? 2.968 -8.044 2.406 1.00 97.50 473 ALA A O 1
ATOM 3607 N N . PHE A 1 474 ? 1.929 -6.076 2.781 1.00 98.75 474 PHE A N 1
ATOM 3608 C CA . PHE A 1 474 ? 2.194 -5.441 1.496 1.00 98.75 474 PHE A CA 1
ATOM 3609 C C . PHE A 1 474 ? 2.701 -4.019 1.755 1.00 98.75 474 PHE A C 1
ATOM 3611 O O . PHE A 1 474 ? 2.055 -3.256 2.467 1.00 98.75 474 PHE A O 1
ATOM 3618 N N . VAL A 1 475 ? 3.837 -3.653 1.170 1.00 98.88 475 VAL A N 1
ATOM 3619 C CA . VAL A 1 475 ? 4.428 -2.315 1.265 1.00 98.88 475 VAL A CA 1
ATOM 3620 C C . VAL A 1 475 ? 4.585 -1.736 -0.134 1.00 98.88 475 VAL A C 1
ATOM 3622 O O . VAL A 1 475 ? 5.086 -2.397 -1.044 1.00 98.88 475 VAL A O 1
ATOM 3625 N N . GLY A 1 476 ? 4.167 -0.488 -0.307 1.00 98.56 476 GLY A N 1
ATOM 3626 C CA . GLY A 1 476 ? 4.208 0.201 -1.592 1.00 98.56 476 GLY A CA 1
ATOM 3627 C C . GLY A 1 476 ? 3.752 1.649 -1.476 1.00 98.56 476 GLY A C 1
ATOM 3628 O O . GLY A 1 476 ? 3.303 2.081 -0.410 1.00 98.56 476 GLY A O 1
ATOM 3629 N N . ALA A 1 477 ? 3.883 2.399 -2.567 1.00 98.31 477 ALA A N 1
ATOM 3630 C CA . ALA A 1 477 ? 3.608 3.828 -2.568 1.00 98.31 477 ALA A CA 1
ATOM 3631 C C . ALA A 1 477 ? 2.136 4.174 -2.839 1.00 98.31 477 ALA A C 1
ATOM 3633 O O . ALA A 1 477 ? 1.508 3.618 -3.741 1.00 98.31 477 ALA A O 1
ATOM 3634 N N . THR A 1 478 ? 1.597 5.149 -2.110 1.00 97.75 478 THR A N 1
ATOM 3635 C CA . THR A 1 478 ? 0.279 5.757 -2.366 1.00 97.75 478 THR A CA 1
ATOM 3636 C C . THR A 1 478 ? 0.257 6.631 -3.621 1.00 97.75 478 THR A C 1
ATOM 3638 O O . THR A 1 478 ? -0.805 6.794 -4.216 1.00 97.75 478 THR A O 1
ATOM 3641 N N . GLY A 1 479 ? 1.414 7.166 -4.028 1.00 95.12 479 GLY A N 1
ATOM 3642 C CA . GLY A 1 479 ? 1.582 8.112 -5.135 1.00 95.12 479 GLY A CA 1
ATOM 3643 C C . GLY A 1 479 ? 2.721 7.744 -6.093 1.00 95.12 479 GLY A C 1
ATOM 3644 O O . GLY A 1 479 ? 3.121 6.582 -6.207 1.00 95.12 479 GLY A O 1
ATOM 3645 N N . ILE A 1 480 ? 3.264 8.745 -6.786 1.00 94.56 480 ILE A N 1
ATOM 3646 C CA . ILE A 1 480 ? 4.415 8.602 -7.686 1.00 94.56 480 ILE A CA 1
ATOM 3647 C C . ILE A 1 480 ? 5.704 8.319 -6.900 1.00 94.56 480 ILE A C 1
ATOM 3649 O O . ILE A 1 480 ? 6.100 9.082 -6.020 1.00 94.56 480 ILE A O 1
ATOM 3653 N N . THR A 1 481 ? 6.399 7.248 -7.283 1.00 93.81 481 THR A N 1
ATOM 3654 C CA . THR A 1 481 ? 7.762 6.913 -6.836 1.00 93.81 481 THR A CA 1
ATOM 3655 C C . THR A 1 481 ? 8.819 7.397 -7.826 1.00 93.81 481 THR A C 1
ATOM 3657 O O . THR A 1 481 ? 8.580 7.445 -9.038 1.00 93.81 481 THR A O 1
ATOM 3660 N N . TYR A 1 482 ? 10.017 7.658 -7.312 1.00 92.00 482 TYR A N 1
ATOM 3661 C CA . TYR A 1 482 ? 11.220 7.992 -8.065 1.00 92.00 482 TYR A CA 1
ATOM 3662 C C . TYR A 1 482 ? 12.331 7.007 -7.731 1.00 92.00 482 TYR A C 1
ATOM 3664 O O . TYR A 1 482 ? 12.530 6.669 -6.570 1.00 92.00 482 TYR A O 1
ATOM 3672 N N . SER A 1 483 ? 13.118 6.631 -8.732 1.00 88.00 483 SER A N 1
ATOM 3673 C CA . SER A 1 483 ? 14.219 5.679 -8.571 1.00 88.00 483 SER A CA 1
ATOM 3674 C C . SER A 1 483 ? 15.560 6.242 -9.031 1.00 88.00 483 SER A C 1
ATOM 3676 O O . SER A 1 483 ? 15.561 7.124 -9.898 1.00 88.00 483 SER A O 1
ATOM 3678 N N . PRO A 1 484 ? 16.704 5.670 -8.604 1.00 82.62 484 PRO A N 1
ATOM 3679 C CA . PRO A 1 484 ? 17.985 5.938 -9.247 1.00 82.62 484 PRO A CA 1
ATOM 3680 C C . PRO A 1 484 ? 17.904 5.689 -10.758 1.00 82.62 484 PRO A C 1
ATOM 3682 O O . PRO A 1 484 ? 17.608 4.573 -11.198 1.00 82.62 484 PRO A O 1
ATOM 3685 N N . ILE A 1 485 ? 18.210 6.715 -11.560 1.00 66.62 485 ILE A N 1
ATOM 3686 C CA . ILE A 1 485 ? 18.543 6.498 -12.970 1.00 66.62 485 ILE A CA 1
ATOM 3687 C C . ILE A 1 485 ? 19.841 5.699 -13.007 1.00 66.62 485 ILE A C 1
ATOM 3689 O O . ILE A 1 485 ? 20.849 6.077 -12.410 1.00 66.62 485 ILE A O 1
ATOM 3693 N N . TRP A 1 486 ? 19.807 4.593 -13.743 1.00 62.12 486 TRP A N 1
ATOM 3694 C CA . TRP A 1 486 ? 21.002 3.843 -14.073 1.00 62.12 486 TRP A CA 1
ATOM 3695 C C . TRP A 1 486 ? 21.909 4.641 -15.021 1.00 62.12 486 TRP A C 1
ATOM 3697 O O . TRP A 1 486 ? 21.549 4.897 -16.172 1.00 62.12 486 TRP A O 1
ATOM 3707 N N . GLU A 1 487 ? 23.114 4.974 -14.560 1.00 54.22 487 GLU A N 1
ATOM 3708 C CA . GLU A 1 487 ? 24.212 5.397 -15.430 1.00 54.22 487 GLU A CA 1
ATOM 3709 C C . GLU A 1 487 ? 25.155 4.209 -15.721 1.00 54.22 487 GLU A C 1
ATOM 3711 O O . GLU A 1 487 ? 25.439 3.424 -14.810 1.00 54.22 487 GLU A O 1
ATOM 3716 N N . PRO A 1 488 ? 25.697 4.059 -16.950 1.00 43.41 488 PRO A N 1
ATOM 3717 C CA . PRO A 1 488 ? 26.650 2.994 -17.282 1.00 43.41 488 PRO A CA 1
ATOM 3718 C C . PRO A 1 488 ? 28.004 3.144 -16.552 1.00 43.41 488 PRO A C 1
ATOM 3720 O O . PRO A 1 488 ? 28.974 3.676 -17.097 1.00 43.41 488 PRO A O 1
ATOM 3723 N N . GLY A 1 489 ? 28.082 2.656 -15.313 1.00 52.97 489 GLY A N 1
ATOM 3724 C CA . GLY A 1 489 ? 29.256 2.750 -14.441 1.00 52.97 489 GLY A CA 1
ATOM 3725 C C . GLY A 1 489 ? 29.940 1.412 -14.115 1.00 52.97 489 GLY A C 1
ATOM 3726 O O . GLY A 1 489 ? 29.460 0.343 -14.497 1.00 52.97 489 GLY A O 1
ATOM 3727 N N . PRO A 1 490 ? 31.072 1.447 -13.379 1.00 49.59 490 PRO A N 1
ATOM 3728 C CA . PRO A 1 490 ? 31.668 0.253 -12.771 1.00 49.59 490 PRO A CA 1
ATOM 3729 C C . PRO A 1 490 ? 30.812 -0.309 -11.624 1.00 49.59 490 PRO A C 1
ATOM 3731 O O . PRO A 1 490 ? 30.968 -1.475 -11.271 1.00 49.59 490 PRO A O 1
ATOM 3734 N N . ASP A 1 491 ? 29.919 0.513 -11.067 1.00 57.81 491 ASP A N 1
ATOM 3735 C CA . ASP A 1 491 ? 28.880 0.105 -10.131 1.00 57.81 491 ASP A CA 1
ATOM 3736 C C . ASP A 1 491 ? 27.508 0.180 -10.830 1.00 57.81 491 ASP A C 1
ATOM 3738 O O . ASP A 1 491 ? 27.013 1.281 -11.088 1.00 57.81 491 ASP A O 1
ATOM 3742 N N . PRO A 1 492 ? 26.907 -0.961 -11.217 1.00 47.84 492 PRO A N 1
ATOM 3743 C CA . PRO A 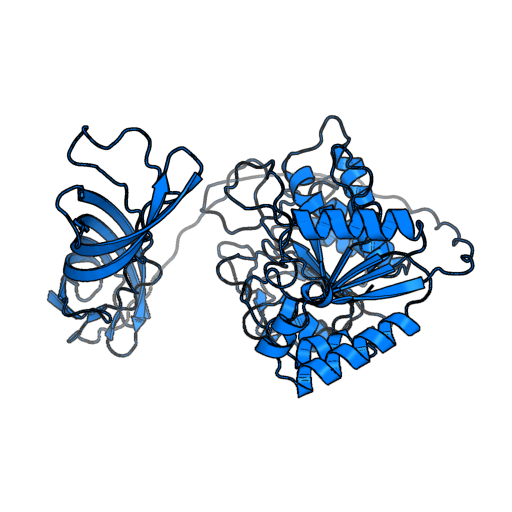1 492 ? 25.695 -0.987 -12.031 1.00 47.84 492 PRO A CA 1
ATOM 3744 C C . PRO A 1 492 ? 24.410 -0.709 -11.239 1.00 47.84 492 PRO A C 1
ATOM 3746 O O . PRO A 1 492 ? 23.333 -0.774 -11.824 1.00 47.84 492 PRO A O 1
ATOM 3749 N N . THR A 1 493 ? 24.485 -0.431 -9.934 1.00 52.56 493 THR A N 1
ATOM 3750 C CA . THR A 1 493 ? 23.303 -0.115 -9.112 1.00 52.56 493 THR A CA 1
ATOM 3751 C C . THR A 1 493 ? 23.006 1.380 -9.045 1.00 52.56 493 THR A C 1
ATOM 3753 O O . THR A 1 493 ? 21.893 1.758 -8.688 1.00 52.56 493 THR A O 1
ATOM 3756 N N . GLY A 1 494 ? 23.992 2.222 -9.378 1.00 58.41 494 GLY A N 1
ATOM 3757 C CA . GLY A 1 494 ? 23.995 3.636 -9.002 1.00 58.41 494 GLY A CA 1
ATOM 3758 C C . GLY A 1 494 ? 24.206 3.834 -7.490 1.00 58.41 494 GLY A C 1
ATOM 3759 O O . GLY A 1 494 ? 24.250 2.856 -6.736 1.00 58.41 494 GLY A O 1
ATOM 3760 N N . PRO A 1 495 ? 24.345 5.089 -7.024 1.00 66.69 495 PRO A N 1
ATOM 3761 C CA . PRO A 1 495 ? 24.331 5.381 -5.597 1.00 66.69 495 PRO A CA 1
ATOM 3762 C C . PRO A 1 495 ? 22.959 5.021 -5.013 1.00 66.69 495 PRO A C 1
ATOM 3764 O O . PRO A 1 495 ? 21.928 5.296 -5.628 1.00 66.69 495 PRO A O 1
ATOM 3767 N N . MET A 1 496 ? 22.947 4.433 -3.816 1.00 75.75 496 MET A N 1
ATOM 3768 C CA . MET A 1 496 ? 21.710 4.118 -3.099 1.00 75.75 496 MET A CA 1
ATOM 3769 C C . MET A 1 496 ? 21.031 5.430 -2.683 1.00 75.75 496 MET A C 1
ATOM 3771 O O . MET A 1 496 ? 21.493 6.102 -1.766 1.00 75.75 496 MET A O 1
ATOM 3775 N N . ARG A 1 497 ? 20.006 5.822 -3.439 1.00 86.50 497 ARG A N 1
ATOM 3776 C CA . ARG A 1 497 ? 19.252 7.085 -3.362 1.00 86.50 497 ARG A CA 1
ATOM 3777 C C . ARG A 1 497 ? 17.804 6.807 -3.753 1.00 86.50 497 ARG A C 1
ATOM 3779 O O . ARG A 1 497 ? 17.531 5.749 -4.323 1.00 86.50 497 ARG A O 1
ATOM 3786 N N . TYR A 1 498 ? 16.908 7.760 -3.523 1.00 91.12 498 TYR A N 1
ATOM 3787 C CA . TYR A 1 498 ? 15.501 7.642 -3.919 1.00 91.12 498 TYR A CA 1
ATOM 3788 C C . TYR A 1 498 ? 14.838 6.361 -3.341 1.00 91.12 498 TYR A C 1
ATOM 3790 O O . TYR A 1 498 ? 15.213 5.921 -2.251 1.00 91.12 498 TYR A O 1
ATOM 3798 N N . ASP A 1 499 ? 13.863 5.759 -4.040 1.00 92.25 499 ASP A N 1
ATOM 3799 C CA . ASP A 1 499 ? 13.135 4.558 -3.590 1.00 92.25 499 ASP A CA 1
ATOM 3800 C C . ASP A 1 499 ? 14.050 3.390 -3.163 1.00 92.25 499 ASP A C 1
ATOM 3802 O O . ASP A 1 499 ? 13.763 2.682 -2.196 1.00 92.25 499 ASP A O 1
ATOM 3806 N N . ALA A 1 500 ? 15.208 3.241 -3.808 1.00 91.44 500 ALA A N 1
ATOM 3807 C CA . ALA A 1 500 ? 16.160 2.170 -3.552 1.00 91.44 500 ALA A CA 1
ATOM 3808 C C . ALA A 1 500 ? 16.726 2.164 -2.118 1.00 91.44 500 ALA A C 1
ATOM 3810 O O . ALA A 1 500 ? 17.042 1.085 -1.613 1.00 91.44 500 ALA A O 1
ATOM 3811 N N . VAL A 1 501 ? 16.817 3.317 -1.435 1.00 92.38 501 VAL A N 1
ATOM 3812 C CA . VAL A 1 501 ? 17.221 3.385 -0.011 1.00 92.38 501 VAL A CA 1
ATOM 3813 C C . VAL A 1 501 ? 16.227 2.617 0.855 1.00 92.38 501 VAL A C 1
ATOM 3815 O O . VAL A 1 501 ? 16.618 1.719 1.604 1.00 92.38 501 VAL A O 1
ATOM 3818 N N . PHE A 1 502 ? 14.942 2.927 0.684 1.00 96.81 502 PHE A N 1
ATOM 3819 C CA . PHE A 1 502 ? 13.839 2.295 1.394 1.00 96.81 502 PHE A CA 1
ATOM 3820 C C . PHE A 1 502 ? 13.710 0.815 1.010 1.00 96.81 502 PHE A C 1
ATOM 3822 O O . PHE A 1 502 ? 13.696 -0.054 1.882 1.00 96.81 502 PHE A O 1
ATOM 3829 N N . HIS A 1 503 ? 13.718 0.502 -0.295 1.00 96.69 503 HIS A N 1
ATOM 3830 C CA . HIS A 1 503 ? 13.651 -0.876 -0.796 1.00 96.69 503 HIS A CA 1
ATOM 3831 C C . HIS A 1 503 ? 14.765 -1.758 -0.220 1.00 96.69 503 HIS A C 1
ATOM 3833 O O . HIS A 1 503 ? 14.524 -2.904 0.164 1.00 96.69 503 HIS A O 1
ATOM 3839 N N . ARG A 1 504 ? 15.991 -1.225 -0.141 1.00 93.62 504 ARG A N 1
ATOM 3840 C CA . ARG A 1 504 ? 17.129 -1.918 0.461 1.00 93.62 504 ARG A CA 1
ATOM 3841 C C . ARG A 1 504 ? 16.940 -2.075 1.961 1.00 93.62 504 ARG A C 1
ATOM 3843 O O . ARG A 1 504 ? 17.046 -3.198 2.428 1.00 93.62 504 ARG A O 1
ATOM 3850 N N . GLY A 1 505 ? 16.638 -1.000 2.693 1.00 95.00 505 GLY A N 1
ATOM 3851 C CA . GLY A 1 505 ? 16.423 -1.040 4.145 1.00 95.00 505 GLY A CA 1
ATOM 3852 C C . GLY A 1 505 ? 15.401 -2.092 4.571 1.00 95.00 505 GLY A C 1
ATOM 3853 O O . GLY A 1 505 ? 15.704 -2.944 5.403 1.00 95.00 505 GLY A O 1
ATOM 3854 N N . PHE A 1 506 ? 14.241 -2.093 3.914 1.00 97.81 506 PHE A N 1
ATOM 3855 C CA . PHE A 1 506 ? 13.141 -3.006 4.210 1.00 97.81 506 PHE A CA 1
ATOM 3856 C C . PHE A 1 506 ? 13.520 -4.478 3.997 1.00 97.81 506 PHE A C 1
ATOM 3858 O O . PHE A 1 506 ? 13.351 -5.315 4.884 1.00 97.81 506 PHE A O 1
ATOM 3865 N N . LEU A 1 507 ? 14.058 -4.810 2.818 1.00 96.00 507 LEU A N 1
ATOM 3866 C CA . LEU A 1 507 ? 14.371 -6.197 2.471 1.00 96.00 507 LEU A CA 1
ATOM 3867 C C . LEU A 1 507 ? 15.595 -6.736 3.242 1.00 96.00 507 LEU A C 1
ATOM 3869 O O . LEU A 1 507 ? 15.632 -7.928 3.557 1.00 96.00 507 LEU A O 1
ATOM 3873 N N . ASP A 1 508 ? 16.564 -5.875 3.565 1.00 93.94 508 ASP A N 1
ATOM 3874 C CA . ASP A 1 508 ? 17.739 -6.156 4.407 1.00 93.94 508 ASP A CA 1
ATOM 3875 C C . ASP A 1 508 ? 17.292 -6.575 5.824 1.00 93.94 508 ASP A C 1
ATOM 3877 O O . ASP A 1 508 ? 17.538 -7.710 6.239 1.00 93.94 508 ASP A O 1
ATOM 3881 N N . ALA A 1 509 ? 16.489 -5.742 6.499 1.00 95.19 509 ALA A N 1
ATOM 3882 C CA . ALA A 1 509 ? 15.939 -6.030 7.828 1.00 95.19 509 ALA A CA 1
ATOM 3883 C C . ALA A 1 509 ? 15.042 -7.292 7.867 1.00 95.19 509 ALA A C 1
ATOM 3885 O O . ALA A 1 509 ? 15.147 -8.111 8.786 1.00 95.19 509 ALA A O 1
ATOM 3886 N N . LEU A 1 510 ? 14.209 -7.522 6.841 1.00 93.75 510 LEU A N 1
ATOM 3887 C CA . LEU A 1 510 ? 13.423 -8.761 6.686 1.00 93.75 510 LEU A CA 1
ATOM 3888 C C . LEU A 1 510 ? 14.285 -10.025 6.522 1.00 93.75 510 LEU A C 1
ATOM 3890 O O . LEU A 1 510 ? 13.866 -11.133 6.889 1.00 93.75 510 LEU A O 1
ATOM 3894 N N . SER A 1 511 ? 15.478 -9.884 5.944 1.00 89.50 511 SER A N 1
ATOM 3895 C CA . SER A 1 511 ? 16.390 -11.000 5.672 1.00 89.50 511 SER A CA 1
ATOM 3896 C C . SER A 1 511 ? 17.257 -11.342 6.883 1.00 89.50 511 SER A C 1
ATOM 3898 O O . SER A 1 511 ? 17.446 -12.530 7.155 1.00 89.50 511 SER A O 1
ATOM 3900 N N . ASP A 1 512 ? 17.640 -10.340 7.680 1.00 90.56 512 ASP A N 1
ATOM 3901 C CA . ASP A 1 512 ? 18.164 -10.526 9.044 1.00 90.56 512 ASP A CA 1
ATOM 3902 C C . ASP A 1 512 ? 17.095 -11.051 10.030 1.00 90.56 512 ASP A C 1
ATOM 3904 O O . ASP A 1 512 ? 17.423 -11.573 11.098 1.00 90.56 512 ASP A O 1
ATOM 3908 N N . GLY A 1 513 ? 15.816 -11.022 9.636 1.00 90.06 513 GLY A N 1
ATOM 3909 C CA . GLY A 1 513 ? 14.723 -11.741 10.296 1.00 90.06 513 GLY A CA 1
ATOM 3910 C C . GLY A 1 513 ? 13.841 -10.892 11.207 1.00 90.06 513 GLY A C 1
ATOM 3911 O O . GLY A 1 513 ? 13.182 -11.451 12.086 1.00 90.06 513 GLY A O 1
ATOM 3912 N N . GLN A 1 514 ? 13.811 -9.572 11.016 1.00 92.38 514 GLN A N 1
ATOM 3913 C CA . GLN A 1 514 ? 12.890 -8.698 11.740 1.00 92.38 514 GLN A CA 1
ATOM 3914 C C . GLN A 1 514 ? 11.414 -8.950 11.362 1.00 92.38 514 GLN A C 1
ATOM 3916 O O . GLN A 1 514 ? 11.123 -9.373 10.237 1.00 92.38 514 GLN A O 1
ATOM 3921 N N . PRO A 1 515 ? 10.456 -8.656 12.267 1.00 91.88 515 PRO A N 1
ATOM 3922 C CA . PRO A 1 515 ? 9.042 -8.542 11.917 1.00 91.88 515 PRO A CA 1
ATOM 3923 C C . PRO A 1 515 ? 8.821 -7.481 10.822 1.00 91.88 515 PRO A C 1
ATOM 3925 O O . PRO A 1 515 ? 9.526 -6.470 10.825 1.00 91.88 515 PRO A O 1
ATOM 3928 N N . PRO A 1 516 ? 7.839 -7.639 9.914 1.00 95.19 516 PRO A N 1
ATOM 3929 C CA . PRO A 1 516 ? 7.754 -6.769 8.741 1.00 95.19 516 PRO A CA 1
ATOM 3930 C C . PRO A 1 516 ? 7.449 -5.307 9.073 1.00 95.19 516 PRO A C 1
ATOM 3932 O O . PRO A 1 516 ? 7.995 -4.424 8.421 1.00 95.19 516 PRO A O 1
ATOM 3935 N N . LEU A 1 517 ? 6.651 -5.031 10.110 1.00 95.38 517 LEU A N 1
ATOM 3936 C CA . LEU A 1 517 ? 6.395 -3.656 10.541 1.00 95.38 517 LEU A CA 1
ATOM 3937 C C . LEU A 1 517 ? 7.638 -2.996 11.172 1.00 95.38 517 LEU A C 1
ATOM 3939 O O . LEU A 1 517 ? 7.868 -1.814 10.956 1.00 95.38 517 LEU A O 1
ATOM 3943 N N . ALA A 1 518 ? 8.498 -3.749 11.867 1.00 94.62 518 ALA A N 1
ATOM 3944 C CA . ALA A 1 518 ? 9.775 -3.221 12.366 1.00 94.62 518 ALA A CA 1
ATOM 3945 C C . ALA A 1 518 ? 10.746 -2.910 11.211 1.00 94.62 518 ALA A C 1
ATOM 3947 O O . ALA A 1 518 ? 11.308 -1.819 11.148 1.00 94.62 518 ALA A O 1
ATOM 3948 N N . ALA A 1 519 ? 10.846 -3.818 10.233 1.00 96.75 519 ALA A N 1
ATOM 3949 C CA . ALA A 1 519 ? 11.631 -3.601 9.018 1.00 96.75 519 ALA A CA 1
ATOM 3950 C C . ALA A 1 519 ? 11.142 -2.393 8.192 1.00 96.75 519 ALA A C 1
ATOM 3952 O O . ALA A 1 519 ? 11.942 -1.734 7.531 1.00 96.75 519 ALA A O 1
ATOM 3953 N N . PHE A 1 520 ? 9.836 -2.099 8.215 1.00 98.19 520 PHE A N 1
ATOM 3954 C CA . PHE A 1 520 ? 9.240 -0.919 7.577 1.00 98.19 520 PHE A CA 1
ATOM 3955 C C . PHE A 1 520 ? 9.669 0.386 8.263 1.00 98.19 520 PHE A C 1
ATOM 3957 O O . PHE A 1 520 ? 10.006 1.348 7.573 1.00 98.19 520 PHE A O 1
ATOM 3964 N N . MET A 1 521 ? 9.734 0.403 9.597 1.00 96.94 521 MET A N 1
ATOM 3965 C CA . MET A 1 521 ? 10.221 1.563 10.350 1.00 96.94 521 MET A CA 1
ATOM 3966 C C . MET A 1 521 ? 11.715 1.795 10.129 1.00 96.94 521 MET A C 1
ATOM 3968 O O . MET A 1 521 ? 12.091 2.901 9.762 1.00 96.94 521 MET A O 1
ATOM 3972 N N . GLU A 1 522 ? 12.555 0.755 10.199 1.00 97.00 522 GLU A N 1
ATOM 3973 C CA . GLU A 1 522 ? 13.990 0.897 9.892 1.00 97.00 522 GLU A CA 1
ATOM 3974 C C . GLU A 1 522 ? 14.216 1.365 8.435 1.00 97.00 522 GLU A C 1
ATOM 3976 O O . GLU A 1 522 ? 15.168 2.085 8.131 1.00 97.00 522 GLU A O 1
ATOM 3981 N N . ALA A 1 523 ? 13.318 1.013 7.506 1.00 97.88 523 ALA A N 1
ATOM 3982 C CA . ALA A 1 523 ? 13.351 1.529 6.139 1.00 97.88 523 ALA A CA 1
ATOM 3983 C C . ALA A 1 523 ? 12.980 3.024 6.042 1.00 97.88 523 ALA A C 1
ATOM 3985 O O . ALA A 1 523 ? 13.586 3.726 5.227 1.00 97.88 523 ALA A O 1
ATOM 3986 N N . LYS A 1 524 ? 12.044 3.524 6.870 1.00 97.81 524 LYS A N 1
ATOM 3987 C CA . LYS A 1 524 ? 11.776 4.969 7.009 1.00 97.81 524 LYS A CA 1
ATOM 3988 C C . LYS A 1 524 ? 12.950 5.686 7.673 1.00 97.81 524 LYS A C 1
ATOM 3990 O O . LYS A 1 524 ? 13.428 6.654 7.097 1.00 97.81 524 LYS A O 1
ATOM 3995 N N . GLU A 1 525 ? 13.483 5.179 8.785 1.00 97.00 525 GLU A N 1
ATOM 3996 C CA . GLU A 1 525 ? 14.669 5.726 9.471 1.00 97.00 525 GLU A CA 1
ATOM 3997 C C . GLU A 1 525 ? 15.860 5.884 8.507 1.00 97.00 525 GLU A C 1
ATOM 3999 O O . GLU A 1 525 ? 16.404 6.975 8.357 1.00 97.00 525 GLU A O 1
ATOM 4004 N N . ARG A 1 526 ? 16.210 4.826 7.757 1.00 95.69 526 ARG A N 1
ATOM 4005 C CA . ARG A 1 526 ? 17.300 4.851 6.757 1.00 95.69 526 ARG A CA 1
ATOM 4006 C C . ARG A 1 526 ? 17.059 5.855 5.612 1.00 95.69 526 ARG A C 1
ATOM 4008 O O . ARG A 1 526 ? 18.022 6.318 4.994 1.00 95.69 526 ARG A O 1
ATOM 4015 N N . LEU A 1 527 ? 15.802 6.186 5.299 1.00 95.88 527 LEU A N 1
ATOM 4016 C CA . LEU A 1 527 ? 15.451 7.217 4.314 1.00 95.88 527 LEU A CA 1
ATOM 4017 C C . LEU A 1 527 ? 15.401 8.622 4.943 1.00 95.88 527 LEU A C 1
ATOM 4019 O O . LEU A 1 527 ? 15.808 9.576 4.284 1.00 95.88 527 LEU A O 1
ATOM 4023 N N . ALA A 1 528 ? 15.017 8.762 6.213 1.00 96.31 528 ALA A N 1
ATOM 4024 C CA . ALA A 1 528 ? 15.099 10.010 6.973 1.00 96.31 528 ALA A CA 1
ATOM 4025 C C . ALA A 1 528 ? 16.560 10.458 7.173 1.00 96.31 528 ALA A C 1
ATOM 4027 O O . ALA A 1 528 ? 16.887 11.595 6.840 1.00 96.31 528 ALA A O 1
ATOM 4028 N N . ASP A 1 529 ? 17.464 9.532 7.521 1.00 95.12 529 ASP A N 1
ATOM 4029 C CA . ASP A 1 529 ? 18.933 9.707 7.496 1.00 95.12 529 ASP A CA 1
ATOM 4030 C C . ASP A 1 529 ? 19.434 10.287 6.152 1.00 95.12 529 ASP A C 1
ATOM 4032 O O . ASP A 1 529 ? 20.418 11.029 6.093 1.00 95.12 529 ASP A O 1
ATOM 4036 N N . THR A 1 530 ? 18.765 9.933 5.046 1.00 92.38 530 THR A N 1
ATOM 4037 C CA . THR A 1 530 ? 19.072 10.438 3.696 1.00 92.38 530 THR A CA 1
ATOM 4038 C C . THR A 1 530 ? 18.412 11.799 3.428 1.00 92.38 530 THR A C 1
ATOM 4040 O O . THR A 1 530 ? 18.968 12.612 2.694 1.00 92.38 530 THR A O 1
ATOM 4043 N N . CYS A 1 531 ? 17.256 12.080 4.035 1.00 93.06 531 CYS A N 1
ATOM 4044 C CA . CYS A 1 531 ? 16.557 13.364 3.943 1.00 93.06 531 CYS A CA 1
ATOM 4045 C C . CYS A 1 531 ? 17.221 14.474 4.778 1.00 93.06 531 CYS A C 1
ATOM 4047 O O . CYS A 1 531 ? 17.139 15.641 4.400 1.00 93.06 531 CYS A O 1
ATOM 4049 N N . GLU A 1 532 ? 17.938 14.130 5.854 1.00 92.56 532 GLU A N 1
ATOM 4050 C CA . GLU A 1 532 ? 18.752 15.080 6.627 1.00 92.56 532 GLU A CA 1
ATOM 4051 C C . GLU A 1 532 ? 20.033 15.546 5.899 1.00 92.56 532 GLU A C 1
ATOM 4053 O O . GLU A 1 532 ? 20.696 16.493 6.345 1.00 92.56 532 GLU A O 1
ATOM 4058 N N . THR A 1 533 ? 20.444 14.911 4.789 1.00 89.31 533 THR A N 1
ATOM 4059 C CA . THR A 1 533 ? 21.702 15.294 4.129 1.00 89.31 533 THR A CA 1
ATOM 4060 C C . THR A 1 533 ? 21.588 16.623 3.379 1.00 89.31 533 THR A C 1
ATOM 4062 O O . THR A 1 533 ? 20.556 17.009 2.837 1.00 89.31 533 THR A O 1
ATOM 4065 N N . VAL A 1 534 ? 22.717 17.331 3.272 1.00 79.12 534 VAL A N 1
ATOM 4066 C CA . VAL A 1 534 ? 22.820 18.628 2.567 1.00 79.12 534 VAL A CA 1
ATOM 4067 C C . VAL A 1 534 ? 22.518 18.512 1.058 1.00 79.12 534 VAL A C 1
ATOM 4069 O O . VAL A 1 534 ? 22.351 19.522 0.374 1.00 79.12 534 VAL A O 1
ATOM 4072 N N . ASP A 1 535 ? 22.466 17.289 0.533 1.00 86.12 535 ASP A N 1
ATOM 4073 C CA . ASP A 1 535 ? 22.165 16.937 -0.853 1.00 86.12 535 ASP A CA 1
ATOM 4074 C C . ASP A 1 535 ? 20.907 16.055 -1.001 1.00 86.12 535 ASP A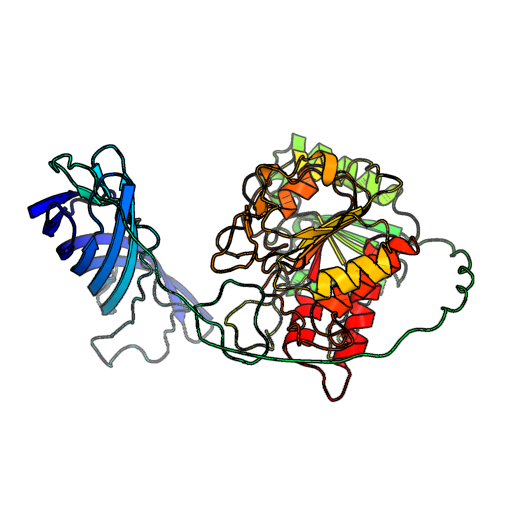 C 1
ATOM 4076 O O . ASP A 1 535 ? 20.733 15.411 -2.040 1.00 86.12 535 ASP A O 1
ATOM 4080 N N . ALA A 1 536 ? 20.029 16.031 0.008 1.00 89.19 536 ALA A N 1
ATOM 4081 C CA . ALA A 1 536 ? 18.707 15.414 -0.059 1.00 89.19 536 ALA A CA 1
ATOM 4082 C C . ALA A 1 536 ? 17.849 16.010 -1.190 1.00 89.19 536 ALA A C 1
ATOM 4084 O O . ALA A 1 536 ? 17.927 17.203 -1.503 1.00 89.19 536 ALA A O 1
ATOM 4085 N N . THR A 1 537 ? 17.008 15.181 -1.810 1.00 91.62 537 THR A N 1
ATOM 4086 C CA . THR A 1 537 ? 16.094 15.610 -2.878 1.00 91.62 537 THR A CA 1
ATOM 4087 C C . THR A 1 537 ? 14.647 15.694 -2.401 1.00 91.62 537 THR A C 1
ATOM 4089 O O . THR A 1 537 ? 14.215 14.968 -1.508 1.00 91.62 537 THR A O 1
ATOM 4092 N N . THR A 1 538 ? 13.845 16.534 -3.060 1.00 93.50 538 THR A N 1
ATOM 4093 C CA . THR A 1 538 ? 12.393 16.581 -2.825 1.00 93.50 538 THR A CA 1
ATOM 4094 C C . THR A 1 538 ? 11.706 15.256 -3.153 1.00 93.50 538 THR A C 1
ATOM 4096 O O . THR A 1 538 ? 10.725 14.905 -2.508 1.00 93.50 538 THR A O 1
ATOM 4099 N N . ALA A 1 539 ? 12.242 14.480 -4.098 1.00 93.12 539 ALA A N 1
ATOM 4100 C CA . ALA A 1 539 ? 11.774 13.125 -4.362 1.00 93.12 539 ALA A CA 1
ATOM 4101 C C . ALA A 1 539 ? 11.921 12.221 -3.125 1.00 93.12 539 ALA A C 1
ATOM 4103 O O . ALA A 1 539 ? 10.976 11.525 -2.767 1.00 93.12 539 ALA A O 1
ATOM 4104 N N . GLU A 1 540 ? 13.074 12.248 -2.452 1.00 94.88 540 GLU A N 1
ATOM 4105 C CA . GLU A 1 540 ? 13.338 11.440 -1.249 1.00 94.88 540 GLU A CA 1
ATOM 4106 C C . GLU A 1 540 ? 12.410 11.822 -0.090 1.00 94.88 540 GLU A C 1
ATOM 4108 O O . GLU A 1 540 ? 11.769 10.933 0.470 1.00 94.88 540 GLU A O 1
ATOM 4113 N N . LEU A 1 541 ? 12.218 13.124 0.155 1.00 95.06 541 LEU A N 1
ATOM 4114 C CA . LEU A 1 541 ? 11.225 13.635 1.112 1.00 95.06 541 LEU A CA 1
ATOM 4115 C C . LEU A 1 541 ? 9.797 13.167 0.779 1.00 95.06 541 LEU A C 1
ATOM 4117 O O . LEU A 1 541 ? 9.062 12.747 1.665 1.00 95.06 541 LEU A O 1
ATOM 4121 N N . LYS A 1 542 ? 9.395 13.168 -0.501 1.00 95.62 542 LYS A N 1
ATOM 4122 C CA . LYS A 1 542 ? 8.088 12.623 -0.909 1.00 95.62 542 LYS A CA 1
ATOM 4123 C C . LYS A 1 542 ? 7.967 11.136 -0.574 1.00 95.62 542 LYS A C 1
ATOM 4125 O O . LYS A 1 542 ? 6.922 10.693 -0.105 1.00 95.62 542 LYS A O 1
ATOM 4130 N N . MET A 1 543 ? 9.003 10.349 -0.851 1.00 95.62 543 MET A N 1
ATOM 4131 C CA . MET A 1 543 ? 8.936 8.894 -0.705 1.00 95.62 543 MET A CA 1
ATOM 4132 C C . MET A 1 543 ? 9.029 8.420 0.738 1.00 95.62 543 MET A C 1
ATOM 4134 O O . MET A 1 543 ? 8.474 7.361 1.026 1.00 95.62 543 MET A O 1
ATOM 4138 N N . LEU A 1 544 ? 9.624 9.212 1.638 1.00 97.06 544 LEU A N 1
ATOM 4139 C CA . LEU A 1 544 ? 9.556 8.969 3.080 1.00 97.06 544 LEU A CA 1
ATOM 4140 C C . LEU A 1 544 ? 8.103 8.746 3.527 1.00 97.06 544 LEU A C 1
ATOM 4142 O O . LEU A 1 544 ? 7.849 7.816 4.289 1.00 97.06 544 LEU A O 1
ATOM 4146 N N . HIS A 1 545 ? 7.162 9.502 2.949 1.00 97.81 545 HIS A N 1
ATOM 4147 C CA . HIS A 1 545 ? 5.732 9.432 3.268 1.00 97.81 545 HIS A CA 1
ATOM 4148 C C . HIS A 1 545 ? 4.874 8.661 2.271 1.00 97.81 545 HIS A C 1
ATOM 4150 O O . HIS A 1 545 ? 3.847 8.109 2.652 1.00 97.81 545 HIS A O 1
ATOM 4156 N N . ALA A 1 546 ? 5.269 8.587 0.998 1.00 97.56 546 ALA A N 1
ATOM 4157 C CA . ALA A 1 546 ? 4.477 7.865 0.007 1.00 97.56 546 ALA A CA 1
ATOM 4158 C C . ALA A 1 546 ? 4.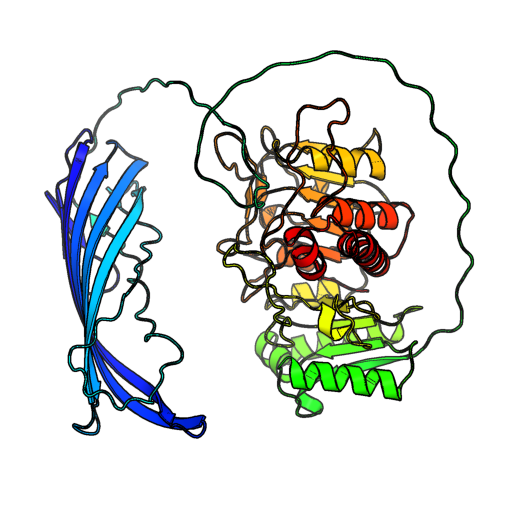407 6.358 0.315 1.00 97.56 546 ALA A C 1
ATOM 4160 O O . ALA A 1 546 ? 3.389 5.734 0.021 1.00 97.56 546 ALA A O 1
ATOM 4161 N N . PHE A 1 547 ? 5.460 5.762 0.893 1.00 98.50 547 PHE A N 1
ATOM 4162 C CA . PHE A 1 547 ? 5.445 4.354 1.298 1.00 98.50 547 PHE A CA 1
ATOM 4163 C C . PHE A 1 547 ? 4.620 4.140 2.574 1.00 98.50 547 PHE A C 1
ATOM 4165 O O . PHE A 1 547 ? 4.971 4.631 3.650 1.00 98.50 547 PHE A O 1
ATOM 4172 N N . VAL A 1 548 ? 3.565 3.330 2.447 1.00 98.56 548 VAL A N 1
ATOM 4173 C CA . VAL A 1 548 ? 2.670 2.907 3.537 1.00 98.56 548 VAL A CA 1
ATOM 4174 C C . VAL A 1 548 ? 2.715 1.388 3.733 1.00 98.56 548 VAL A C 1
ATOM 4176 O O . VAL A 1 548 ? 3.010 0.635 2.796 1.00 98.56 548 VAL A O 1
ATOM 4179 N N . TYR A 1 549 ? 2.419 0.937 4.955 1.00 98.69 549 TYR A N 1
ATOM 4180 C CA . TYR A 1 549 ? 2.400 -0.474 5.337 1.00 98.69 549 TYR A CA 1
ATOM 4181 C C . TYR A 1 549 ? 0.971 -1.011 5.403 1.00 98.69 549 TYR A C 1
ATOM 4183 O O . TYR A 1 549 ? 0.172 -0.579 6.239 1.00 98.69 549 TYR A O 1
ATOM 4191 N N . PHE A 1 550 ? 0.666 -2.008 4.572 1.00 98.75 550 PHE A N 1
ATOM 4192 C CA . PHE A 1 550 ? -0.576 -2.763 4.666 1.00 98.75 550 PHE A CA 1
ATOM 4193 C C . PHE A 1 550 ? -0.381 -4.157 5.265 1.00 98.75 550 PHE A C 1
ATOM 4195 O O . PHE A 1 550 ? 0.574 -4.864 4.947 1.00 98.75 550 PHE A O 1
ATOM 4202 N N . GLY A 1 551 ? -1.349 -4.583 6.074 1.00 95.62 551 GLY A N 1
ATOM 4203 C CA . GLY A 1 551 ? -1.371 -5.874 6.758 1.00 95.62 551 GLY A CA 1
ATOM 4204 C C . GLY A 1 551 ? -1.273 -5.737 8.277 1.00 95.62 551 GLY A C 1
ATOM 4205 O O . GLY A 1 551 ? -1.422 -4.655 8.843 1.00 95.62 551 GLY A O 1
ATOM 4206 N N . LYS A 1 552 ? -1.044 -6.860 8.957 1.00 87.81 552 LYS A N 1
ATOM 4207 C CA . LYS A 1 552 ? -0.877 -6.907 10.419 1.00 87.81 552 LYS A CA 1
ATOM 4208 C C . LYS A 1 552 ? 0.488 -6.370 10.877 1.00 87.81 552 LYS A C 1
ATOM 4210 O O . LYS A 1 552 ? 1.457 -6.596 10.151 1.00 87.81 552 LYS A O 1
ATOM 4215 N N . PRO A 1 553 ? 0.615 -5.820 12.101 1.00 86.38 553 PRO A N 1
ATOM 4216 C CA . PRO A 1 553 ? 1.908 -5.738 12.800 1.00 86.38 553 PRO A CA 1
ATOM 4217 C C . PRO A 1 553 ? 2.560 -7.126 12.935 1.00 86.38 553 PRO A C 1
ATOM 4219 O O . PRO A 1 553 ? 1.818 -8.126 13.053 1.00 86.38 553 PRO A O 1
#

Mean predicted aligned error: 17.11 Å

Solvent-accessible surface area (backbone atoms only — not comparable to full-atom values): 30531 Å² total; per-residue (Å²): 106,33,57,18,39,42,75,77,58,105,31,59,32,43,37,34,64,52,75,86,28,44,67,30,44,36,40,39,52,49,73,52,74,53,76,50,79,50,76,48,43,50,92,87,73,50,72,51,78,48,54,33,34,42,37,43,36,39,45,36,38,35,44,34,40,36,67,24,73,85,63,25,49,37,44,34,38,38,46,36,33,37,36,40,41,38,40,47,71,84,53,89,88,47,82,49,45,33,40,24,56,32,67,31,62,32,40,42,41,34,43,97,89,54,30,38,52,48,48,77,58,61,61,61,72,56,78,45,78,81,62,101,75,63,70,94,69,66,62,70,98,59,80,82,80,70,70,60,65,67,67,63,31,34,51,35,60,87,82,84,87,80,82,91,84,90,87,86,90,85,92,87,61,60,50,91,86,74,89,56,62,34,56,92,81,86,95,56,60,53,89,84,93,84,91,84,92,87,88,90,82,88,85,86,86,86,87,86,84,86,84,88,86,80,91,66,63,56,56,45,83,45,44,36,55,87,72,71,50,66,64,40,59,70,66,47,39,60,46,48,53,53,52,41,75,76,67,41,85,48,38,23,43,36,40,30,32,58,66,62,44,30,74,67,50,33,66,72,48,34,56,55,50,52,53,37,51,54,50,48,52,74,64,75,76,76,73,42,30,36,37,40,49,35,38,63,75,41,49,46,58,44,78,54,86,56,65,54,100,74,87,68,67,38,38,24,60,39,67,70,16,33,80,83,72,58,100,75,54,66,48,79,34,52,55,27,28,36,59,30,40,85,32,64,64,26,45,50,39,54,58,41,96,73,71,61,41,98,57,61,53,30,31,44,30,15,66,67,44,43,34,55,56,42,42,45,40,70,59,54,34,94,81,49,44,78,45,42,28,66,93,46,27,39,96,74,51,57,38,80,60,46,48,20,25,37,33,40,36,41,33,31,29,33,89,91,46,35,30,48,31,22,19,51,72,102,53,69,48,66,32,40,38,33,89,41,34,39,23,25,12,39,38,38,31,61,13,8,16,42,50,49,57,88,92,42,28,50,84,50,17,31,54,41,12,20,34,35,58,28,22,51,28,42,34,18,17,37,28,84,33,42,50,49,68,62,54,102,54,100,54,65,35,43,73,84,37,49,48,49,35,31,58,36,35,28,50,42,35,46,66,80,60,46,57,68,51,59,13,48,49,51,9,39,51,58,35,47,68,46,49,71,40,100,80,45,48,46,63,39,55,39,48,58,42,19,50,42,48,34,33,59,117

Radius of gyration: 27.45 Å; Cα contacts (8 Å, |Δi|>4): 1228; chains: 1; bounding box: 76×63×78 Å

Foldseek 3Di:
DWWWDFPPDPKIKDKDADAQKDKMKTKIKDKDKDKDWDWWADPVRDIDIFIKMKIKIWIWIKIWIWRHAAFTKTKIWIWTKMKIFMDGPPDPPDTWIWIFTFTFMWMFTQHPQRWTFTPDGDGDGDTDTDDPPPPVRIDDPDDPCPDRPDRGGTGTDDHDHDDDDDDDDDDDAADDDDFDWLADDDGDHHDDDDDDDDDDDDDDDDDDDDDDDDDAFAEDEDACVVVPHAQDDVSLLVVLLVVDVVRDQRYAYEYWHQVVCCVLQNPVLSVLLVVLVVVCRVPDDDGHAYEYEEDCRGHNFDWDDQLDPPPKTQGFPLSSQQNPDDPLSQGPHQYEYAYCQSPSLLSCLQSPDADAAPFAEAEEAAPQQLLSVVLCCVQVNPPHHYHYQVVAAAVPQALVNQQHAEYEYHFADDLVFQQFTFHDDVDTGTHHGLVSQAYRHEYEYAYFQLVQSVSGHSNGHSLNSNSSNRHQKYKYFNGIFTHDGQDPDPDRNPPCATVNLLSNQQSNCVSVPDDNSVSNSSSLVSLVVQCPDPPRDSNSSSVSGRMHMYGDD

Sequence (553 aa):
MVECLASSEDAAARLEFPAGGGEVHGSYQSSYTAQDMSLLYDEDGSSEHYAERRTVRISVQISGSYSGGEGGVFSLQVMGGGSVDIDNLEDDRFDRSYRAELDATATGTRNADGSITLGGIAAEFVPVARNANEIPNTRWLQPPSVRALADLTLTCTGWPREADVEAQPADVSLLSGQPQPNGPPHPPGFFYELSPLYEPSEPPPPPPAPPPMGECGSVQVVYLDDLGIEPNEVDIDAFIENALAIRGPDYSLILSHRQRLVERLGQEGFEEIDALLQELGYIAETCPFVLIVGDPDVVPFAILANPTDDGDVLFTDDVYGDNDHDELTLPDIPVARIPDGRSLELLVAQLSPSHVPEQGNFTLANSKRLHAEGVAREVFGSMRTLLWSLPTRHEVVEPAQVSVRHDYFMLHGASWDTSVWWGEESEYPVAFTVAEADSRGVVLSGACYASYTFGCTPLDSIPLAFLRSGARAFVGATGITYSPIWEPGPDPTGPMRYDAVFHRGFLDALSDGQPPLAAFMEAKERLADTCETVDATTAELKMLHAFVYFGKP

Secondary structure (DSSP, 8-state):
-EEEE-SSSS-EEEEE--SSSEEEEEEEEEEEEEEEEEEEE-TTS-EEEEEEEEEEEEEEEEEEEE--SSS-EEEEEEEEEEEEEEEESS-TT-EEEEEEEEEEEEEEEE-TTS-EEEE--------EES-TTS-TT---SSS------TT--BEE--PPP----------------S--BSS-PPP--------------PPPPPPPPPPP------EEEEETTTTT--S-HHHHHHHHHHHHHHH-TT-EEEEE-HHHHHHHHHHHHHHHHHHHHHHHHHH--S---EEEES-TTTSPPEEE---SSSS--EEESGGGG-SS--TT---SS-EEEE--TT-HHHHHHHHSPP---SS-EEEEEETT-THHHHHHHHHSGGG--EEEETTB-GGG--HHHHSSSEEEEE-B--SS-SSEEE--SSS--EEEETTT---SSEEEE-STTTT--TT--TTT-HHHHHHHHT-SEEEEESS--B-PPPPSSSSTT-SS-THHHHHHHHHHHHHHT--HHHHHHHHHHHHHHHHTSTT--HHHHHHHHHEEEEE--

Nearest PDB structures (foldseek):
  2qom-assembly2_B  TM=6.528E-01  e=4.402E+00  Escherichia coli O157:H7
  8q0g-assembly1_P  TM=4.214E-01  e=8.668E+00  Escherichia coli